Protein AF-0000000083186496 (afdb_homodimer)

Solvent-accessible surface area (backbone atoms only — not comparable to full-atom values): 21910 Å² total; per-residue (Å²): 126,83,76,63,70,71,80,80,73,53,70,45,54,69,71,58,57,73,64,55,59,89,79,51,44,40,28,28,29,39,44,45,30,18,66,26,91,51,46,47,94,76,71,43,64,32,57,42,41,36,50,32,27,37,33,46,44,29,27,33,32,50,53,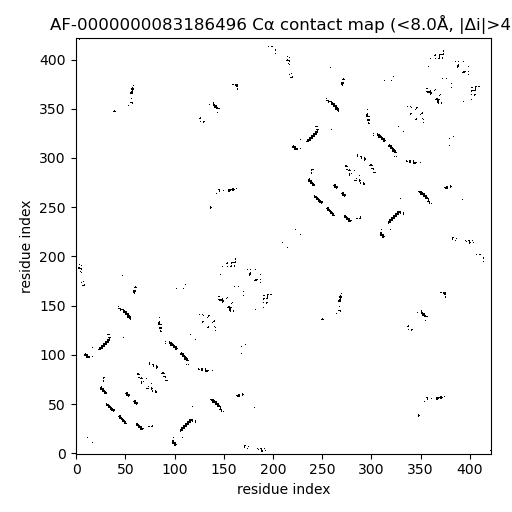47,45,76,34,60,69,92,81,31,54,70,48,57,31,29,32,53,49,34,42,44,34,40,36,95,58,80,64,50,77,89,28,56,70,49,31,30,58,40,79,63,102,54,45,32,39,43,32,37,29,47,46,82,40,52,50,68,56,49,49,49,33,56,53,36,22,70,68,26,80,28,43,78,46,62,32,22,26,53,31,48,49,46,69,36,66,40,93,84,63,36,34,9,30,12,31,39,65,43,36,38,51,43,87,59,36,58,54,51,50,55,49,50,33,40,77,68,66,74,40,57,63,67,58,51,18,49,31,51,50,44,16,51,53,49,49,52,52,53,49,52,53,55,55,57,69,74,100,126,84,77,63,71,71,80,80,75,52,71,46,52,68,71,59,57,73,66,55,58,89,78,50,46,42,30,29,29,41,44,44,30,19,66,26,92,50,45,48,95,75,70,43,64,32,57,42,40,35,50,33,29,36,32,44,45,29,26,33,32,50,54,46,44,77,36,60,68,91,80,32,54,70,46,57,34,30,29,53,49,33,43,46,35,39,36,95,58,80,64,52,77,88,27,56,70,50,30,31,59,40,79,62,101,55,42,32,39,44,34,37,27,49,45,81,41,52,50,69,54,49,50,49,33,56,52,36,22,70,70,26,80,28,44,77,45,60,31,22,25,54,30,46,52,45,69,34,68,40,93,84,63,36,33,9,30,13,31,39,64,40,38,39,51,43,88,59,35,60,53,51,48,55,49,50,33,41,77,69,65,73,41,59,63,68,58,52,17,49,29,52,50,45,15,50,54,49,51,51,52,52,50,51,54,55,56,56,71,74,101

Nearest PDB structures (foldseek):
  5zcj-assembly1_A  TM=9.853E-01  e=1.445E-38  Homo sapiens
  5z78-assembly1_B  TM=9.857E-01  e=3.869E-38  Mus musculus
  4zg0-assembly1_B  TM=9.815E-01  e=1.216E-36  Mus musculus
  5wji-assembly1_B  TM=9.285E-01  e=2.338E-25  Homo sapiens
  6b09-assembly1_B  TM=9.267E-01  e=5.205E-25  Homo sapiens

InterPro domains:
  IPR015797 NUDIX hydrolase-like domain superfamily [SSF55811] (15-184)
  IPR054754 U8 snoRNA-decapping enzyme NudT16 [PF22327] (26-183)
  IPR054754 U8 snoRNA-decapping enzyme NudT16 [PTHR31699] (7-205)

Foldseek 3Di:
DPLQFQDDFAFDDPVVVVPDDPQEWEKEFEKEKEQDQDADVRHHGQGMWIKWFQFPVRAIFGQITTDDPVVDDNQRRRQVSCCQAQNRDGDDPVQWDTWGWDDPPGTYIYTYGYDYDHPVVVVSSQVVRCVGPCDPPGTPHMDIARPTADPVLCPGNLVVLLGGHDDCRSSVVLVCCPVVVVDPRSSSSSSPVSNVVVNVVVVVVVVVVVD/DPLQFQDDFAFDDPVVVVPDDPQEWEKEFEKEKEQDQDADVRHHGQGMWIKWFQFPVRAIFGQITTDDPVVDDNQRRRQVSCCQAQNRDGDDPVQWDTWGWDDPPGTYIYTYGYDYDHPVVVVSSQVVRCVGPCDPPGTPHMDIARPTADPVRCPGNLVVLLGGHDDCRSSVVLVCCPVVVVDDRSSSSSSPVSNVVVNVVVVVVVVVVVD

Organism: Muntiacus reevesi (NCBI:txid9886)

Structure (mmCIF, N/CA/C/O backbone):
data_AF-0000000083186496-model_v1
#
loop_
_entity.id
_entity.type
_entity.pdbx_description
1 polymer 'Tudor-interacting repair regulator protein'
#
loop_
_atom_site.group_PDB
_atom_site.id
_atom_site.type_symbol
_atom_site.label_atom_id
_atom_site.label_alt_id
_atom_site.label_comp_id
_atom_site.label_asym_id
_atom_site.label_entity_id
_atom_site.label_seq_id
_atom_site.pdbx_PDB_ins_code
_atom_site.Cartn_x
_atom_site.Cartn_y
_atom_site.Cartn_z
_atom_site.occupancy
_atom_site.B_iso_or_equiv
_atom_site.auth_seq_id
_atom_site.auth_comp_id
_atom_site.auth_asym_id
_atom_site.auth_atom_id
_atom_site.pdbx_PDB_model_num
ATOM 1 N N . MET A 1 1 ? -22.266 0.46 -24.922 1 31.66 1 MET A N 1
ATOM 2 C CA . MET A 1 1 ? -20.891 0.647 -24.484 1 31.66 1 MET A CA 1
ATOM 3 C C . MET A 1 1 ? -20.25 -0.689 -24.141 1 31.66 1 MET A C 1
ATOM 5 O O . MET A 1 1 ? -20.781 -1.453 -23.328 1 31.66 1 MET A O 1
ATOM 9 N N . SER A 1 2 ? -19.562 -1.348 -24.953 1 40.28 2 SER A N 1
ATOM 10 C CA . SER A 1 2 ? -19.016 -2.688 -24.766 1 40.28 2 SER A CA 1
ATOM 11 C C . SER A 1 2 ? -18.406 -2.852 -23.375 1 40.28 2 SER A C 1
ATOM 13 O O . SER A 1 2 ? -17.672 -1.985 -22.906 1 40.28 2 SER A O 1
ATOM 15 N N . ALA A 1 3 ? -19.031 -3.529 -22.453 1 48.19 3 ALA A N 1
ATOM 16 C CA . ALA A 1 3 ? -18.609 -3.828 -21.078 1 48.19 3 ALA A CA 1
ATOM 17 C C . ALA A 1 3 ? -17.125 -4.168 -21.031 1 48.19 3 ALA A C 1
ATOM 19 O O . ALA A 1 3 ? -16.656 -5.07 -21.734 1 48.19 3 ALA A O 1
ATOM 20 N N . ALA A 1 4 ? -16.172 -3.338 -20.781 1 59.75 4 ALA A N 1
ATOM 21 C CA . ALA A 1 4 ? -14.742 -3.605 -20.719 1 59.75 4 ALA A CA 1
ATOM 22 C C . ALA A 1 4 ? -14.453 -4.871 -19.922 1 59.75 4 ALA A C 1
ATOM 24 O O . ALA A 1 4 ? -14.984 -5.059 -18.828 1 59.75 4 ALA A O 1
ATOM 25 N N . ALA A 1 5 ? -14.141 -5.984 -20.609 1 78 5 ALA A N 1
ATOM 26 C CA . ALA A 1 5 ? -13.812 -7.293 -20.062 1 78 5 ALA A CA 1
ATOM 27 C C . ALA A 1 5 ? -12.469 -7.262 -19.344 1 78 5 ALA A C 1
ATOM 29 O O . ALA A 1 5 ? -11.617 -6.422 -19.641 1 78 5 ALA A O 1
ATOM 30 N N . VAL A 1 6 ? -12.398 -7.98 -18.156 1 83.75 6 VAL A N 1
ATOM 31 C CA . VAL A 1 6 ? -11.125 -8.156 -17.469 1 83.75 6 VAL A CA 1
ATOM 32 C C . VAL A 1 6 ? -10.102 -8.781 -18.422 1 83.75 6 VAL A C 1
ATOM 34 O O . VAL A 1 6 ? -10.383 -9.789 -19.062 1 83.75 6 VAL A O 1
ATOM 37 N N . PRO A 1 7 ? -8.984 -8.062 -18.609 1 82.69 7 PRO A N 1
ATOM 38 C CA . PRO A 1 7 ? -7.961 -8.648 -19.469 1 82.69 7 PRO A CA 1
ATOM 39 C C . PRO A 1 7 ? -7.547 -10.055 -19.031 1 82.69 7 PRO A C 1
ATOM 41 O O . PRO A 1 7 ? -7.48 -10.336 -17.828 1 82.69 7 PRO A O 1
ATOM 44 N N . GLU A 1 8 ? -7.266 -10.898 -20.016 1 84.25 8 GLU A N 1
ATOM 45 C CA . GLU A 1 8 ? -6.902 -12.273 -19.719 1 84.25 8 GLU A CA 1
ATOM 46 C C . GLU A 1 8 ? -5.387 -12.469 -19.75 1 84.25 8 GLU A C 1
ATOM 48 O O . GLU A 1 8 ? -4.707 -11.914 -20.625 1 84.25 8 GLU A O 1
ATOM 53 N N . LEU A 1 9 ? -4.945 -13.188 -18.781 1 87.56 9 LEU A N 1
ATOM 54 C CA . LEU A 1 9 ? -3.543 -13.602 -18.766 1 87.56 9 LEU A CA 1
ATOM 55 C C . LEU A 1 9 ? -3.32 -14.828 -19.641 1 87.56 9 LEU A C 1
ATOM 57 O O . LEU A 1 9 ? -4.199 -15.688 -19.734 1 87.56 9 LEU A O 1
ATOM 61 N N . LYS A 1 10 ? -2.209 -14.836 -20.344 1 91 10 LYS A N 1
ATOM 62 C CA . LYS A 1 10 ? -1.869 -16.047 -21.062 1 91 10 LYS A CA 1
ATOM 63 C C . LYS A 1 10 ? -1.634 -17.219 -20.109 1 91 10 LYS A C 1
ATOM 65 O O . LYS A 1 10 ? -0.628 -17.25 -19.406 1 91 10 LYS A O 1
ATOM 70 N N . ARG A 1 11 ? -2.469 -18.188 -20.203 1 95.31 11 ARG A N 1
ATOM 71 C CA . ARG A 1 11 ? -2.441 -19.312 -19.266 1 95.31 11 ARG A CA 1
ATOM 72 C C . ARG A 1 11 ? -1.65 -20.484 -19.828 1 95.31 11 ARG A C 1
ATOM 74 O O . ARG A 1 11 ? -1.585 -20.672 -21.047 1 95.31 11 ARG A O 1
ATOM 81 N N . ILE A 1 12 ? -1.076 -21.172 -18.953 1 96.5 12 ILE A N 1
ATOM 82 C CA . ILE A 1 12 ? -0.384 -22.422 -19.25 1 96.5 12 ILE A CA 1
ATOM 83 C C . ILE A 1 12 ? -0.613 -23.422 -18.109 1 96.5 12 ILE A C 1
ATOM 85 O O . ILE A 1 12 ? -0.716 -23.031 -16.953 1 96.5 12 ILE A O 1
ATOM 89 N N . SER A 1 13 ? -0.752 -24.703 -18.5 1 97.25 13 SER A N 1
ATOM 90 C CA . SER A 1 13 ? -0.923 -25.688 -17.438 1 97.25 13 SER A CA 1
ATOM 91 C C . SER A 1 13 ? 0.366 -25.875 -16.641 1 97.25 13 SER A C 1
ATOM 93 O O . SER A 1 13 ? 1.457 -25.609 -17.156 1 97.25 13 SER A O 1
ATOM 95 N N . ARG A 1 14 ? 0.164 -26.359 -15.453 1 97.44 14 ARG A N 1
ATOM 96 C CA . ARG A 1 14 ? 1.329 -26.656 -14.625 1 97.44 14 ARG A CA 1
ATOM 97 C C . ARG A 1 14 ? 2.27 -27.625 -15.328 1 97.44 14 ARG A C 1
ATOM 99 O O . ARG A 1 14 ? 3.482 -27.422 -15.352 1 97.44 14 ARG A O 1
ATOM 106 N N . VAL A 1 15 ? 1.733 -28.625 -15.898 1 96.94 15 VAL A N 1
ATOM 107 C CA . VAL A 1 15 ? 2.51 -29.672 -16.547 1 96.94 15 VAL A CA 1
ATOM 108 C C . VAL A 1 15 ? 3.303 -29.078 -17.719 1 96.94 15 VAL A C 1
ATOM 110 O O . VAL A 1 15 ? 4.5 -29.328 -17.844 1 96.94 15 VAL A O 1
ATOM 113 N N . GLU A 1 16 ? 2.689 -28.297 -18.484 1 97.44 16 GLU A N 1
ATOM 114 C CA . GLU A 1 16 ? 3.361 -27.672 -19.625 1 97.44 16 GLU A CA 1
ATOM 115 C C . GLU A 1 16 ? 4.434 -26.688 -19.156 1 97.44 16 GLU A C 1
ATOM 117 O O . GLU A 1 16 ? 5.512 -26.625 -19.75 1 97.44 16 GLU A O 1
ATOM 122 N N . ALA A 1 17 ? 4.082 -25.984 -18.125 1 96.94 17 ALA A N 1
ATOM 123 C CA . ALA A 1 17 ? 5.031 -25.016 -17.578 1 96.94 17 ALA A CA 1
ATOM 124 C C . ALA A 1 17 ? 6.316 -25.703 -17.141 1 96.94 17 ALA A C 1
ATOM 126 O O . ALA A 1 17 ? 7.414 -25.203 -17.375 1 96.94 17 ALA A O 1
ATOM 127 N N . MET A 1 18 ? 6.176 -26.859 -16.547 1 95.75 18 MET A N 1
ATOM 128 C CA . MET A 1 18 ? 7.324 -27.562 -15.977 1 95.75 18 MET A CA 1
ATOM 129 C C . MET A 1 18 ? 8.172 -28.188 -17.078 1 95.75 18 MET A C 1
ATOM 131 O O . MET A 1 18 ? 9.312 -28.594 -16.828 1 95.75 18 MET A O 1
ATOM 135 N N . ARG A 1 19 ? 7.688 -28.141 -18.297 1 95.94 19 ARG A N 1
ATOM 136 C CA . ARG A 1 19 ? 8.406 -28.703 -19.422 1 95.94 19 ARG A CA 1
ATOM 137 C C . ARG A 1 19 ? 9.172 -27.641 -20.188 1 95.94 19 ARG A C 1
ATOM 139 O O . ARG A 1 19 ? 9.961 -27.953 -21.094 1 95.94 19 ARG A O 1
ATOM 146 N N . LEU A 1 20 ? 8.93 -26.469 -19.828 1 94.25 20 LEU A N 1
ATOM 147 C CA . LEU A 1 20 ? 9.609 -25.391 -20.516 1 94.25 20 LEU A CA 1
ATOM 148 C C . LEU A 1 20 ? 11.117 -25.422 -20.266 1 94.25 20 LEU A C 1
ATOM 150 O O . LEU A 1 20 ? 11.547 -25.781 -19.172 1 94.25 20 LEU A O 1
ATOM 154 N N . GLY A 1 21 ? 11.922 -24.953 -21.219 1 89.31 21 GLY A N 1
ATOM 155 C CA . GLY A 1 21 ? 13.375 -25.062 -21.172 1 89.31 21 GLY A CA 1
ATOM 156 C C . GLY A 1 21 ? 14.023 -23.984 -20.328 1 89.31 21 GLY A C 1
ATOM 157 O O . GLY A 1 21 ? 13.336 -23.234 -19.641 1 89.31 21 GLY A O 1
ATOM 158 N N . PRO A 1 22 ? 15.398 -24 -20.234 1 88.69 22 PRO A N 1
ATOM 159 C CA . PRO A 1 22 ? 16.172 -23.109 -19.359 1 88.69 22 PRO A CA 1
ATOM 160 C C . PRO A 1 22 ? 16 -21.641 -19.703 1 88.69 22 PRO A C 1
ATOM 162 O O . PRO A 1 22 ? 16.375 -20.766 -18.906 1 88.69 22 PRO A O 1
ATOM 165 N N . GLY A 1 23 ? 15.406 -21.281 -20.734 1 90.12 23 GLY A N 1
ATOM 166 C CA . GLY A 1 23 ? 15.164 -19.891 -21.078 1 90.12 23 GLY A CA 1
ATOM 167 C C . GLY A 1 23 ? 14.023 -19.266 -20.297 1 90.12 23 GLY A C 1
ATOM 168 O O . GLY A 1 23 ? 13.82 -18.047 -20.328 1 90.12 23 GLY A O 1
ATOM 169 N N . TRP A 1 24 ? 13.312 -20.109 -19.547 1 94.06 24 TRP A N 1
ATOM 170 C CA . TRP A 1 24 ? 12.18 -19.656 -18.75 1 94.06 24 TRP A CA 1
ATOM 171 C C . TRP A 1 24 ? 12.523 -19.656 -17.266 1 94.06 24 TRP A C 1
ATOM 173 O O . TRP A 1 24 ? 13.07 -20.625 -16.734 1 94.06 24 TRP A O 1
ATOM 183 N N . SER A 1 25 ? 12.273 -18.453 -16.609 1 95.44 25 SER A N 1
ATOM 184 C CA . SER A 1 25 ? 12.336 -18.391 -15.148 1 95.44 25 SER A CA 1
ATOM 185 C C . SER A 1 25 ? 10.969 -18.672 -14.523 1 95.44 25 SER A C 1
ATOM 187 O O . SER A 1 25 ? 9.938 -18.516 -15.18 1 95.44 25 SER A O 1
ATOM 189 N N . HIS A 1 26 ? 11.016 -19.141 -13.297 1 96.88 26 HIS A N 1
ATOM 190 C CA . HIS A 1 26 ? 9.781 -19.453 -12.602 1 96.88 26 HIS A CA 1
ATOM 191 C C . HIS A 1 26 ? 9.633 -18.625 -11.328 1 96.88 26 HIS A C 1
ATOM 193 O O . HIS A 1 26 ? 10.602 -18.453 -10.586 1 96.88 26 HIS A O 1
ATOM 199 N N . SER A 1 27 ? 8.531 -18.062 -11.164 1 96.88 27 SER A N 1
ATOM 200 C CA . SER A 1 27 ? 8.172 -17.406 -9.914 1 96.88 27 SER A CA 1
ATOM 201 C C . SER A 1 27 ? 6.895 -17.984 -9.32 1 96.88 27 SER A C 1
ATOM 203 O O . SER A 1 27 ? 6.008 -18.422 -10.055 1 96.88 27 SER A O 1
ATOM 205 N N . CYS A 1 28 ? 6.844 -18.062 -8 1 98 28 CYS A N 1
ATOM 206 C CA . CYS A 1 28 ? 5.684 -18.562 -7.273 1 98 28 CYS A CA 1
ATOM 207 C C . CYS A 1 28 ? 5.184 -17.516 -6.27 1 98 28 CYS A C 1
ATOM 209 O O . CYS A 1 28 ? 5.98 -16.906 -5.551 1 98 28 CYS A O 1
ATOM 211 N N . HIS A 1 29 ? 3.902 -17.375 -6.273 1 98.19 29 HIS A N 1
ATOM 212 C CA . HIS A 1 29 ? 3.281 -16.422 -5.352 1 98.19 29 HIS A CA 1
ATOM 213 C C . HIS A 1 29 ? 2.037 -17.031 -4.703 1 98.19 29 HIS A C 1
ATOM 215 O O . HIS A 1 29 ? 1.439 -17.953 -5.242 1 98.19 29 HIS A O 1
ATOM 221 N N . ALA A 1 30 ? 1.693 -16.5 -3.568 1 98.5 30 ALA A N 1
ATOM 222 C CA . ALA A 1 30 ? 0.579 -17.062 -2.805 1 98.5 30 ALA A CA 1
ATOM 223 C C . ALA A 1 30 ? -0.453 -15.984 -2.48 1 98.5 30 ALA A C 1
ATOM 225 O O . ALA A 1 30 ? -0.117 -14.945 -1.906 1 98.5 30 ALA A O 1
ATOM 226 N N . MET A 1 31 ? -1.624 -16.25 -2.885 1 98.81 31 MET A N 1
ATOM 227 C CA . MET A 1 31 ? -2.75 -15.461 -2.395 1 98.81 31 MET A CA 1
ATOM 228 C C . MET A 1 31 ? -3.367 -16.094 -1.155 1 98.81 31 MET A C 1
ATOM 230 O O . MET A 1 31 ? -4.008 -17.156 -1.248 1 98.81 31 MET A O 1
ATOM 234 N N . LEU A 1 32 ? -3.15 -15.484 -0.037 1 98.69 32 LEU A N 1
ATOM 235 C CA . LEU A 1 32 ? -3.787 -15.898 1.21 1 98.69 32 LEU A CA 1
ATOM 236 C C . LEU A 1 32 ? -5.051 -15.078 1.469 1 98.69 32 LEU A C 1
ATOM 238 O O . LEU A 1 32 ? -5.035 -13.852 1.367 1 98.69 32 LEU A O 1
ATOM 242 N N . TYR A 1 33 ? -6.121 -15.805 1.765 1 98.75 33 TYR A N 1
ATOM 243 C CA . TYR A 1 33 ? -7.379 -15.07 1.913 1 98.75 33 TYR A CA 1
ATOM 244 C C . TYR A 1 33 ? -8.289 -15.758 2.92 1 98.75 33 TYR A C 1
ATOM 246 O O . TYR A 1 33 ? -8.055 -16.906 3.299 1 98.75 33 TYR A O 1
ATOM 254 N N . ALA A 1 34 ? -9.211 -15.039 3.393 1 98.62 34 ALA A N 1
ATOM 255 C CA . ALA A 1 34 ? -10.188 -15.523 4.363 1 98.62 34 ALA A CA 1
ATOM 256 C C . ALA A 1 34 ? -11.555 -14.898 4.125 1 98.62 34 ALA A C 1
ATOM 258 O O . ALA A 1 34 ? -11.656 -13.742 3.727 1 98.62 34 ALA A O 1
ATOM 259 N N . ALA A 1 35 ? -12.586 -15.734 4.363 1 98.12 35 ALA A N 1
ATOM 260 C CA . ALA A 1 35 ? -13.914 -15.117 4.469 1 98.12 35 ALA A CA 1
ATOM 261 C C . ALA A 1 35 ? -13.953 -14.094 5.598 1 98.12 35 ALA A C 1
ATOM 263 O O . ALA A 1 35 ? -13.383 -14.32 6.672 1 98.12 35 ALA A O 1
ATOM 264 N N . ASN A 1 36 ? -14.508 -12.984 5.32 1 97.56 36 ASN A N 1
ATOM 265 C CA . ASN A 1 36 ? -14.609 -11.883 6.273 1 97.56 36 ASN A CA 1
ATOM 266 C C . ASN A 1 36 ? -16.047 -11.406 6.426 1 97.56 36 ASN A C 1
ATOM 268 O O . ASN A 1 36 ? -16.547 -10.656 5.586 1 97.56 36 ASN A O 1
ATOM 272 N N . PRO A 1 37 ? -16.703 -11.789 7.449 1 95.25 37 PRO A N 1
ATOM 273 C CA . PRO A 1 37 ? -18.109 -11.43 7.633 1 95.25 37 PRO A CA 1
ATOM 274 C C . PRO A 1 37 ? -18.297 -9.992 8.125 1 95.25 37 PRO A C 1
ATOM 276 O O . PRO A 1 37 ? -19.422 -9.539 8.312 1 95.25 37 PRO A O 1
ATOM 279 N N . GLY A 1 38 ? -17.266 -9.297 8.312 1 94 38 GLY A N 1
ATOM 280 C CA . GLY A 1 38 ? -17.344 -7.945 8.844 1 94 38 GLY A CA 1
ATOM 281 C C . GLY A 1 38 ? -17.969 -6.957 7.871 1 94 38 GLY A C 1
ATOM 282 O O . GLY A 1 38 ? -18.172 -7.281 6.699 1 94 38 GLY A O 1
ATOM 283 N N . GLN A 1 39 ? -18.312 -5.789 8.469 1 95.81 39 GLN A N 1
ATOM 284 C CA . GLN A 1 39 ? -18.844 -4.664 7.703 1 95.81 39 GLN A CA 1
ATOM 285 C C . GLN A 1 39 ? -18.047 -3.395 7.961 1 95.81 39 GLN A C 1
ATOM 287 O O . GLN A 1 39 ? -17.891 -2.975 9.109 1 95.81 39 GLN A O 1
ATOM 292 N N . LEU A 1 40 ? -17.625 -2.818 6.859 1 94.94 40 LEU A N 1
ATOM 293 C CA . LEU A 1 40 ? -17.016 -1.505 6.984 1 94.94 40 LEU A CA 1
ATOM 294 C C . LEU A 1 40 ? -18.031 -0.451 7.387 1 94.94 40 LEU A C 1
ATOM 296 O O . LEU A 1 40 ? -19.078 -0.326 6.75 1 94.94 40 LEU A O 1
ATOM 300 N N . PHE A 1 41 ? -17.734 0.288 8.406 1 93.25 41 PHE A N 1
ATOM 301 C CA . PHE A 1 41 ? -18.609 1.318 8.969 1 93.25 41 PHE A CA 1
ATOM 302 C C . PHE A 1 41 ? -19.969 0.739 9.336 1 93.25 41 PHE A C 1
ATOM 304 O O . PHE A 1 41 ? -20.969 1.454 9.336 1 93.25 41 PHE A O 1
ATOM 311 N N . GLY A 1 42 ? -20.094 -0.518 9.445 1 92.81 42 GLY A N 1
ATOM 312 C CA . GLY A 1 42 ? -21.344 -1.182 9.797 1 92.81 42 GLY A CA 1
ATOM 313 C C . GLY A 1 42 ? -22.297 -1.299 8.625 1 92.81 42 GLY A C 1
ATOM 314 O O . GLY A 1 42 ? -23.453 -1.709 8.805 1 92.81 42 GLY A O 1
ATOM 315 N N . ARG A 1 43 ? -21.828 -1.023 7.43 1 94.19 43 ARG A N 1
ATOM 316 C CA . ARG A 1 43 ? -22.781 -0.931 6.32 1 94.19 43 ARG A CA 1
ATOM 317 C C . ARG A 1 43 ? -22.266 -1.679 5.098 1 94.19 43 ARG A C 1
ATOM 319 O O . ARG A 1 43 ? -23.047 -2.295 4.367 1 94.19 43 ARG A O 1
ATOM 326 N N . ILE A 1 44 ? -21 -1.645 4.852 1 95.75 44 ILE A N 1
ATOM 327 C CA . ILE A 1 44 ? -20.453 -2.203 3.623 1 95.75 44 ILE A CA 1
ATOM 328 C C . ILE A 1 44 ? -19.875 -3.588 3.9 1 95.75 44 ILE A C 1
ATOM 330 O O . ILE A 1 44 ? -18.859 -3.717 4.598 1 95.75 44 ILE A O 1
ATOM 334 N N . PRO A 1 45 ? -20.484 -4.574 3.33 1 95.88 45 PRO A N 1
ATOM 335 C CA . PRO A 1 45 ? -19.953 -5.922 3.551 1 95.88 45 PRO A CA 1
ATOM 336 C C . PRO A 1 45 ? -18.516 -6.086 3.021 1 95.88 45 PRO A C 1
ATOM 338 O O . PRO A 1 45 ? -18.234 -5.723 1.877 1 95.88 45 PRO A O 1
ATOM 341 N N . MET A 1 46 ? -17.656 -6.691 3.797 1 95.88 46 MET A N 1
ATOM 342 C CA . MET A 1 46 ? -16.266 -6.863 3.402 1 95.88 46 MET A CA 1
ATOM 343 C C . MET A 1 46 ? -16.062 -8.195 2.684 1 95.88 46 MET A C 1
ATOM 345 O O . MET A 1 46 ? -15.164 -8.32 1.844 1 95.88 46 MET A O 1
ATOM 349 N N . ARG A 1 47 ? -16.844 -9.227 3.006 1 94.88 47 ARG A N 1
ATOM 350 C CA . ARG A 1 47 ? -16.984 -10.523 2.348 1 94.88 47 ARG A CA 1
ATOM 351 C C . ARG A 1 47 ? -15.719 -11.352 2.48 1 94.88 47 ARG A C 1
ATOM 353 O O . ARG A 1 47 ? -15.742 -12.445 3.047 1 94.88 47 ARG A O 1
ATOM 360 N N . PHE A 1 48 ? -14.555 -10.789 1.947 1 98.06 48 PHE A N 1
ATOM 361 C CA . PHE A 1 48 ? -13.281 -11.492 2.064 1 98.06 48 PHE A CA 1
ATOM 362 C C . PHE A 1 48 ? -12.156 -10.523 2.422 1 98.06 48 PHE A C 1
ATOM 364 O O . PHE A 1 48 ? -12.266 -9.32 2.182 1 98.06 48 PHE A O 1
ATOM 371 N N . SER A 1 49 ? -11.188 -11.07 3.045 1 98.31 49 SER A N 1
ATOM 372 C CA . SER A 1 49 ? -9.891 -10.414 3.18 1 98.31 49 SER A CA 1
ATOM 373 C C . SER A 1 49 ? -8.812 -11.141 2.375 1 98.31 49 SER A C 1
ATOM 375 O O . SER A 1 49 ? -8.711 -12.367 2.432 1 98.31 49 SER A O 1
ATOM 377 N N . VAL A 1 50 ? -8.102 -10.406 1.56 1 98.88 50 VAL A N 1
ATOM 378 C CA . VAL A 1 50 ? -6.977 -10.906 0.773 1 98.88 50 VAL A CA 1
ATOM 379 C C . VAL A 1 50 ? -5.707 -10.141 1.147 1 98.88 50 VAL A C 1
ATOM 381 O O . VAL A 1 50 ? -5.73 -8.914 1.297 1 98.88 50 VAL A O 1
ATOM 384 N N . LEU A 1 51 ? -4.594 -10.852 1.271 1 98.69 51 LEU A N 1
ATOM 385 C CA . LEU A 1 51 ? -3.348 -10.195 1.649 1 98.69 51 LEU A CA 1
ATOM 386 C C . LEU A 1 51 ? -2.469 -9.953 0.427 1 98.69 51 LEU A C 1
ATOM 388 O O . LEU A 1 51 ? -2.309 -10.836 -0.414 1 98.69 51 LEU A O 1
ATOM 392 N N . MET A 1 52 ? -1.942 -8.781 0.341 1 98.81 52 MET A N 1
ATOM 393 C CA . MET A 1 52 ? -0.832 -8.43 -0.537 1 98.81 52 MET A CA 1
ATOM 394 C C . MET A 1 52 ? 0.262 -7.699 0.235 1 98.81 52 MET A C 1
ATOM 396 O O . MET A 1 52 ? 0.118 -7.445 1.433 1 98.81 52 MET A O 1
ATOM 400 N N . GLN A 1 53 ? 1.339 -7.449 -0.402 1 98.5 53 GLN A N 1
ATOM 401 C CA . GLN A 1 53 ? 2.445 -6.773 0.265 1 98.5 53 GLN A CA 1
ATOM 402 C C . GLN A 1 53 ? 2.939 -5.586 -0.558 1 98.5 53 GLN A C 1
ATOM 404 O O . GLN A 1 53 ? 2.859 -5.602 -1.788 1 98.5 53 GLN A O 1
ATOM 409 N N . MET A 1 54 ? 3.338 -4.527 0.141 1 98.75 54 MET A N 1
ATOM 410 C CA . MET A 1 54 ? 4.215 -3.527 -0.46 1 98.75 54 MET A CA 1
ATOM 411 C C . MET A 1 54 ? 5.652 -4.031 -0.519 1 98.75 54 MET A C 1
ATOM 413 O O . MET A 1 54 ? 6.254 -4.332 0.515 1 98.75 54 MET A O 1
ATOM 417 N N . ARG A 1 55 ? 6.211 -4.164 -1.696 1 98.31 55 ARG A N 1
ATOM 418 C CA . ARG A 1 55 ? 7.543 -4.719 -1.896 1 98.31 55 ARG A CA 1
ATOM 419 C C . ARG A 1 55 ? 8.609 -3.633 -1.778 1 98.31 55 ARG A C 1
ATOM 421 O O . ARG A 1 55 ? 8.312 -2.443 -1.888 1 98.31 55 ARG A O 1
ATOM 428 N N . PHE A 1 56 ? 9.82 -4.098 -1.795 1 97.69 56 PHE A N 1
ATOM 429 C CA . PHE A 1 56 ? 10.969 -3.213 -1.66 1 97.69 56 PHE A CA 1
ATOM 430 C C . PHE A 1 56 ? 11.102 -2.307 -2.879 1 97.69 56 PHE A C 1
ATOM 432 O O . PHE A 1 56 ? 11.758 -1.265 -2.818 1 97.69 56 PHE A O 1
ATOM 439 N N . ASP A 1 57 ? 10.547 -2.713 -3.951 1 97.88 57 ASP A N 1
ATOM 440 C CA . ASP A 1 57 ? 10.68 -1.907 -5.16 1 97.88 57 ASP A CA 1
ATOM 441 C C . ASP A 1 57 ? 9.562 -0.875 -5.262 1 97.88 57 ASP A C 1
ATOM 443 O O . ASP A 1 57 ? 9.469 -0.144 -6.25 1 97.88 57 ASP A O 1
ATOM 447 N N . GLY A 1 58 ? 8.648 -0.846 -4.309 1 98.62 58 GLY A N 1
ATOM 448 C CA . GLY A 1 58 ? 7.621 0.181 -4.227 1 98.62 58 GLY A CA 1
ATOM 449 C C . GLY A 1 58 ? 6.316 -0.225 -4.883 1 98.62 58 GLY A C 1
ATOM 450 O O . GLY A 1 58 ? 5.414 0.6 -5.043 1 98.62 58 GLY A O 1
ATOM 451 N N . LEU A 1 59 ? 6.234 -1.487 -5.234 1 98.62 59 LEU A N 1
ATOM 452 C CA . LEU A 1 59 ? 5.059 -1.989 -5.941 1 98.62 59 LEU A CA 1
ATOM 453 C C . LEU A 1 59 ? 4.297 -2.992 -5.078 1 98.62 59 LEU A C 1
ATOM 455 O O . LEU A 1 59 ? 4.859 -3.578 -4.152 1 98.62 59 LEU A O 1
ATOM 459 N N . LEU A 1 60 ? 3.014 -3.168 -5.398 1 98.81 60 LEU A N 1
ATOM 460 C CA . LEU A 1 60 ? 2.191 -4.141 -4.688 1 98.81 60 LEU A CA 1
ATOM 461 C C . LEU A 1 60 ? 2.258 -5.508 -5.363 1 98.81 60 LEU A C 1
ATOM 463 O O . LEU A 1 60 ? 2.285 -5.594 -6.594 1 98.81 60 LEU A O 1
ATOM 467 N N . GLY A 1 61 ? 2.248 -6.527 -4.602 1 98.56 61 GLY A N 1
ATOM 468 C CA . GLY A 1 61 ? 2.219 -7.887 -5.117 1 98.56 61 GLY A CA 1
ATOM 469 C C . GLY A 1 61 ? 1.863 -8.922 -4.062 1 98.56 61 GLY A C 1
ATOM 470 O O . GLY A 1 61 ? 1.622 -8.57 -2.904 1 98.56 61 GLY A O 1
ATOM 471 N N . PHE A 1 62 ? 1.794 -10.172 -4.504 1 98.62 62 PHE A N 1
ATOM 472 C CA . PHE A 1 62 ? 1.585 -11.273 -3.576 1 98.62 62 PHE A CA 1
ATOM 473 C C . PHE A 1 62 ? 2.91 -11.742 -2.986 1 98.62 62 PHE A C 1
ATOM 475 O O . PHE A 1 62 ? 3.955 -11.633 -3.629 1 98.62 62 PHE A O 1
ATOM 482 N N . PRO A 1 63 ? 2.881 -12.25 -1.707 1 97.44 63 PRO A N 1
ATOM 483 C CA . PRO A 1 63 ? 4.102 -12.875 -1.188 1 97.44 63 PRO A CA 1
ATOM 484 C C . PRO A 1 63 ? 4.617 -14 -2.086 1 97.44 63 PRO A C 1
ATOM 486 O O . PRO A 1 63 ? 3.826 -14.75 -2.656 1 97.44 63 PRO A O 1
ATOM 489 N N . GLY A 1 64 ? 5.863 -14.109 -2.158 1 96.44 64 GLY A N 1
ATOM 490 C CA . GLY A 1 64 ? 6.52 -15.07 -3.031 1 96.44 64 GLY A CA 1
ATOM 491 C C . GLY A 1 64 ? 7.719 -14.492 -3.76 1 96.44 64 GLY A C 1
ATOM 492 O O . GLY A 1 64 ? 8.328 -13.531 -3.295 1 96.44 64 GLY A O 1
ATOM 493 N N . GLY A 1 65 ? 8.086 -15.156 -4.883 1 95.12 65 GLY A N 1
ATOM 494 C CA . GLY A 1 65 ? 9.234 -14.719 -5.664 1 95.12 65 GLY A CA 1
ATOM 495 C C . GLY A 1 65 ? 9.773 -15.789 -6.594 1 95.12 65 GLY A C 1
ATOM 496 O O . GLY A 1 65 ? 9.117 -16.812 -6.816 1 95.12 65 GLY A O 1
ATOM 497 N N . PHE A 1 66 ? 10.852 -15.438 -7.109 1 95.31 66 PHE A N 1
ATOM 498 C CA . PHE A 1 66 ? 11.461 -16.359 -8.055 1 95.31 66 PHE A CA 1
ATOM 499 C C . PHE A 1 66 ? 11.883 -17.641 -7.363 1 95.31 66 PHE A C 1
ATOM 501 O O . PHE A 1 66 ? 12.352 -17.625 -6.223 1 95.31 66 PHE A O 1
ATOM 508 N N . VAL A 1 67 ? 11.75 -18.703 -8.07 1 96.25 67 VAL A N 1
ATOM 509 C CA . VAL A 1 67 ? 12.141 -20.031 -7.602 1 96.25 67 VAL A CA 1
ATOM 510 C C . VAL A 1 67 ? 13.18 -20.625 -8.547 1 96.25 67 VAL A C 1
ATOM 512 O O . VAL A 1 67 ? 12.93 -20.781 -9.742 1 96.25 67 VAL A O 1
ATOM 515 N N . ASP A 1 68 ? 14.32 -20.969 -8.039 1 93.44 68 ASP A N 1
ATOM 516 C CA . ASP A 1 68 ? 15.336 -21.641 -8.828 1 93.44 68 ASP A CA 1
ATOM 517 C C . ASP A 1 68 ? 15.078 -23.141 -8.891 1 93.44 68 ASP A C 1
ATOM 519 O O . ASP A 1 68 ? 15.375 -23.875 -7.941 1 93.44 68 ASP A O 1
ATOM 523 N N . ARG A 1 69 ? 14.797 -23.641 -9.992 1 91.88 69 ARG A N 1
ATOM 524 C CA . ARG A 1 69 ? 14.344 -25.016 -10.164 1 91.88 69 ARG A CA 1
ATOM 525 C C . ARG A 1 69 ? 15.508 -25.984 -10.117 1 91.88 69 ARG A C 1
ATOM 527 O O . ARG A 1 69 ? 15.312 -27.203 -10.047 1 91.88 69 ARG A O 1
ATOM 534 N N . ARG A 1 70 ? 16.719 -25.469 -10.172 1 92.19 70 ARG A N 1
ATOM 535 C CA . ARG A 1 70 ? 17.875 -26.328 -10 1 92.19 70 ARG A CA 1
ATOM 536 C C . ARG A 1 70 ? 17.984 -26.828 -8.555 1 92.19 70 ARG A C 1
ATOM 538 O O . ARG A 1 70 ? 18.484 -27.922 -8.305 1 92.19 70 ARG A O 1
ATOM 545 N N . PHE A 1 71 ? 17.312 -26.016 -7.664 1 92.31 71 PHE A N 1
ATOM 546 C CA . PHE A 1 71 ? 17.562 -26.281 -6.254 1 92.31 71 PHE A CA 1
ATOM 547 C C . PHE A 1 71 ? 16.281 -26.672 -5.531 1 92.31 71 PHE A C 1
ATOM 549 O O . PHE A 1 71 ? 16.328 -27.328 -4.496 1 92.31 71 PHE A O 1
ATOM 556 N N . TRP A 1 72 ? 15.141 -26.281 -6.117 1 92.56 72 TRP A N 1
ATOM 557 C CA . TRP A 1 72 ? 13.891 -26.422 -5.379 1 92.56 72 TRP A CA 1
ATOM 558 C C . TRP A 1 72 ? 12.75 -26.828 -6.305 1 92.56 72 TRP A C 1
ATOM 560 O O . TRP A 1 72 ? 12.75 -26.484 -7.488 1 92.56 72 TRP A O 1
ATOM 570 N N . SER A 1 73 ? 11.797 -27.562 -5.695 1 96.31 73 SER A N 1
ATOM 571 C CA . SER A 1 73 ? 10.484 -27.609 -6.336 1 96.31 73 SER A CA 1
ATOM 572 C C . SER A 1 73 ? 9.789 -26.25 -6.254 1 96.31 73 SER A C 1
ATOM 574 O O . SER A 1 73 ? 10.211 -25.375 -5.5 1 96.31 73 SER A O 1
ATOM 576 N N . LEU A 1 74 ? 8.711 -26.094 -6.992 1 98.12 74 LEU A N 1
ATOM 577 C CA . LEU A 1 74 ? 7.941 -24.859 -6.922 1 98.12 74 LEU A CA 1
ATOM 578 C C . LEU A 1 74 ? 7.488 -24.578 -5.496 1 98.12 74 LEU A C 1
ATOM 580 O O . LEU A 1 74 ? 7.707 -23.484 -4.973 1 98.12 74 LEU A O 1
ATOM 584 N N . GLU A 1 75 ? 6.957 -25.578 -4.867 1 98.44 75 GLU A N 1
ATOM 585 C CA . GLU A 1 75 ? 6.398 -25.406 -3.527 1 98.44 75 GLU A CA 1
ATOM 586 C C . GLU A 1 75 ? 7.5 -25.219 -2.49 1 98.44 75 GLU A C 1
ATOM 588 O O . GLU A 1 75 ? 7.355 -24.422 -1.56 1 98.44 75 GLU A O 1
ATOM 593 N N . ASP A 1 76 ? 8.562 -25.953 -2.604 1 97.12 76 ASP A N 1
ATOM 594 C CA . ASP A 1 76 ? 9.68 -25.75 -1.681 1 97.12 76 ASP A CA 1
ATOM 595 C C . ASP A 1 76 ? 10.227 -24.328 -1.768 1 97.12 76 ASP A C 1
ATOM 597 O O . ASP A 1 76 ? 10.5 -23.703 -0.743 1 97.12 76 ASP A O 1
ATOM 601 N N . GLY A 1 77 ? 10.438 -23.906 -2.998 1 96.56 77 GLY A N 1
ATOM 602 C CA . GLY A 1 77 ? 10.898 -22.531 -3.188 1 96.56 77 GLY A CA 1
ATOM 603 C C . GLY A 1 77 ? 9.938 -21.5 -2.633 1 96.56 77 GLY A C 1
ATOM 604 O O . GLY A 1 77 ? 10.352 -20.562 -1.942 1 96.56 77 GLY A O 1
ATOM 605 N N . LEU A 1 78 ? 8.68 -21.688 -2.918 1 97.56 78 LEU A N 1
ATOM 606 C CA . LEU A 1 78 ? 7.652 -20.781 -2.422 1 97.56 78 LEU A CA 1
ATOM 607 C C . LEU A 1 78 ? 7.637 -20.75 -0.898 1 97.56 78 LEU A C 1
ATOM 609 O O . LEU A 1 78 ? 7.637 -19.688 -0.289 1 97.56 78 LEU A O 1
ATOM 613 N N . ASN A 1 79 ? 7.668 -21.906 -0.285 1 97.31 79 ASN A N 1
ATOM 614 C CA . ASN A 1 79 ? 7.57 -22.016 1.167 1 97.31 79 ASN A CA 1
ATOM 615 C C . ASN A 1 79 ? 8.805 -21.438 1.854 1 97.31 79 ASN A C 1
ATOM 617 O O . ASN A 1 79 ? 8.719 -20.922 2.967 1 97.31 79 ASN A O 1
ATOM 621 N N . ARG A 1 80 ? 9.906 -21.547 1.208 1 94 80 ARG A N 1
ATOM 622 C CA . ARG A 1 80 ? 11.102 -20.922 1.747 1 94 80 ARG A CA 1
ATOM 623 C C . ARG A 1 80 ? 10.93 -19.406 1.831 1 94 80 ARG A C 1
ATOM 625 O O . ARG A 1 80 ? 11.242 -18.797 2.857 1 94 80 ARG A O 1
ATOM 632 N N . VAL A 1 81 ? 10.469 -18.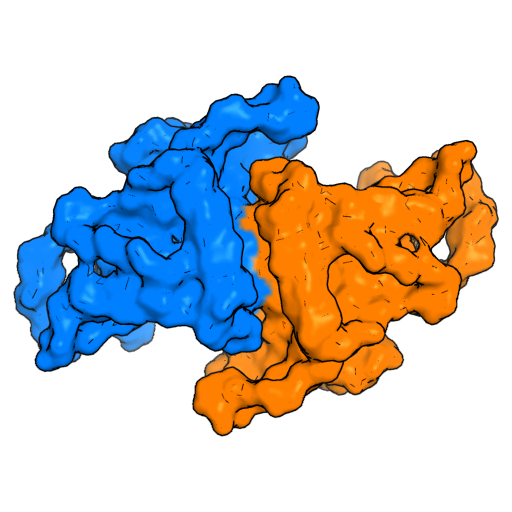812 0.756 1 92.81 81 VAL A N 1
ATOM 633 C CA . VAL A 1 81 ? 10.273 -17.359 0.704 1 92.81 81 VAL A CA 1
ATOM 634 C C . VAL A 1 81 ? 9.195 -16.953 1.709 1 92.81 81 VAL A C 1
ATOM 636 O O . VAL A 1 81 ? 9.367 -15.969 2.439 1 92.81 81 VAL A O 1
ATOM 639 N N . LEU A 1 82 ? 8.094 -17.672 1.761 1 95.5 82 LEU A N 1
ATOM 640 C CA . LEU A 1 82 ? 7.02 -17.359 2.697 1 95.5 82 LEU A CA 1
ATOM 641 C C . LEU A 1 82 ? 7.512 -17.453 4.137 1 95.5 82 LEU A C 1
ATOM 643 O O . LEU A 1 82 ? 7.113 -16.656 4.984 1 95.5 82 LEU A O 1
ATOM 647 N N . GLY A 1 83 ? 8.359 -18.375 4.375 1 93.31 83 GLY A N 1
ATOM 648 C CA . GLY A 1 83 ? 8.883 -18.594 5.715 1 93.31 83 GLY A CA 1
ATOM 649 C C . GLY A 1 83 ? 9.719 -17.438 6.227 1 93.31 83 GLY A C 1
ATOM 650 O O . GLY A 1 83 ? 9.789 -17.188 7.434 1 93.31 83 GLY A O 1
ATOM 651 N N . LEU A 1 84 ? 10.281 -16.688 5.34 1 89.94 84 LEU A N 1
ATOM 652 C CA . LEU A 1 84 ? 11.133 -15.555 5.695 1 89.94 84 LEU A CA 1
ATOM 653 C C . LEU A 1 84 ? 10.297 -14.336 6.059 1 89.94 84 LEU A C 1
ATOM 655 O O . LEU A 1 84 ? 10.766 -13.445 6.773 1 89.94 84 LEU A O 1
ATOM 659 N N . GLY A 1 85 ? 9.039 -14.344 5.598 1 91.56 85 GLY A N 1
ATOM 660 C CA . GLY A 1 85 ? 8.289 -13.109 5.75 1 91.56 85 GLY A CA 1
ATOM 661 C C . GLY A 1 85 ? 6.969 -13.305 6.477 1 91.56 85 GLY A C 1
ATOM 662 O O . GLY A 1 85 ? 6.418 -12.359 7.043 1 91.56 85 GLY A O 1
ATOM 663 N N . LEU A 1 86 ? 6.43 -14.453 6.445 1 93.75 86 LEU A N 1
ATOM 664 C CA . LEU A 1 86 ? 5.055 -14.617 6.898 1 93.75 86 LEU A CA 1
ATOM 665 C C . LEU A 1 86 ? 4.969 -15.664 8.016 1 93.75 86 LEU A C 1
ATOM 667 O O . LEU A 1 86 ? 3.904 -15.852 8.609 1 93.75 86 LEU A O 1
ATOM 671 N N . GLY A 1 87 ? 5.973 -16.359 8.312 1 84.94 87 GLY A N 1
ATOM 672 C CA . GLY A 1 87 ? 5.926 -17.375 9.344 1 84.94 87 GLY A CA 1
ATOM 673 C C . GLY A 1 87 ? 5.734 -18.781 8.797 1 84.94 87 GLY A C 1
ATOM 674 O O . GLY A 1 87 ? 6.25 -19.109 7.723 1 84.94 87 GLY A O 1
ATOM 675 N N . CYS A 1 88 ? 4.969 -19.609 9.633 1 80.44 88 CYS A N 1
ATOM 676 C CA . CYS A 1 88 ? 4.992 -21.031 9.375 1 80.44 88 CYS A CA 1
ATOM 677 C C . CYS A 1 88 ? 3.809 -21.453 8.508 1 80.44 88 CYS A C 1
ATOM 679 O O . CYS A 1 88 ? 2.973 -22.25 8.938 1 80.44 88 CYS A O 1
ATOM 681 N N . LEU A 1 89 ? 3.65 -20.859 7.438 1 87.75 89 LEU A N 1
ATOM 682 C CA . LEU A 1 89 ? 2.668 -21.281 6.445 1 87.75 89 LEU A CA 1
ATOM 683 C C . LEU A 1 89 ? 3.314 -22.172 5.383 1 87.75 89 LEU A C 1
ATOM 685 O O . LEU A 1 89 ? 4.383 -21.844 4.859 1 87.75 89 LEU A O 1
ATOM 689 N N . ARG A 1 90 ? 2.711 -23.344 5.172 1 94.81 90 ARG A N 1
ATOM 690 C CA . ARG A 1 90 ? 3.246 -24.25 4.168 1 94.81 90 ARG A CA 1
ATOM 691 C C . ARG A 1 90 ? 2.203 -24.562 3.1 1 94.81 90 ARG A C 1
ATOM 693 O O . ARG A 1 90 ? 1.144 -25.109 3.4 1 94.81 90 ARG A O 1
ATOM 700 N N . LEU A 1 91 ? 2.496 -24.219 1.88 1 97.81 91 LEU A N 1
ATOM 701 C CA . LEU A 1 91 ? 1.616 -24.5 0.749 1 97.81 91 LEU A CA 1
ATOM 702 C C . LEU A 1 91 ? 2.068 -25.75 0.002 1 97.81 91 LEU A C 1
ATOM 704 O O . LEU A 1 91 ? 3.248 -26.109 0.037 1 97.81 91 LEU A O 1
ATOM 708 N N . THR A 1 92 ? 1.11 -26.422 -0.587 1 98.06 92 THR A N 1
ATOM 709 C CA . THR A 1 92 ? 1.352 -27.625 -1.359 1 98.06 92 THR A CA 1
ATOM 710 C C . THR A 1 92 ? 0.749 -27.516 -2.758 1 98.06 92 THR A C 1
ATOM 712 O O . THR A 1 92 ? 0.166 -26.484 -3.102 1 98.06 92 THR A O 1
ATOM 715 N N . GLU A 1 93 ? 0.934 -28.547 -3.547 1 97.5 93 GLU A N 1
ATOM 716 C CA . GLU A 1 93 ? 0.364 -28.578 -4.891 1 97.5 93 GLU A CA 1
ATOM 717 C C . GLU A 1 93 ? -1.154 -28.438 -4.848 1 97.5 93 GLU A C 1
ATOM 719 O O . GLU A 1 93 ? -1.766 -27.953 -5.809 1 97.5 93 GLU A O 1
ATOM 724 N N . ALA A 1 94 ? -1.762 -28.828 -3.758 1 97.62 94 ALA A N 1
ATOM 725 C CA . ALA A 1 94 ? -3.211 -28.719 -3.605 1 97.62 94 ALA A CA 1
ATOM 726 C C . ALA A 1 94 ? -3.652 -27.25 -3.615 1 97.62 94 ALA A C 1
ATOM 728 O O . ALA A 1 94 ? -4.824 -26.953 -3.861 1 97.62 94 ALA A O 1
ATOM 729 N N . ASP A 1 95 ? -2.729 -26.375 -3.354 1 98.56 95 ASP A N 1
ATOM 730 C CA . ASP A 1 95 ? -3.033 -24.953 -3.299 1 98.56 95 ASP A CA 1
ATOM 731 C C . ASP A 1 95 ? -2.779 -24.281 -4.648 1 98.56 95 ASP A C 1
ATOM 733 O O . ASP A 1 95 ? -3.031 -23.094 -4.812 1 98.56 95 ASP A O 1
ATOM 737 N N . TYR A 1 96 ? -2.297 -25.094 -5.59 1 98.62 96 TYR A N 1
ATOM 738 C CA . TYR A 1 96 ? -1.968 -24.547 -6.898 1 98.62 96 TYR A CA 1
ATOM 739 C C . TYR A 1 96 ? -3.221 -24.047 -7.613 1 98.62 96 TYR A C 1
ATOM 741 O O . TYR A 1 96 ? -4.211 -24.781 -7.723 1 98.62 96 TYR A O 1
ATOM 749 N N . LEU A 1 97 ? -3.174 -22.828 -8.102 1 98.19 97 LEU A N 1
ATOM 750 C CA . LEU A 1 97 ? -4.359 -22.266 -8.734 1 98.19 97 LEU A CA 1
ATOM 751 C C . LEU A 1 97 ? -4.16 -22.141 -10.242 1 98.19 97 LEU A C 1
ATOM 753 O O . LEU A 1 97 ? -4.996 -22.625 -11.023 1 98.19 97 LEU A O 1
ATOM 757 N N . SER A 1 98 ? -3.037 -21.453 -10.633 1 96.88 98 SER A N 1
ATOM 758 C CA . SER A 1 98 ? -2.842 -21.25 -12.07 1 96.88 98 SER A CA 1
ATOM 759 C C . SER A 1 98 ? -1.412 -20.812 -12.367 1 96.88 98 SER A C 1
ATOM 761 O O . SER A 1 98 ? -0.65 -20.484 -11.461 1 96.88 98 SER A O 1
ATOM 763 N N . SER A 1 99 ? -1.081 -20.875 -13.586 1 97.5 99 SER A N 1
ATOM 764 C CA . SER A 1 99 ? 0.185 -20.328 -14.07 1 97.5 99 SER A CA 1
ATOM 765 C C . SER A 1 99 ? -0.014 -19.5 -15.336 1 97.5 99 SER A C 1
ATOM 767 O O . SER A 1 99 ? -0.862 -19.828 -16.172 1 97.5 99 SER A O 1
ATOM 769 N N . HIS A 1 100 ? 0.811 -18.5 -15.43 1 96.25 100 HIS A N 1
ATOM 770 C CA . HIS A 1 100 ? 0.69 -17.547 -16.531 1 96.25 100 HIS A CA 1
ATOM 771 C C . HIS A 1 100 ? 2.057 -17.188 -17.109 1 96.25 100 HIS A C 1
ATOM 773 O O . HIS A 1 100 ? 3.043 -17.109 -16.375 1 96.25 100 HIS A O 1
ATOM 779 N N . LEU A 1 101 ? 2.047 -16.969 -18.406 1 94.31 101 LEU A N 1
ATOM 780 C CA . LEU A 1 101 ? 3.277 -16.578 -19.078 1 94.31 101 LEU A CA 1
ATOM 781 C C . LEU A 1 101 ? 3.389 -15.055 -19.172 1 94.31 101 LEU A C 1
ATOM 783 O O . LEU A 1 101 ? 2.393 -14.367 -19.422 1 94.31 101 LEU A O 1
ATOM 787 N N . THR A 1 102 ? 4.5 -14.625 -18.891 1 88 102 THR A N 1
ATOM 788 C CA . THR A 1 102 ? 4.812 -13.227 -19.172 1 88 102 THR A CA 1
ATOM 789 C C . THR A 1 102 ? 5.965 -13.117 -20.172 1 88 102 THR A C 1
ATOM 791 O O . THR A 1 102 ? 6.984 -13.797 -20.016 1 88 102 THR A O 1
ATOM 794 N N . GLU A 1 103 ? 5.734 -12.43 -21.297 1 76.19 103 GLU A N 1
ATOM 795 C CA . GLU A 1 103 ? 6.754 -12.367 -22.344 1 76.19 103 GLU A CA 1
ATOM 796 C C . GLU A 1 103 ? 7.488 -11.023 -22.312 1 76.19 103 GLU A C 1
ATOM 798 O O . GLU A 1 103 ? 8.102 -10.625 -23.312 1 76.19 103 GLU A O 1
ATOM 803 N N . GLY A 1 104 ? 7.539 -10.289 -21.281 1 67.31 104 GLY A N 1
ATOM 804 C CA . GLY A 1 104 ? 8.328 -9.07 -21.234 1 67.31 104 GLY A CA 1
ATOM 805 C C . GLY A 1 104 ? 9.805 -9.297 -21.5 1 67.31 104 GLY A C 1
ATOM 806 O O . GLY A 1 104 ? 10.164 -10.195 -22.266 1 67.31 104 GLY A O 1
ATOM 807 N N . PRO A 1 105 ? 10.719 -8.383 -21.047 1 71.56 105 PRO A N 1
ATOM 808 C CA . PRO A 1 105 ? 12.148 -8.57 -21.312 1 71.56 105 PRO A CA 1
ATOM 809 C C . PRO A 1 105 ? 12.656 -9.938 -20.875 1 71.56 105 PRO A C 1
ATOM 811 O O . PRO A 1 105 ? 13.609 -10.469 -21.453 1 71.56 105 PRO A O 1
ATOM 814 N N . HIS A 1 106 ? 12.008 -10.461 -19.891 1 83.12 106 HIS A N 1
ATOM 815 C CA . HIS A 1 106 ? 12.336 -11.812 -19.438 1 83.12 106 HIS A CA 1
ATOM 816 C C . HIS A 1 106 ? 11.125 -12.734 -19.531 1 83.12 106 HIS A C 1
ATOM 818 O O . HIS A 1 106 ? 9.984 -12.297 -19.328 1 83.12 106 HIS A O 1
ATOM 824 N N . ARG A 1 107 ? 11.43 -13.961 -19.984 1 92.44 107 ARG A N 1
ATOM 825 C CA . ARG A 1 107 ? 10.375 -14.977 -20.016 1 92.44 107 ARG A CA 1
ATOM 826 C C . ARG A 1 107 ? 10.164 -15.586 -18.625 1 92.44 107 ARG A C 1
ATOM 828 O O . ARG A 1 107 ? 11.086 -16.188 -18.062 1 92.44 107 ARG A O 1
ATOM 835 N N . VAL A 1 108 ? 9 -15.359 -18.125 1 95.5 108 VAL A N 1
ATOM 836 C CA . VAL A 1 108 ? 8.727 -15.836 -16.766 1 95.5 108 VAL A CA 1
ATOM 837 C C . VAL A 1 108 ? 7.398 -16.594 -16.75 1 95.5 108 VAL A C 1
ATOM 839 O O . VAL A 1 108 ? 6.426 -16.172 -17.375 1 95.5 108 VAL A O 1
ATOM 842 N N . VAL A 1 109 ? 7.414 -17.75 -16.141 1 97.06 109 VAL A N 1
ATOM 843 C CA . VAL A 1 109 ? 6.172 -18.406 -15.75 1 97.06 109 VAL A CA 1
ATOM 844 C C . VAL A 1 109 ? 5.805 -18.016 -14.32 1 97.06 109 VAL A C 1
ATOM 846 O O . VAL A 1 109 ? 6.516 -18.344 -13.367 1 97.06 109 VAL A O 1
ATOM 849 N N . ALA A 1 110 ? 4.723 -17.328 -14.195 1 97.12 110 ALA A N 1
ATOM 850 C CA . ALA A 1 110 ? 4.246 -16.906 -12.883 1 97.12 110 ALA A CA 1
ATOM 851 C C . ALA A 1 110 ? 3.189 -17.859 -12.344 1 97.12 110 ALA A C 1
ATOM 853 O O . ALA A 1 110 ? 2.074 -17.922 -12.867 1 97.12 110 ALA A O 1
ATOM 854 N N . HIS A 1 111 ? 3.543 -18.594 -11.312 1 98.31 111 HIS A N 1
ATOM 855 C CA . HIS A 1 111 ? 2.631 -19.531 -10.672 1 98.31 111 HIS A CA 1
ATOM 856 C C . HIS A 1 111 ? 1.903 -18.875 -9.5 1 98.31 111 HIS A C 1
ATOM 858 O O . HIS A 1 111 ? 2.529 -18.234 -8.656 1 98.31 111 HIS A O 1
ATOM 864 N N . LEU A 1 112 ? 0.645 -19.109 -9.484 1 98.62 112 LEU A N 1
ATOM 865 C CA . LEU A 1 112 ? -0.158 -18.562 -8.383 1 98.62 112 LEU A CA 1
ATOM 866 C C . LEU A 1 112 ? -0.761 -19.703 -7.555 1 98.62 112 LEU A C 1
ATOM 868 O O . LEU A 1 112 ? -1.349 -20.625 -8.102 1 98.62 112 LEU A O 1
ATOM 872 N N . TYR A 1 113 ? -0.528 -19.641 -6.344 1 98.75 113 TYR A N 1
ATOM 873 C CA . TYR A 1 113 ? -1.163 -20.516 -5.355 1 98.75 113 TYR A CA 1
ATOM 874 C C . TYR A 1 113 ? -2.201 -19.734 -4.547 1 98.75 113 TYR A C 1
ATOM 876 O O . TYR A 1 113 ? -2.064 -18.531 -4.336 1 98.75 113 TYR A O 1
ATOM 884 N N . ALA A 1 114 ? -3.238 -20.391 -4.109 1 98.75 114 ALA A N 1
ATOM 885 C CA . ALA A 1 114 ? -4.266 -19.766 -3.283 1 98.75 114 ALA A CA 1
ATOM 886 C C . ALA A 1 114 ? -4.629 -20.656 -2.092 1 98.75 114 ALA A C 1
ATOM 888 O O . ALA A 1 114 ? -4.875 -21.844 -2.25 1 98.75 114 ALA A O 1
ATOM 889 N N . ARG A 1 115 ? -4.594 -20.062 -0.925 1 98.31 115 ARG A N 1
ATOM 890 C CA . ARG A 1 115 ? -4.949 -20.781 0.299 1 98.31 115 ARG A CA 1
ATOM 891 C C . ARG A 1 115 ? -5.957 -19.984 1.122 1 98.31 115 ARG A C 1
ATOM 893 O O . ARG A 1 115 ? -5.691 -18.844 1.507 1 98.31 115 ARG A O 1
ATOM 900 N N . GLN A 1 116 ? -7.094 -20.609 1.375 1 98.31 116 GLN A N 1
ATOM 901 C CA . GLN A 1 116 ? -8.078 -20 2.268 1 98.31 116 GLN A CA 1
ATOM 902 C C . GLN A 1 116 ? -7.758 -20.297 3.727 1 98.31 116 GLN A C 1
ATOM 904 O O . GLN A 1 116 ? -7.535 -21.453 4.09 1 98.31 116 GLN A O 1
ATOM 909 N N . LEU A 1 117 ? -7.707 -19.297 4.461 1 98 117 LEU A N 1
ATOM 910 C CA . LEU A 1 117 ? -7.523 -19.375 5.902 1 98 117 LEU A CA 1
ATOM 911 C C . LEU A 1 117 ? -8.766 -18.891 6.641 1 98 117 LEU A C 1
ATOM 913 O O . LEU A 1 117 ? -9.688 -18.344 6.023 1 98 117 LEU A O 1
ATOM 917 N N . THR A 1 118 ? -8.82 -19.219 7.961 1 97.88 118 THR A N 1
ATOM 918 C CA . THR A 1 118 ? -9.773 -18.469 8.773 1 97.88 118 THR A CA 1
ATOM 919 C C . THR A 1 118 ? -9.305 -17.031 8.953 1 97.88 118 THR A C 1
ATOM 921 O O . THR A 1 118 ? -8.125 -16.719 8.766 1 97.88 118 THR A O 1
ATOM 924 N N . LEU A 1 119 ? -10.195 -16.219 9.289 1 97.44 119 LEU A N 1
ATOM 925 C CA . LEU A 1 119 ? -9.828 -14.812 9.492 1 97.44 119 LEU A CA 1
ATOM 926 C C . LEU A 1 119 ? -8.805 -14.672 10.609 1 97.44 119 LEU A C 1
ATOM 928 O O . LEU A 1 119 ? -7.906 -13.836 10.531 1 97.44 119 LEU A O 1
ATOM 932 N N . GLU A 1 120 ? -8.922 -15.461 11.656 1 97.12 120 GLU A N 1
ATOM 933 C CA . GLU A 1 120 ? -7.973 -15.461 12.766 1 97.12 120 GLU A CA 1
ATOM 934 C C . GLU A 1 120 ? -6.582 -15.891 12.297 1 97.12 120 GLU A C 1
ATOM 936 O O . GLU A 1 120 ? -5.578 -15.312 12.711 1 97.12 120 GLU A O 1
ATOM 941 N N . GLN A 1 121 ? -6.594 -16.906 11.492 1 97.19 121 GLN A N 1
ATOM 942 C CA . GLN A 1 121 ? -5.324 -17.375 10.938 1 97.19 121 GLN A CA 1
ATOM 943 C C . GLN A 1 121 ? -4.691 -16.312 10.047 1 97.19 121 GLN A C 1
ATOM 945 O O . GLN A 1 121 ? -3.469 -16.141 10.055 1 97.19 121 GLN A O 1
ATOM 950 N N . LEU A 1 122 ? -5.508 -15.695 9.258 1 97.81 122 LEU A N 1
ATOM 951 C CA . LEU A 1 122 ? -5.012 -14.625 8.406 1 97.81 122 LEU A CA 1
ATOM 952 C C . LEU A 1 122 ? -4.414 -13.492 9.234 1 97.81 122 LEU A C 1
ATOM 954 O O . LEU A 1 122 ? -3.352 -12.969 8.898 1 97.81 122 LEU A O 1
ATOM 958 N N . HIS A 1 123 ? -5.09 -13.133 10.281 1 97.38 123 HIS A N 1
ATOM 959 C CA . HIS A 1 123 ? -4.598 -12.109 11.195 1 97.38 123 HIS A CA 1
ATOM 960 C C . HIS A 1 123 ? -3.285 -12.531 11.852 1 97.38 123 HIS A C 1
ATOM 962 O O . HIS A 1 123 ? -2.389 -11.711 12.039 1 97.38 123 HIS A O 1
ATOM 968 N N . ALA A 1 124 ? -3.154 -13.773 12.203 1 97.06 124 ALA A N 1
ATOM 969 C CA . ALA A 1 124 ? -1.915 -14.297 12.773 1 97.06 124 ALA A CA 1
ATOM 970 C C . ALA A 1 124 ? -0.759 -14.156 11.781 1 97.06 124 ALA A C 1
ATOM 972 O O . ALA A 1 124 ? 0.381 -13.914 12.188 1 97.06 124 ALA A O 1
ATOM 973 N N . VAL A 1 125 ? -1.03 -14.359 10.516 1 97.62 125 VAL A N 1
ATOM 974 C CA . VAL A 1 125 ? -0.023 -14.164 9.477 1 97.62 125 VAL A CA 1
ATOM 975 C C . VAL A 1 125 ? 0.439 -12.711 9.477 1 97.62 125 VAL A C 1
ATOM 977 O O . VAL A 1 125 ? 1.639 -12.43 9.406 1 97.62 125 VAL A O 1
ATOM 980 N N . GLU A 1 126 ? -0.495 -11.797 9.578 1 97.69 126 GLU A N 1
ATOM 981 C CA . GLU A 1 126 ? -0.164 -10.375 9.609 1 97.69 126 GLU A CA 1
ATOM 982 C C . GLU A 1 126 ? 0.713 -10.039 10.82 1 97.69 126 GLU A C 1
ATOM 984 O O . GLU A 1 126 ? 1.67 -9.273 10.703 1 97.69 126 GLU A O 1
ATOM 989 N N . ILE A 1 127 ? 0.367 -10.609 11.938 1 96.94 127 ILE A N 1
ATOM 990 C CA . ILE A 1 127 ? 1.152 -10.391 13.148 1 96.94 127 ILE A CA 1
ATOM 991 C C . ILE A 1 127 ? 2.557 -10.961 12.961 1 96.94 127 ILE A C 1
ATOM 993 O O . ILE A 1 127 ? 3.549 -10.305 13.281 1 96.94 127 ILE A O 1
ATOM 997 N N . SER A 1 128 ? 2.645 -12.133 12.445 1 96.62 128 SER A N 1
ATOM 998 C CA . SER A 1 128 ? 3.938 -12.766 12.219 1 96.62 128 SER A CA 1
ATOM 999 C C . SER A 1 128 ? 4.793 -11.953 11.25 1 96.62 128 SER A C 1
ATOM 1001 O O . SER A 1 128 ? 6.008 -11.859 11.422 1 96.62 128 SER A O 1
ATOM 1003 N N . ALA A 1 129 ? 4.176 -11.414 10.273 1 97.19 129 ALA A N 1
ATOM 1004 C CA . ALA A 1 129 ? 4.895 -10.688 9.234 1 97.19 129 ALA A CA 1
ATOM 1005 C C . ALA A 1 129 ? 5.625 -9.477 9.812 1 97.19 129 ALA A C 1
ATOM 1007 O O . ALA A 1 129 ? 6.762 -9.188 9.422 1 97.19 129 ALA A O 1
ATOM 1008 N N . VAL A 1 130 ? 5.008 -8.766 10.734 1 96.81 130 VAL A N 1
ATOM 1009 C CA . VAL A 1 130 ? 5.609 -7.555 11.281 1 96.81 130 VAL A CA 1
ATOM 1010 C C . VAL A 1 130 ? 6.801 -7.922 12.164 1 96.81 130 VAL A C 1
ATOM 1012 O O . VAL A 1 130 ? 7.648 -7.078 12.453 1 96.81 130 VAL A O 1
ATOM 1015 N N . HIS A 1 131 ? 6.891 -9.172 12.562 1 95.94 131 HIS A N 1
ATOM 1016 C CA . HIS A 1 131 ? 7.988 -9.648 13.398 1 95.94 131 HIS A CA 1
ATOM 1017 C C . HIS A 1 131 ? 9.031 -10.383 12.57 1 95.94 131 HIS A C 1
ATOM 1019 O O . HIS A 1 131 ? 10.039 -10.852 13.109 1 95.94 131 HIS A O 1
ATOM 1025 N N . SER A 1 132 ? 8.812 -10.492 11.359 1 94.94 132 SER A N 1
ATOM 1026 C CA . SER A 1 132 ? 9.656 -11.344 10.516 1 94.94 132 SER A CA 1
ATOM 1027 C C . SER A 1 132 ? 10.969 -10.648 10.172 1 94.94 132 SER A C 1
ATOM 1029 O O . SER A 1 132 ? 11.086 -9.422 10.297 1 94.94 132 SER A O 1
ATOM 1031 N N . ARG A 1 133 ? 11.844 -11.398 9.641 1 89.69 133 ARG A N 1
ATOM 1032 C CA . ARG A 1 133 ? 13.164 -10.914 9.258 1 89.69 133 ARG A CA 1
ATOM 1033 C C . ARG A 1 133 ? 13.078 -9.977 8.062 1 89.69 133 ARG A C 1
ATOM 1035 O O . ARG A 1 133 ? 13.852 -9.016 7.965 1 89.69 133 ARG A O 1
ATOM 1042 N N . ASP A 1 134 ? 12.172 -10.195 7.227 1 93.06 134 ASP A N 1
ATOM 1043 C CA . ASP A 1 134 ? 12.086 -9.461 5.973 1 93.06 134 ASP A CA 1
ATOM 1044 C C . ASP A 1 134 ? 11.359 -8.133 6.164 1 93.06 134 ASP A C 1
ATOM 1046 O O . ASP A 1 134 ? 11.414 -7.258 5.293 1 93.06 134 ASP A O 1
ATOM 1050 N N . HIS A 1 135 ? 10.633 -8 7.242 1 96.31 135 HIS A N 1
ATOM 1051 C CA . HIS A 1 135 ? 9.859 -6.785 7.453 1 96.31 135 HIS A CA 1
ATOM 1052 C C . HIS A 1 135 ? 10.773 -5.562 7.52 1 96.31 135 HIS A C 1
ATOM 1054 O O . HIS A 1 135 ? 11.742 -5.547 8.273 1 96.31 135 HIS A O 1
ATOM 1060 N N . GLY A 1 136 ? 10.508 -4.578 6.742 1 95.94 136 GLY A N 1
ATOM 1061 C CA . GLY A 1 136 ? 11.289 -3.354 6.707 1 95.94 136 GLY A CA 1
ATOM 1062 C C . GLY A 1 136 ? 12.469 -3.422 5.754 1 95.94 136 GLY A C 1
ATOM 1063 O O . GLY A 1 136 ? 13.195 -2.441 5.582 1 95.94 136 GLY A O 1
ATOM 1064 N N . LEU A 1 137 ? 12.641 -4.562 5.141 1 94.5 137 LEU A N 1
ATOM 1065 C CA . LEU A 1 137 ? 13.664 -4.77 4.125 1 94.5 137 LEU A CA 1
ATOM 1066 C C . LEU A 1 137 ? 13.039 -5.133 2.785 1 94.5 137 LEU A C 1
ATOM 1068 O O . LEU A 1 137 ? 12.5 -4.266 2.09 1 94.5 137 LEU A O 1
ATOM 1072 N N . GLU A 1 138 ? 12.836 -6.379 2.494 1 94.38 138 GLU A N 1
ATOM 1073 C CA . GLU A 1 138 ? 12.266 -6.801 1.219 1 94.38 138 GLU A CA 1
ATOM 1074 C C . GLU A 1 138 ? 10.75 -6.613 1.201 1 94.38 138 GLU A C 1
ATOM 1076 O O . GLU A 1 138 ? 10.141 -6.547 0.133 1 94.38 138 GLU A O 1
ATOM 1081 N N . VAL A 1 139 ? 10.203 -6.645 2.357 1 96.81 139 VAL A N 1
ATOM 1082 C CA . VAL A 1 139 ? 8.766 -6.434 2.523 1 96.81 139 VAL A CA 1
ATOM 1083 C C . VAL A 1 139 ? 8.523 -5.168 3.34 1 96.81 139 VAL A C 1
ATOM 1085 O O . VAL A 1 139 ? 8.914 -5.09 4.508 1 96.81 139 VAL A O 1
ATOM 1088 N N . LEU A 1 140 ? 7.805 -4.25 2.803 1 98.31 140 LEU A N 1
ATOM 1089 C CA . LEU A 1 140 ? 7.652 -2.947 3.447 1 98.31 140 LEU A CA 1
ATOM 1090 C C . LEU A 1 140 ? 6.316 -2.855 4.176 1 98.31 140 LEU A C 1
ATOM 1092 O O . LEU A 1 140 ? 5.996 -1.822 4.77 1 98.31 140 LEU A O 1
ATOM 1096 N N . GLY A 1 141 ? 5.516 -3.936 4.109 1 98.19 141 GLY A N 1
ATOM 1097 C CA . GLY A 1 141 ? 4.254 -4.035 4.828 1 98.19 141 GLY A CA 1
ATOM 1098 C C . GLY A 1 141 ? 3.232 -4.906 4.125 1 98.19 141 GLY A C 1
ATOM 1099 O O . GLY A 1 141 ? 3.207 -4.973 2.895 1 98.19 141 GLY A O 1
ATOM 1100 N N . LEU A 1 142 ? 2.389 -5.539 4.891 1 98.44 142 LEU A N 1
ATOM 1101 C CA . LEU A 1 142 ? 1.232 -6.238 4.34 1 98.44 142 LEU A CA 1
ATOM 1102 C C . LEU A 1 142 ? 0.008 -5.332 4.32 1 98.44 142 LEU A C 1
ATOM 1104 O O . LEU A 1 142 ? -0.17 -4.5 5.211 1 98.44 142 LEU A O 1
ATOM 1108 N N . VAL A 1 143 ? -0.79 -5.562 3.289 1 98.75 143 VAL A N 1
ATOM 1109 C CA . VAL A 1 143 ? -2.049 -4.832 3.223 1 98.75 143 VAL A CA 1
ATOM 1110 C C . VAL A 1 143 ? -3.186 -5.789 2.869 1 98.75 143 VAL A C 1
ATOM 111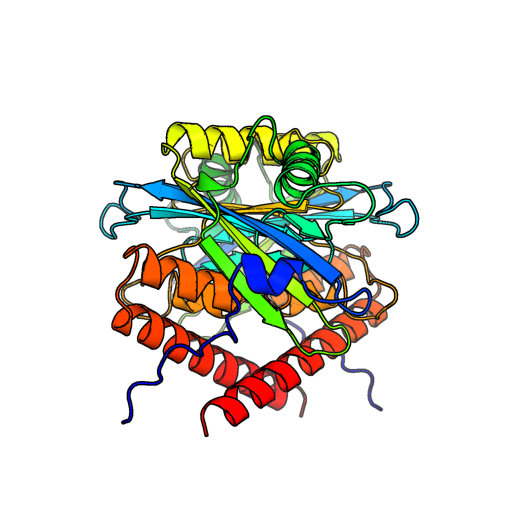2 O O . VAL A 1 143 ? -2.969 -6.797 2.191 1 98.75 143 VAL A O 1
ATOM 1115 N N . ARG A 1 144 ? -4.328 -5.457 3.346 1 98.81 144 ARG A N 1
ATOM 1116 C CA . ARG A 1 144 ? -5.539 -6.141 2.9 1 98.81 144 ARG A CA 1
ATOM 1117 C C . ARG A 1 144 ? -6.152 -5.434 1.696 1 98.81 144 ARG A C 1
ATOM 1119 O O . ARG A 1 144 ? -6.176 -4.203 1.637 1 98.81 144 ARG A O 1
ATOM 1126 N N . VAL A 1 145 ? -6.59 -6.211 0.799 1 98.81 145 VAL A N 1
ATOM 1127 C CA . VAL A 1 145 ? -7.234 -5.703 -0.409 1 98.81 145 VAL A CA 1
ATOM 1128 C C . VAL A 1 145 ? -8.711 -5.414 -0.128 1 98.81 145 VAL A C 1
ATOM 1130 O O . VAL A 1 145 ? -9.453 -6.305 0.296 1 98.81 145 VAL A O 1
ATOM 1133 N N . PRO A 1 146 ? -9.125 -4.129 -0.27 1 98.44 146 PRO A N 1
ATOM 1134 C CA . PRO A 1 146 ? -10.57 -3.896 -0.156 1 98.44 146 PRO A CA 1
ATOM 1135 C C . PRO A 1 146 ? -11.359 -4.516 -1.307 1 98.44 146 PRO A C 1
ATOM 1137 O O . PRO A 1 146 ? -11.203 -4.102 -2.459 1 98.44 146 PRO A O 1
ATOM 1140 N N . LEU A 1 147 ? -12.195 -5.449 -1.021 1 98.12 147 LEU A N 1
ATOM 1141 C CA . LEU A 1 147 ? -12.969 -6.145 -2.047 1 98.12 147 LEU A CA 1
ATOM 1142 C C . LEU A 1 147 ? -14.406 -5.648 -2.072 1 98.12 147 LEU A C 1
ATOM 1144 O O . LEU A 1 147 ? -15.344 -6.445 -2.174 1 98.12 147 LEU A O 1
ATOM 1148 N N . TYR A 1 148 ? -14.578 -4.41 -1.864 1 97.25 148 TYR A N 1
ATOM 1149 C CA . TYR A 1 148 ? -15.852 -3.709 -1.939 1 97.25 148 TYR A CA 1
ATOM 1150 C C . TYR A 1 148 ? -15.711 -2.408 -2.721 1 97.25 148 TYR A C 1
ATOM 1152 O O . TYR A 1 148 ? -14.602 -1.939 -2.967 1 97.25 148 TYR A O 1
ATOM 1160 N N . THR A 1 149 ? -16.812 -1.89 -3.098 1 96.31 149 THR A N 1
ATOM 1161 C CA . THR A 1 149 ? -16.891 -0.564 -3.703 1 96.31 149 THR A CA 1
ATOM 1162 C C . THR A 1 149 ? -17.797 0.352 -2.885 1 96.31 149 THR A C 1
ATOM 1164 O O . THR A 1 149 ? -18.906 -0.032 -2.516 1 96.31 149 THR A O 1
ATOM 1167 N N . GLN A 1 150 ? -17.297 1.471 -2.584 1 95.62 150 GLN A N 1
ATOM 1168 C CA . GLN A 1 150 ? -18.062 2.424 -1.783 1 95.62 150 GLN A CA 1
ATOM 1169 C C . GLN A 1 150 ? -19.125 3.129 -2.627 1 95.62 150 GLN A C 1
ATOM 1171 O O . GLN A 1 150 ? -19.203 2.92 -3.838 1 95.62 150 GLN A O 1
ATOM 1176 N N . LYS A 1 151 ? -19.891 3.943 -1.979 1 92.19 151 LYS A N 1
ATOM 1177 C CA . LYS A 1 151 ? -21.047 4.578 -2.613 1 92.19 151 LYS A CA 1
ATOM 1178 C C . LYS A 1 151 ? -20.609 5.504 -3.746 1 92.19 151 LYS A C 1
ATOM 1180 O O . LYS A 1 151 ? -21.328 5.664 -4.734 1 92.19 151 LYS A O 1
ATOM 1185 N N . ASP A 1 152 ? -19.484 6.047 -3.656 1 91.19 152 ASP A N 1
ATOM 1186 C CA . ASP A 1 152 ? -19 6.977 -4.672 1 91.19 152 ASP A CA 1
ATOM 1187 C C . ASP A 1 152 ? -18.531 6.227 -5.914 1 91.19 152 ASP A C 1
ATOM 1189 O O . ASP A 1 152 ? -18.016 6.84 -6.859 1 91.19 152 ASP A O 1
ATOM 1193 N N . ARG A 1 153 ? -18.5 4.879 -5.906 1 92.12 153 ARG A N 1
ATOM 1194 C CA . ARG A 1 153 ? -18.234 3.984 -7.023 1 92.12 153 ARG A CA 1
ATOM 1195 C C . ARG A 1 153 ? -16.734 3.887 -7.285 1 92.12 153 ARG A C 1
ATOM 1197 O O . ARG A 1 153 ? -16.297 3.193 -8.211 1 92.12 153 ARG A O 1
ATOM 1204 N N . VAL A 1 154 ? -15.914 4.582 -6.516 1 95.62 154 VAL A N 1
ATOM 1205 C CA . VAL A 1 154 ? -14.477 4.559 -6.773 1 95.62 154 VAL A CA 1
ATOM 1206 C C . VAL A 1 154 ? -13.734 4.09 -5.527 1 95.62 154 VAL A C 1
ATOM 1208 O O . VAL A 1 154 ? -12.664 3.486 -5.625 1 95.62 154 VAL A O 1
ATOM 1211 N N . GLY A 1 155 ? -14.328 4.438 -4.367 1 97.38 155 GLY A N 1
ATOM 1212 C CA . GLY A 1 155 ? -13.695 4.047 -3.121 1 97.38 155 GLY A CA 1
ATOM 1213 C C . GLY A 1 155 ? -13.656 2.545 -2.914 1 97.38 155 GLY A C 1
ATOM 1214 O O . GLY A 1 155 ? -14.625 1.848 -3.211 1 97.38 155 GLY A O 1
ATOM 1215 N N . GLY A 1 156 ? -12.578 2.039 -2.369 1 98.06 156 GLY A N 1
ATOM 1216 C CA . GLY A 1 156 ? -12.414 0.612 -2.143 1 98.06 156 GLY A CA 1
ATOM 1217 C C . GLY A 1 156 ? -11.609 -0.074 -3.229 1 98.06 156 GLY A C 1
ATOM 1218 O O . GLY A 1 156 ? -10.453 0.279 -3.465 1 98.06 156 GLY A O 1
ATOM 1219 N N . PHE A 1 157 ? -12.219 -1.018 -3.877 1 98.62 157 PHE A N 1
ATOM 1220 C CA . PHE A 1 157 ? -11.516 -1.909 -4.797 1 98.62 157 PHE A CA 1
ATOM 1221 C C . PHE A 1 157 ? -11.102 -1.166 -6.059 1 98.62 157 PHE A C 1
ATOM 1223 O O . PHE A 1 157 ? -9.969 -1.307 -6.523 1 98.62 157 PHE A O 1
ATOM 1230 N N . PRO A 1 158 ? -11.891 -0.271 -6.641 1 98.19 158 PRO A N 1
ATOM 1231 C CA . PRO A 1 158 ? -11.438 0.459 -7.824 1 98.19 158 PRO A CA 1
ATOM 1232 C C . PRO A 1 158 ? -10.203 1.322 -7.551 1 98.19 158 PRO A C 1
ATOM 1234 O O . PRO A 1 158 ? -9.25 1.304 -8.328 1 98.19 158 PRO A O 1
ATOM 1237 N N . ASN A 1 159 ? -10.281 2.029 -6.438 1 98.56 159 ASN A N 1
ATOM 1238 C CA . ASN A 1 159 ? -9.102 2.795 -6.047 1 98.56 159 ASN A CA 1
ATOM 1239 C C . ASN A 1 159 ? -7.887 1.895 -5.859 1 98.56 159 ASN A C 1
ATOM 1241 O O . ASN A 1 159 ? -6.785 2.234 -6.297 1 98.56 159 ASN A O 1
ATOM 1245 N N . PHE A 1 160 ? -8.109 0.809 -5.242 1 98.81 160 PHE A N 1
ATOM 1246 C CA . PHE A 1 160 ? -7.012 -0.114 -4.988 1 98.81 160 PHE A CA 1
ATOM 1247 C C . PHE A 1 160 ? -6.387 -0.586 -6.293 1 98.81 160 PHE A C 1
ATOM 1249 O O . PHE A 1 160 ? -5.16 -0.697 -6.398 1 98.81 160 PHE A O 1
ATOM 1256 N N . LEU A 1 161 ? -7.211 -0.772 -7.273 1 97.94 161 LEU A N 1
ATOM 1257 C CA . LEU A 1 161 ? -6.734 -1.244 -8.57 1 97.94 161 LEU A CA 1
ATOM 1258 C C . LEU A 1 161 ? -5.945 -0.156 -9.289 1 97.94 161 LEU A C 1
ATOM 1260 O O . LEU A 1 161 ? -5.25 -0.433 -10.273 1 97.94 161 LEU A O 1
ATOM 1264 N N . SER A 1 162 ? -6.008 1.027 -8.82 1 97 162 SER A N 1
ATOM 1265 C CA . SER A 1 162 ? -5.281 2.129 -9.445 1 97 162 SER A CA 1
ATOM 1266 C C . SER A 1 162 ? -3.873 2.256 -8.883 1 97 162 SER A C 1
ATOM 1268 O O . SER A 1 162 ? -3.096 3.107 -9.32 1 97 162 SER A O 1
ATOM 1270 N N . ASN A 1 163 ? -3.523 1.415 -7.926 1 97.81 163 ASN A N 1
ATOM 1271 C CA . ASN A 1 163 ? -2.152 1.396 -7.426 1 97.81 163 ASN A CA 1
ATOM 1272 C C . ASN A 1 163 ? -1.209 0.706 -8.406 1 97.81 163 ASN A C 1
ATOM 1274 O O . ASN A 1 163 ? -1.638 0.241 -9.461 1 97.81 163 ASN A O 1
ATOM 1278 N N . ALA A 1 164 ? 0.074 0.752 -8.062 1 97.25 164 ALA A N 1
ATOM 1279 C CA . ALA A 1 164 ? 1.095 0.151 -8.922 1 97.25 164 ALA A CA 1
ATOM 1280 C C . ALA A 1 164 ? 1.413 -1.273 -8.477 1 97.25 164 ALA A C 1
ATOM 1282 O O . ALA A 1 164 ? 1.763 -1.505 -7.312 1 97.25 164 ALA A O 1
ATOM 1283 N N . PHE A 1 165 ? 1.317 -2.197 -9.453 1 97.06 165 PHE A N 1
ATOM 1284 C CA . PHE A 1 165 ? 1.517 -3.609 -9.148 1 97.06 165 PHE A CA 1
ATOM 1285 C C . PHE A 1 165 ? 2.75 -4.148 -9.867 1 97.06 165 PHE A C 1
ATOM 1287 O O . PHE A 1 165 ? 3.121 -3.652 -10.93 1 97.06 165 PHE A O 1
ATOM 1294 N N . ILE A 1 166 ? 3.301 -5.113 -9.297 1 96.19 166 ILE A N 1
ATOM 1295 C CA . ILE A 1 166 ? 4.457 -5.766 -9.898 1 96.19 166 ILE A CA 1
ATOM 1296 C C . ILE A 1 166 ? 3.994 -6.777 -10.945 1 96.19 166 ILE A C 1
ATOM 1298 O O . ILE A 1 166 ? 3.16 -7.637 -10.656 1 96.19 166 ILE A O 1
ATOM 1302 N N . SER A 1 167 ? 4.488 -6.617 -12.148 1 91.19 167 SER A N 1
ATOM 1303 C CA . SER A 1 167 ? 4.332 -7.613 -13.203 1 91.19 167 SER A CA 1
ATOM 1304 C C . SER A 1 167 ? 2.865 -7.996 -13.383 1 91.19 167 SER A C 1
ATOM 1306 O O . SER A 1 167 ? 2.02 -7.133 -13.641 1 91.19 167 SER A O 1
ATOM 1308 N N . THR A 1 168 ? 2.492 -9.258 -13.039 1 92.06 168 THR A N 1
ATOM 1309 C CA . THR A 1 168 ? 1.164 -9.773 -13.359 1 92.06 168 THR A CA 1
ATOM 1310 C C . THR A 1 168 ? 0.276 -9.773 -12.117 1 92.06 168 THR A C 1
ATOM 1312 O O . THR A 1 168 ? -0.839 -10.297 -12.148 1 92.06 168 THR A O 1
ATOM 1315 N N . ALA A 1 169 ? 0.732 -9.188 -11.102 1 96.62 169 ALA A N 1
ATOM 1316 C CA . ALA A 1 169 ? 0.06 -9.344 -9.812 1 96.62 169 ALA A CA 1
ATOM 1317 C C . ALA A 1 169 ? -1.378 -8.836 -9.875 1 96.62 169 ALA A C 1
ATOM 1319 O O . ALA A 1 169 ? -2.285 -9.453 -9.312 1 96.62 169 ALA A O 1
ATOM 1320 N N . LYS A 1 170 ? -1.575 -7.699 -10.562 1 96.12 170 LYS A N 1
ATOM 1321 C CA 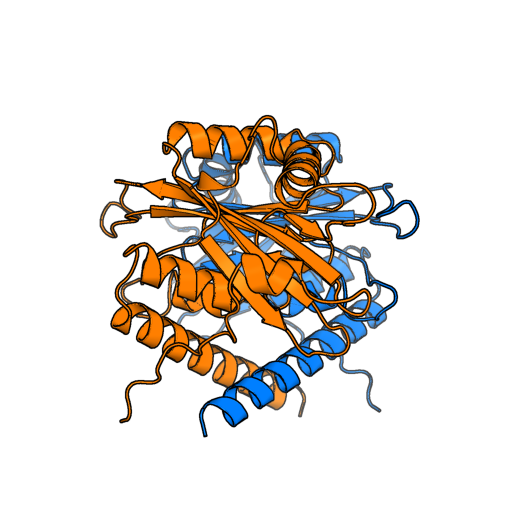. LYS A 1 170 ? -2.918 -7.137 -10.68 1 96.12 170 LYS A CA 1
ATOM 1322 C C . LYS A 1 170 ? -3.861 -8.109 -11.383 1 96.12 170 LYS A C 1
ATOM 1324 O O . LYS A 1 170 ? -4.973 -8.359 -10.914 1 96.12 170 LYS A O 1
ATOM 1329 N N . TYR A 1 171 ? -3.41 -8.656 -12.391 1 94.12 171 TYR A N 1
ATOM 1330 C CA . TYR A 1 171 ? -4.258 -9.523 -13.195 1 94.12 171 TYR A CA 1
ATOM 1331 C C . TYR A 1 171 ? -4.426 -10.891 -12.539 1 94.12 171 TYR A C 1
ATOM 1333 O O . TYR A 1 171 ? -5.477 -11.523 -12.664 1 94.12 171 TYR A O 1
ATOM 1341 N N . GLN A 1 172 ? -3.363 -11.32 -11.852 1 97.06 172 GLN A N 1
ATOM 1342 C CA . GLN A 1 172 ? -3.521 -12.531 -11.055 1 97.06 172 GLN A CA 1
ATOM 1343 C C . GLN A 1 172 ? -4.59 -12.344 -9.977 1 97.06 172 GLN A C 1
ATOM 1345 O O . GLN A 1 172 ? -5.355 -13.266 -9.688 1 97.06 172 GLN A O 1
ATOM 1350 N N . LEU A 1 173 ? -4.598 -11.195 -9.406 1 98.31 173 LEU A N 1
ATOM 1351 C CA . LEU A 1 173 ? -5.621 -10.891 -8.414 1 98.31 173 LEU A CA 1
ATOM 1352 C C . LEU A 1 173 ? -7.016 -10.977 -9.031 1 98.31 173 LEU A C 1
ATOM 1354 O O . LEU A 1 173 ? -7.887 -11.68 -8.508 1 98.31 173 LEU A O 1
ATOM 1358 N N . LEU A 1 174 ? -7.207 -10.305 -10.141 1 97.56 174 LEU A N 1
ATOM 1359 C CA . LEU A 1 174 ? -8.508 -10.297 -10.812 1 97.56 174 LEU A CA 1
ATOM 1360 C C . LEU A 1 174 ? -8.914 -11.711 -11.211 1 97.56 174 LEU A C 1
ATOM 1362 O O . LEU A 1 174 ? -10.062 -12.109 -11.008 1 97.56 174 LEU A O 1
ATOM 1366 N N . PHE A 1 175 ? -8.016 -12.422 -11.734 1 96.69 175 PHE A N 1
ATOM 1367 C CA . PHE A 1 175 ? -8.281 -13.789 -12.156 1 96.69 175 PHE A CA 1
ATOM 1368 C C . PHE A 1 175 ? -8.703 -14.648 -10.969 1 96.69 175 PHE A C 1
ATOM 1370 O O . PHE A 1 175 ? -9.695 -15.375 -11.047 1 96.69 175 PHE A O 1
ATOM 1377 N N . ALA A 1 176 ? -7.938 -14.594 -9.914 1 97.94 176 ALA A N 1
ATOM 1378 C CA . ALA A 1 176 ? -8.219 -15.414 -8.742 1 97.94 176 ALA A CA 1
ATOM 1379 C C . ALA A 1 176 ? -9.586 -15.086 -8.156 1 97.94 176 ALA A C 1
ATOM 1381 O O . ALA A 1 176 ? -10.336 -15.984 -7.766 1 97.94 176 ALA A O 1
ATOM 1382 N N . LEU A 1 177 ? -9.891 -13.805 -8.086 1 98.25 177 LEU A N 1
ATOM 1383 C CA . LEU A 1 177 ? -11.18 -13.391 -7.543 1 98.25 177 LEU A CA 1
ATOM 1384 C C . LEU A 1 177 ? -12.328 -13.961 -8.375 1 98.25 177 LEU A C 1
ATOM 1386 O O . LEU A 1 177 ? -13.367 -14.352 -7.828 1 98.25 177 LEU A O 1
ATOM 1390 N N . LYS A 1 178 ? -12.125 -13.977 -9.617 1 96.94 178 LYS A N 1
ATOM 1391 C CA . LYS A 1 178 ? -13.133 -14.508 -10.531 1 96.94 178 LYS A CA 1
ATOM 1392 C C . LYS A 1 178 ? -13.289 -16.016 -10.367 1 96.94 178 LYS A C 1
ATOM 1394 O O . LYS A 1 178 ? -14.398 -16.516 -10.133 1 96.94 178 LYS A O 1
ATOM 1399 N N . VAL A 1 179 ? -12.211 -16.781 -10.406 1 96.5 179 VAL A N 1
ATOM 1400 C CA . VAL A 1 179 ? -12.281 -18.234 -10.5 1 96.5 179 VAL A CA 1
ATOM 1401 C C . VAL A 1 179 ? -12.656 -18.812 -9.141 1 96.5 179 VAL A C 1
ATOM 1403 O O . VAL A 1 179 ? -13.195 -19.922 -9.062 1 96.5 179 VAL A O 1
ATOM 1406 N N . LEU A 1 180 ? -12.367 -18.109 -8.094 1 97.94 180 LEU A N 1
ATOM 1407 C CA . LEU A 1 180 ? -12.734 -18.578 -6.762 1 97.94 180 LEU A CA 1
ATOM 1408 C C . LEU A 1 180 ? -14.102 -18.047 -6.359 1 97.94 180 LEU A C 1
ATOM 1410 O O . LEU A 1 180 ? -14.523 -18.203 -5.211 1 97.94 180 LEU A O 1
ATOM 1414 N N . ASN A 1 181 ? -14.727 -17.344 -7.262 1 97 181 ASN A N 1
ATOM 1415 C CA . ASN A 1 181 ? -16.078 -16.828 -7.09 1 97 181 ASN A CA 1
ATOM 1416 C C . ASN A 1 181 ? -16.172 -15.867 -5.91 1 97 181 ASN A C 1
ATOM 1418 O O . ASN A 1 181 ? -17.141 -15.891 -5.156 1 97 181 ASN A O 1
ATOM 1422 N N . MET A 1 182 ? -15.133 -15.141 -5.738 1 97.81 182 MET A N 1
ATOM 1423 C CA . MET A 1 182 ? -15.117 -14.156 -4.66 1 97.81 182 MET A CA 1
ATOM 1424 C C . MET A 1 182 ? -15.75 -12.844 -5.109 1 97.81 182 MET A C 1
ATOM 1426 O O . MET A 1 182 ? -16.219 -12.055 -4.281 1 97.81 182 MET A O 1
ATOM 1430 N N . MET A 1 183 ? -15.688 -12.586 -6.387 1 96.62 183 MET A N 1
ATOM 1431 C CA . MET A 1 183 ? -16.312 -11.422 -7.004 1 96.62 183 MET A CA 1
ATOM 1432 C C . MET A 1 183 ? -16.781 -11.742 -8.422 1 96.62 183 MET A C 1
ATOM 1434 O O . MET A 1 183 ? -16.031 -12.312 -9.211 1 96.62 183 MET A O 1
ATOM 1438 N N . PRO A 1 184 ? -18.047 -11.297 -8.727 1 95.56 184 PRO A N 1
ATOM 1439 C CA . PRO A 1 184 ? -18.516 -11.539 -10.094 1 95.56 184 PRO A CA 1
ATOM 1440 C C . PRO A 1 184 ? -17.688 -10.797 -11.141 1 95.56 184 PRO A C 1
ATOM 1442 O O . PRO A 1 184 ? -17.203 -9.688 -10.883 1 95.56 184 PRO A O 1
ATOM 1445 N N . GLU A 1 185 ? -17.656 -11.414 -12.266 1 95.12 185 GLU A N 1
ATOM 1446 C CA . GLU A 1 185 ? -16.828 -10.875 -13.352 1 95.12 185 GLU A CA 1
ATOM 1447 C C . GLU A 1 185 ? -17.281 -9.461 -13.711 1 95.12 185 GLU A C 1
ATOM 1449 O O . GLU A 1 185 ? -16.438 -8.594 -13.992 1 95.12 185 GLU A O 1
ATOM 1454 N N . GLU A 1 186 ? -18.531 -9.25 -13.703 1 95.56 186 GLU A N 1
ATOM 1455 C CA . GLU A 1 186 ? -19.047 -7.934 -14.062 1 95.56 186 GLU A CA 1
ATOM 1456 C C . GLU A 1 186 ? -18.562 -6.863 -13.086 1 95.56 186 GLU A C 1
ATOM 1458 O O . GLU A 1 186 ? -18.234 -5.75 -13.5 1 95.56 186 GLU A O 1
ATOM 1463 N N . LYS A 1 187 ? -18.562 -7.219 -11.852 1 95.81 187 LYS A N 1
ATOM 1464 C CA . LYS A 1 187 ? -18.109 -6.281 -10.828 1 95.81 187 LYS A CA 1
ATOM 1465 C C . LYS A 1 187 ? -16.609 -6.02 -10.961 1 95.81 187 LYS A C 1
ATOM 1467 O O . LYS A 1 187 ? -16.141 -4.902 -10.727 1 95.81 187 LYS A O 1
ATOM 1472 N N . LEU A 1 188 ? -15.898 -7.035 -11.297 1 97.12 188 LEU A N 1
ATOM 1473 C CA . LEU A 1 188 ? -14.469 -6.875 -11.547 1 97.12 188 LEU A CA 1
ATOM 1474 C C . LEU A 1 188 ? -14.219 -5.934 -12.719 1 97.12 188 LEU A C 1
ATOM 1476 O O . LEU A 1 188 ? -13.367 -5.047 -12.641 1 97.12 188 LEU A O 1
ATOM 1480 N N . ALA A 1 189 ? -14.945 -6.117 -13.742 1 95.5 189 ALA A N 1
ATOM 1481 C CA . ALA A 1 189 ? -14.812 -5.285 -14.93 1 95.5 189 ALA A CA 1
ATOM 1482 C C . ALA A 1 189 ? -15.164 -3.83 -14.625 1 95.5 189 ALA A C 1
ATOM 1484 O O . ALA A 1 189 ? -14.492 -2.91 -15.094 1 95.5 189 ALA A O 1
ATOM 1485 N N . GLU A 1 190 ? -16.219 -3.699 -13.883 1 96.38 190 GLU A N 1
ATOM 1486 C CA . GLU A 1 190 ? -16.625 -2.357 -13.484 1 96.38 190 GLU A CA 1
ATOM 1487 C C . GLU A 1 190 ? -15.547 -1.666 -12.664 1 96.38 190 GLU A C 1
ATOM 1489 O O . GLU A 1 190 ? -15.25 -0.49 -12.883 1 96.38 190 GLU A O 1
ATOM 1494 N N . ALA A 1 191 ? -15.008 -2.367 -11.734 1 97.12 191 ALA A N 1
ATOM 1495 C CA . ALA A 1 191 ? -13.953 -1.811 -10.883 1 97.12 191 ALA A CA 1
ATOM 1496 C C . ALA A 1 191 ? -12.727 -1.437 -11.711 1 97.12 191 ALA A C 1
ATOM 1498 O O . ALA A 1 191 ? -12.125 -0.383 -11.492 1 97.12 191 ALA A O 1
ATOM 1499 N N . LEU A 1 192 ? -12.422 -2.297 -12.594 1 95.62 192 LEU A N 1
ATOM 1500 C CA . LEU A 1 192 ? -11.258 -2.045 -13.445 1 95.62 192 LEU A CA 1
ATOM 1501 C C . LEU A 1 192 ? -11.492 -0.822 -14.328 1 95.62 192 LEU A C 1
ATOM 1503 O O . LEU A 1 192 ? -10.586 -0.006 -14.516 1 95.62 192 LEU A O 1
ATOM 1507 N N . ALA A 1 193 ? -12.625 -0.73 -14.844 1 94.56 193 ALA A N 1
ATOM 1508 C CA . ALA A 1 193 ? -12.969 0.421 -15.68 1 94.56 193 ALA A CA 1
ATOM 1509 C C . ALA A 1 193 ? -12.891 1.718 -14.875 1 94.56 193 ALA A C 1
ATOM 1511 O O . ALA A 1 193 ? -12.359 2.721 -15.352 1 94.56 193 ALA A O 1
ATOM 1512 N N . ALA A 1 194 ? -13.453 1.694 -13.727 1 96.19 194 ALA A N 1
ATOM 1513 C CA . ALA A 1 194 ? -13.414 2.867 -12.859 1 96.19 194 ALA A CA 1
ATOM 1514 C C . ALA A 1 194 ? -11.977 3.254 -12.516 1 96.19 194 ALA A C 1
ATOM 1516 O O . ALA A 1 194 ? -11.625 4.438 -12.523 1 96.19 194 ALA A O 1
ATOM 1517 N N . ALA A 1 195 ? -11.188 2.279 -12.211 1 95.56 195 ALA A N 1
ATOM 1518 C CA . ALA A 1 195 ? -9.773 2.512 -11.914 1 95.56 195 ALA A CA 1
ATOM 1519 C C . ALA A 1 195 ? -9.062 3.164 -13.094 1 95.56 195 ALA A C 1
ATOM 1521 O O . ALA A 1 195 ? -8.297 4.113 -12.922 1 95.56 195 ALA A O 1
ATOM 1522 N N . THR A 1 196 ? -9.32 2.656 -14.266 1 93.19 196 THR A N 1
ATOM 1523 C CA . THR A 1 196 ? -8.68 3.16 -15.477 1 93.19 196 THR A CA 1
ATOM 1524 C C . THR A 1 196 ? -9.078 4.613 -15.734 1 93.19 196 THR A C 1
ATOM 1526 O O . THR A 1 196 ? -8.234 5.441 -16.078 1 93.19 196 THR A O 1
ATOM 1529 N N . GLU A 1 197 ? -10.289 4.863 -15.57 1 93.62 197 GLU A N 1
ATOM 1530 C CA . GLU A 1 197 ? -10.773 6.227 -15.766 1 93.62 197 GLU A CA 1
ATOM 1531 C C . GLU A 1 197 ? -10.125 7.188 -14.773 1 93.62 197 GLU A C 1
ATOM 1533 O O . GLU A 1 197 ? -9.773 8.312 -15.133 1 93.62 197 GLU A O 1
ATOM 1538 N N . LYS A 1 198 ? -10.055 6.734 -13.609 1 92.38 198 LYS A N 1
ATOM 1539 C CA . LYS A 1 198 ? -9.43 7.562 -12.578 1 92.38 198 LYS A CA 1
ATOM 1540 C C . LYS A 1 198 ? -7.965 7.836 -12.922 1 92.38 198 LYS A C 1
ATOM 1542 O O . LYS A 1 198 ? -7.48 8.953 -12.734 1 92.38 198 LYS A O 1
ATOM 1547 N N . GLN A 1 199 ? -7.293 6.84 -13.32 1 92.56 199 GLN A N 1
ATOM 1548 C CA . GLN A 1 199 ? -5.883 6.984 -13.672 1 92.56 199 GLN A CA 1
ATOM 1549 C C . GLN A 1 199 ? -5.707 7.938 -14.852 1 92.56 199 GLN A C 1
ATOM 1551 O O . GLN A 1 199 ? -4.766 8.734 -14.875 1 92.56 199 GLN A O 1
ATOM 1556 N N . LYS A 1 200 ? -6.586 7.84 -15.781 1 91.88 200 LYS A N 1
ATOM 1557 C CA . LYS A 1 200 ? -6.555 8.758 -16.922 1 91.88 200 LYS A CA 1
ATOM 1558 C C . LYS A 1 200 ? -6.707 10.211 -16.453 1 91.88 200 LYS A C 1
ATOM 1560 O O . LYS A 1 200 ? -5.934 11.078 -16.875 1 91.88 200 LYS A O 1
ATOM 1565 N N . LYS A 1 201 ? -7.594 10.43 -15.641 1 90.31 201 LYS A N 1
ATOM 1566 C CA . LYS A 1 201 ? -7.859 11.773 -15.141 1 90.31 201 LYS A CA 1
ATOM 1567 C C . LYS A 1 201 ? -6.68 12.297 -14.32 1 90.31 201 LYS A C 1
ATOM 1569 O O . LYS A 1 201 ? -6.328 13.477 -14.414 1 90.31 201 LYS A O 1
ATOM 1574 N N . ALA A 1 202 ? -6.188 11.438 -13.5 1 87.38 202 ALA A N 1
ATOM 1575 C CA . ALA A 1 202 ? -5.047 11.828 -12.672 1 87.38 202 ALA A CA 1
ATOM 1576 C C . ALA A 1 202 ? -3.852 12.219 -13.539 1 87.38 202 ALA A C 1
ATOM 1578 O O . ALA A 1 202 ? -3.162 13.203 -13.242 1 87.38 202 ALA A O 1
ATOM 1579 N N . LEU A 1 203 ? -3.633 11.484 -14.555 1 87 203 LEU A N 1
ATOM 1580 C CA . LEU A 1 203 ? -2.51 11.766 -15.445 1 87 203 LEU A CA 1
ATOM 1581 C C . LEU A 1 203 ? -2.734 13.062 -16.219 1 87 203 LEU A C 1
ATOM 1583 O O . LEU A 1 203 ? -1.797 13.836 -16.422 1 87 203 LEU A O 1
ATOM 1587 N N . GLU A 1 204 ? -3.885 13.273 -16.625 1 87.5 204 GLU A N 1
ATOM 1588 C CA . GLU A 1 204 ? -4.223 14.508 -17.328 1 87.5 204 GLU A CA 1
ATOM 1589 C C . GLU A 1 204 ? -3.963 15.727 -16.438 1 87.5 204 GLU A C 1
ATOM 1591 O O . GLU A 1 204 ? -3.416 16.734 -16.906 1 87.5 204 GLU A O 1
ATOM 1596 N N . LYS A 1 205 ? -4.324 15.617 -15.219 1 82 205 LYS A N 1
ATOM 1597 C CA . LYS A 1 205 ? -4.105 16.703 -14.273 1 82 205 LYS A CA 1
ATOM 1598 C C . LYS A 1 205 ? -2.617 16.969 -14.062 1 82 205 LYS A C 1
ATOM 1600 O O . LYS A 1 205 ? -2.188 18.109 -13.969 1 82 205 LYS A O 1
ATOM 1605 N N . LEU A 1 206 ? -1.912 15.922 -13.992 1 79.94 206 LEU A N 1
ATOM 1606 C CA . LEU A 1 206 ? -0.471 16.016 -13.789 1 79.94 206 LEU A CA 1
ATOM 1607 C C . LEU A 1 206 ? 0.202 16.688 -14.977 1 79.94 206 LEU A C 1
ATOM 1609 O O . LEU A 1 206 ? 1.114 17.5 -14.805 1 79.94 206 LEU A O 1
ATOM 1613 N N . LEU A 1 207 ? -0.265 16.422 -16.141 1 80.31 207 LEU A N 1
ATOM 1614 C CA . LEU A 1 207 ? 0.334 16.938 -17.359 1 80.31 207 LEU A CA 1
ATOM 1615 C C . LEU A 1 207 ? -0.054 18.406 -17.578 1 80.31 207 LEU A C 1
ATOM 1617 O O . LEU A 1 207 ? 0.702 19.172 -18.172 1 80.31 207 LEU A O 1
ATOM 1621 N N . GLN A 1 208 ? -1.178 18.797 -17.156 1 77.12 208 GLN A N 1
ATOM 1622 C CA . GLN A 1 208 ? -1.607 20.188 -17.266 1 77.12 208 GLN A CA 1
ATOM 1623 C C . GLN A 1 208 ? -0.833 21.078 -16.297 1 77.12 208 GLN A C 1
ATOM 1625 O O . GLN A 1 208 ? -0.537 22.234 -16.609 1 77.12 208 GLN A O 1
ATOM 1630 N N . SER A 1 209 ? -0.497 20.609 -15.164 1 68.62 209 SER A N 1
ATOM 1631 C CA . SER A 1 209 ? 0.233 21.391 -14.172 1 68.62 209 SER A CA 1
ATOM 1632 C C . SER A 1 209 ? 1.693 21.578 -14.57 1 68.62 209 SER A C 1
ATOM 1634 O O . SER A 1 209 ? 2.352 22.516 -14.141 1 68.62 209 SER A O 1
ATOM 1636 N N . SER A 1 210 ? 2.225 20.688 -15.312 1 61.84 210 SER A N 1
ATOM 1637 C CA . SER A 1 210 ? 3.613 20.781 -15.75 1 61.84 210 SER A CA 1
ATOM 1638 C C . SER A 1 210 ? 3.758 21.703 -16.953 1 61.84 210 SER A C 1
ATOM 1640 O O . SER A 1 210 ? 4.871 22.062 -17.344 1 61.84 210 SER A O 1
ATOM 1642 N N . SER A 1 211 ? 2.693 22.094 -17.656 1 54.53 211 SER A N 1
ATOM 1643 C CA . SER A 1 211 ? 2.773 23.016 -18.781 1 54.53 211 SER A CA 1
ATOM 1644 C C . SER A 1 211 ? 2.604 24.453 -18.328 1 54.53 211 SER A C 1
ATOM 1646 O O . SER A 1 211 ? 1.9 24.734 -17.359 1 54.53 211 SER A O 1
ATOM 1648 N N . MET B 1 1 ? 16.609 20.547 -20.734 1 31.39 1 MET B N 1
ATOM 1649 C CA . MET B 1 1 ? 15.375 19.891 -20.281 1 31.39 1 MET B CA 1
ATOM 1650 C C . MET B 1 1 ? 14.953 20.422 -18.922 1 31.39 1 MET B C 1
ATOM 1652 O O . MET B 1 1 ? 15.734 20.391 -17.969 1 31.39 1 MET B O 1
ATOM 1656 N N . SER B 1 2 ? 14.156 21.391 -18.781 1 40.22 2 SER B N 1
ATOM 1657 C CA . SER B 1 2 ? 13.797 22.062 -17.531 1 40.22 2 SER B CA 1
ATOM 1658 C C . SER B 1 2 ? 13.555 21.047 -16.422 1 40.22 2 SER B C 1
ATOM 1660 O O . SER B 1 2 ? 12.867 20.047 -16.609 1 40.22 2 SER B O 1
ATOM 1662 N N . ALA B 1 3 ? 14.445 20.859 -15.477 1 47.84 3 ALA B N 1
ATOM 1663 C CA . ALA B 1 3 ? 14.398 19.984 -14.312 1 47.84 3 ALA B CA 1
ATOM 1664 C C . ALA B 1 3 ? 13.008 19.984 -13.688 1 47.84 3 ALA B C 1
ATOM 1666 O O . ALA B 1 3 ? 12.484 21.047 -13.312 1 47.84 3 ALA B O 1
ATOM 1667 N N . ALA B 1 4 ? 12.055 19.156 -13.93 1 59.53 4 ALA B N 1
ATOM 1668 C CA . ALA B 1 4 ? 10.711 19.109 -13.359 1 59.53 4 ALA B CA 1
ATOM 1669 C C . ALA B 1 4 ? 10.742 19.312 -11.844 1 59.53 4 ALA B C 1
ATOM 1671 O O . ALA B 1 4 ? 11.547 18.672 -11.148 1 59.53 4 ALA B O 1
ATOM 1672 N N . ALA B 1 5 ? 10.391 20.5 -11.359 1 77.88 5 ALA B N 1
ATOM 1673 C CA . ALA B 1 5 ? 10.328 20.891 -9.953 1 77.88 5 ALA B CA 1
ATOM 1674 C C . ALA B 1 5 ? 9.195 20.172 -9.227 1 77.88 5 ALA B C 1
ATOM 1676 O O . ALA B 1 5 ? 8.219 19.75 -9.859 1 77.88 5 ALA B O 1
ATOM 1677 N N . VAL B 1 6 ? 9.469 19.75 -7.945 1 84.19 6 VAL B N 1
ATOM 1678 C CA . VAL B 1 6 ? 8.422 19.188 -7.098 1 84.19 6 VAL B CA 1
ATOM 1679 C C . VAL B 1 6 ? 7.266 20.188 -6.977 1 84.19 6 VAL B C 1
ATOM 1681 O O . VAL B 1 6 ? 7.48 21.359 -6.668 1 84.19 6 VAL B O 1
ATOM 1684 N N . PRO B 1 7 ? 6.078 19.75 -7.395 1 82.75 7 PRO B N 1
ATOM 1685 C CA . PRO B 1 7 ? 4.938 20.656 -7.25 1 82.75 7 PRO B CA 1
ATOM 1686 C C . PRO B 1 7 ? 4.77 21.172 -5.824 1 82.75 7 PRO B C 1
ATOM 1688 O O . PRO B 1 7 ? 5.008 20.438 -4.863 1 82.75 7 PRO B O 1
ATOM 1691 N N . GLU B 1 8 ? 4.332 22.422 -5.727 1 83.94 8 GLU B N 1
ATOM 1692 C CA . GLU B 1 8 ? 4.172 23.031 -4.406 1 83.94 8 GLU B CA 1
ATOM 1693 C C . GLU B 1 8 ? 2.705 23.062 -3.988 1 83.94 8 GLU B C 1
ATOM 1695 O O . GLU B 1 8 ? 1.824 23.328 -4.809 1 83.94 8 GLU B O 1
ATOM 1700 N N . LEU B 1 9 ? 2.533 22.734 -2.75 1 87 9 LEU B N 1
ATOM 1701 C CA . LEU B 1 9 ? 1.209 22.859 -2.152 1 87 9 LEU B CA 1
ATOM 1702 C C . LEU B 1 9 ? 0.952 24.297 -1.692 1 87 9 LEU B C 1
ATOM 1704 O O . LEU B 1 9 ? 1.878 24.984 -1.271 1 87 9 LEU B O 1
ATOM 1708 N N . LYS B 1 10 ? -0.285 24.734 -1.906 1 90.56 10 LYS B N 1
ATOM 1709 C CA . LYS B 1 10 ? -0.631 26.031 -1.339 1 90.56 10 LYS B CA 1
ATOM 1710 C C . LYS B 1 10 ? -0.526 26.016 0.184 1 90.56 10 LYS B C 1
ATOM 1712 O O . LYS B 1 10 ? -1.323 25.359 0.858 1 90.56 10 LYS B O 1
ATOM 1717 N N . ARG B 1 11 ? 0.346 26.812 0.69 1 95 11 ARG B N 1
ATOM 1718 C CA . ARG B 1 11 ? 0.641 26.797 2.119 1 95 11 ARG B CA 1
ATOM 1719 C C . ARG B 1 11 ? -0.124 27.906 2.848 1 95 11 ARG B C 1
ATOM 1721 O O . ARG B 1 11 ? -0.418 28.953 2.268 1 95 11 ARG B O 1
ATOM 1728 N N . ILE B 1 12 ? -0.424 27.594 4.043 1 96.38 12 ILE B N 1
ATOM 1729 C CA . ILE B 1 12 ? -1.029 28.547 4.965 1 96.38 12 ILE B CA 1
ATOM 1730 C C . ILE B 1 12 ? -0.457 28.344 6.367 1 96.38 12 ILE B C 1
ATOM 1732 O O . ILE B 1 12 ? -0.147 27.219 6.758 1 96.38 12 ILE B O 1
ATOM 1736 N N . SER B 1 13 ? -0.264 29.453 7.078 1 97.19 13 SER B N 1
ATOM 1737 C CA . SER B 1 13 ? 0.235 29.297 8.438 1 97.19 13 SER B CA 1
ATOM 1738 C C . SER B 1 13 ? -0.823 28.672 9.352 1 97.19 13 SER B C 1
ATOM 1740 O O . SER B 1 13 ? -2.02 28.766 9.07 1 97.19 13 SER B O 1
ATOM 1742 N N . ARG B 1 14 ? -0.312 28.094 10.406 1 97.44 14 ARG B N 1
ATOM 1743 C CA . ARG B 1 14 ? -1.232 27.531 11.383 1 97.44 14 ARG B CA 1
ATOM 1744 C C . ARG B 1 14 ? -2.195 28.594 11.906 1 97.44 14 ARG B C 1
ATOM 1746 O O . ARG B 1 14 ? -3.402 28.359 11.992 1 97.44 14 ARG B O 1
ATOM 1753 N N . VAL B 1 15 ? -1.691 29.719 12.203 1 97 15 VAL B N 1
ATOM 1754 C CA . VAL B 1 15 ? -2.479 30.797 12.781 1 97 15 VAL B CA 1
ATOM 1755 C C . VAL B 1 15 ? -3.562 31.234 11.789 1 97 15 VAL B C 1
ATOM 1757 O O . VAL B 1 15 ? -4.727 31.375 12.164 1 97 15 VAL B O 1
ATOM 1760 N N . GLU B 1 16 ? -3.229 31.391 10.594 1 97.44 16 GLU B N 1
ATOM 1761 C CA . GLU B 1 16 ? -4.191 31.797 9.57 1 97.44 16 GLU B CA 1
ATOM 1762 C C . GLU B 1 16 ? -5.234 30.703 9.336 1 97.44 16 GLU B C 1
ATOM 1764 O O . GLU B 1 16 ? -6.418 31 9.164 1 97.44 16 GLU B O 1
ATOM 1769 N N . ALA B 1 17 ? -4.742 29.5 9.344 1 96.94 17 ALA B N 1
ATOM 1770 C CA . ALA B 1 17 ? -5.645 28.375 9.141 1 96.94 17 ALA B CA 1
ATOM 1771 C C . ALA B 1 17 ? -6.727 28.328 10.219 1 96.94 17 ALA B C 1
ATOM 1773 O O . ALA B 1 17 ? -7.895 28.062 9.922 1 96.94 17 ALA B O 1
ATOM 1774 N N . MET B 1 18 ? -6.34 28.625 11.43 1 95.81 18 MET B N 1
ATOM 1775 C CA . MET B 1 18 ? -7.258 28.516 12.562 1 95.81 18 MET B CA 1
ATOM 1776 C C . MET B 1 18 ? -8.258 29.656 12.555 1 95.81 18 MET B C 1
ATOM 1778 O O . MET B 1 18 ? -9.266 29.609 13.266 1 95.81 18 MET B O 1
ATOM 1782 N N . ARG B 1 19 ? -8.055 30.609 11.672 1 95.94 19 ARG B N 1
ATOM 1783 C CA . ARG B 1 19 ? -8.945 31.766 11.586 1 95.94 19 ARG B CA 1
ATOM 1784 C C . ARG B 1 19 ? -9.961 31.594 10.461 1 95.94 19 ARG B C 1
ATOM 1786 O O . ARG B 1 19 ? -10.891 32.406 10.328 1 95.94 19 ARG B O 1
ATOM 1793 N N . LEU B 1 20 ? -9.781 30.594 9.734 1 94.25 20 LEU B N 1
ATOM 1794 C CA . LEU B 1 20 ? -10.703 30.359 8.633 1 94.25 20 LEU B CA 1
ATOM 1795 C C . LEU B 1 20 ? -12.102 30.031 9.148 1 94.25 20 LEU B C 1
ATOM 1797 O O . LEU B 1 20 ? -12.25 29.375 10.18 1 94.25 20 LEU B O 1
ATOM 1801 N N . GLY B 1 21 ? -13.133 30.391 8.383 1 89.38 21 GLY B N 1
ATOM 1802 C CA . GLY B 1 21 ? -14.523 30.266 8.805 1 89.38 21 GLY B CA 1
ATOM 1803 C C . GLY B 1 21 ? -15.078 28.875 8.641 1 89.38 21 GLY B C 1
ATOM 1804 O O . GLY B 1 21 ? -14.336 27.938 8.344 1 89.38 21 GLY B O 1
ATOM 1805 N N . PRO B 1 22 ? -16.391 28.656 9 1 88.75 22 PRO B N 1
ATOM 1806 C CA . PRO B 1 22 ? -17.047 27.344 9.039 1 88.75 22 PRO B CA 1
ATOM 1807 C C . PRO B 1 22 ? -17.109 26.688 7.66 1 88.75 22 PRO B C 1
ATOM 1809 O O . PRO B 1 22 ? -17.391 25.484 7.562 1 88.75 22 PRO B O 1
ATOM 1812 N N . GLY B 1 23 ? -16.797 27.328 6.637 1 90.12 23 GLY B N 1
ATOM 1813 C CA . GLY B 1 23 ? -16.781 26.734 5.312 1 90.12 23 GLY B CA 1
ATOM 1814 C C . GLY B 1 23 ? -15.57 25.859 5.062 1 90.12 23 GLY B C 1
ATOM 1815 O O . GLY B 1 23 ? -15.508 25.141 4.066 1 90.12 23 GLY B O 1
ATOM 1816 N N . TRP B 1 24 ? -14.625 25.891 6.016 1 94.06 24 TRP B N 1
ATOM 1817 C CA . TRP B 1 24 ? -13.398 25.109 5.898 1 94.06 24 TRP B CA 1
ATOM 1818 C C . TRP B 1 24 ? -13.406 23.938 6.875 1 94.06 24 TRP B C 1
ATOM 1820 O O . TRP B 1 24 ? -13.719 24.094 8.055 1 94.06 24 TRP B O 1
ATOM 1830 N N . SER B 1 25 ? -13.148 22.703 6.297 1 95.44 25 SER B N 1
ATOM 1831 C CA . SER B 1 25 ? -12.898 21.547 7.148 1 95.44 25 SER B CA 1
ATOM 1832 C C . SER B 1 25 ? -11.414 21.391 7.445 1 95.44 25 SER B C 1
ATOM 1834 O O . SER B 1 25 ? -10.57 21.891 6.703 1 95.44 25 SER B O 1
ATOM 1836 N N . HIS B 1 26 ? -11.141 20.734 8.562 1 96.94 26 HIS B N 1
ATOM 1837 C CA . HIS B 1 26 ? -9.75 20.531 8.953 1 96.94 26 HIS B CA 1
ATOM 1838 C C . HIS B 1 26 ? -9.422 19.047 9.062 1 96.94 26 HIS B C 1
ATOM 1840 O O . HIS B 1 26 ? -10.219 18.266 9.586 1 96.94 26 HIS B O 1
ATOM 1846 N N . SER B 1 27 ? -8.367 18.672 8.5 1 96.88 27 SER B N 1
ATOM 1847 C CA . SER B 1 27 ? -7.82 17.328 8.672 1 96.88 27 SER B CA 1
ATOM 1848 C C . SER B 1 27 ? -6.391 17.375 9.203 1 96.88 27 SER B C 1
ATOM 1850 O O . SER B 1 27 ? -5.645 18.312 8.906 1 96.88 27 SER B O 1
ATOM 1852 N N . CYS B 1 28 ? -6.047 16.422 10.055 1 98 28 CYS B N 1
ATOM 1853 C CA . CYS B 1 28 ? -4.715 16.312 10.633 1 98 28 CYS B CA 1
ATOM 1854 C C . CYS B 1 28 ? -4.117 14.938 10.352 1 98 28 CYS B C 1
ATOM 1856 O O . CYS B 1 28 ? -4.797 13.914 10.492 1 98 28 CYS B O 1
ATOM 1858 N N . HIS B 1 29 ? -2.881 14.969 9.953 1 98.19 29 HIS B N 1
ATOM 1859 C CA . HIS B 1 29 ? -2.174 13.727 9.656 1 98.19 29 HIS B CA 1
ATOM 1860 C C . HIS B 1 29 ? -0.766 13.742 10.242 1 98.19 29 HIS B C 1
ATOM 1862 O O . HIS B 1 29 ? -0.203 14.812 10.484 1 98.19 29 HIS B O 1
ATOM 1868 N N . ALA B 1 30 ? -0.246 12.586 10.469 1 98.5 30 ALA B N 1
ATOM 1869 C CA . ALA B 1 30 ? 1.059 12.469 11.117 1 98.5 30 ALA B CA 1
ATOM 1870 C C . ALA B 1 30 ? 2.02 11.641 10.266 1 98.5 30 ALA B C 1
ATOM 1872 O O . ALA B 1 30 ? 1.713 10.5 9.906 1 98.5 30 ALA B O 1
ATOM 1873 N N . MET B 1 31 ? 3.094 12.234 9.969 1 98.81 31 MET B N 1
ATOM 1874 C CA . MET B 1 31 ? 4.211 11.477 9.422 1 98.81 31 MET B CA 1
ATOM 1875 C C . MET B 1 31 ? 5.145 11 10.531 1 98.81 31 MET B C 1
ATOM 1877 O O . MET B 1 31 ? 5.852 11.805 11.133 1 98.81 31 MET B O 1
ATOM 1881 N N . LEU B 1 32 ? 5.109 9.742 10.789 1 98.69 32 LEU B N 1
ATOM 1882 C CA . LEU B 1 32 ? 6.039 9.117 11.727 1 98.69 32 LEU B CA 1
ATOM 1883 C C . LEU B 1 32 ? 7.238 8.523 10.992 1 98.69 32 LEU B C 1
ATOM 1885 O O . LEU B 1 32 ? 7.074 7.812 10 1 98.69 32 LEU B O 1
ATOM 1889 N N . TYR B 1 33 ? 8.422 8.867 11.492 1 98.75 33 TYR B N 1
ATOM 1890 C CA . TYR B 1 33 ? 9.594 8.422 10.75 1 98.75 33 TYR B CA 1
ATOM 1891 C C . TYR B 1 33 ? 10.773 8.18 11.695 1 98.75 33 TYR B C 1
ATOM 1893 O O . TYR B 1 33 ? 10.742 8.602 12.852 1 98.75 33 TYR B O 1
ATOM 1901 N N . ALA B 1 34 ? 11.695 7.453 11.227 1 98.62 34 ALA B N 1
ATOM 1902 C CA . ALA B 1 34 ? 12.898 7.125 11.984 1 98.62 34 ALA B CA 1
ATOM 1903 C C . ALA B 1 34 ? 14.117 7.047 11.062 1 98.62 34 ALA B C 1
ATOM 1905 O O . ALA B 1 34 ? 14.008 6.617 9.914 1 98.62 34 ALA B O 1
ATOM 1906 N N . ALA B 1 35 ? 15.25 7.508 11.625 1 98.12 35 ALA B N 1
ATOM 1907 C CA . ALA B 1 35 ? 16.484 7.172 10.938 1 98.12 35 ALA B CA 1
ATOM 1908 C C . ALA B 1 35 ? 16.672 5.66 10.836 1 98.12 35 ALA B C 1
ATOM 1910 O O . ALA B 1 35 ? 16.375 4.93 11.781 1 98.12 35 ALA B O 1
ATOM 1911 N N . ASN B 1 36 ? 17.031 5.219 9.688 1 97.56 36 ASN B N 1
ATOM 1912 C CA . ASN B 1 36 ? 17.219 3.797 9.414 1 97.56 36 ASN B CA 1
ATOM 1913 C C . ASN B 1 36 ? 18.594 3.521 8.828 1 97.56 36 ASN B C 1
ATOM 1915 O O . ASN B 1 36 ? 18.828 3.732 7.637 1 97.56 36 ASN B O 1
ATOM 1919 N N . PRO B 1 37 ? 19.5 3.053 9.602 1 95.25 37 PRO B N 1
ATOM 1920 C CA . PRO B 1 37 ? 20.875 2.824 9.133 1 95.25 37 PRO B CA 1
ATOM 1921 C C . PRO B 1 37 ? 21 1.554 8.297 1 95.25 37 PRO B C 1
ATOM 1923 O O . PRO B 1 37 ? 22.094 1.232 7.824 1 95.25 37 PRO B O 1
ATOM 1926 N N . GLY B 1 38 ? 19.984 0.854 8.109 1 94 38 GLY B N 1
ATOM 1927 C CA . GLY B 1 38 ? 20.031 -0.406 7.383 1 94 38 GLY B CA 1
ATOM 1928 C C . GLY B 1 38 ? 20.312 -0.234 5.902 1 94 38 GLY B C 1
ATOM 1929 O O . GLY B 1 38 ? 20.297 0.886 5.387 1 94 38 GLY B O 1
ATOM 1930 N N . GLN B 1 39 ? 20.672 -1.395 5.297 1 95.81 39 GLN B N 1
ATOM 1931 C CA . GLN B 1 39 ? 20.906 -1.474 3.859 1 95.81 39 GLN B CA 1
ATOM 1932 C C . GLN B 1 39 ? 20.047 -2.564 3.221 1 95.81 39 GLN B C 1
ATOM 1934 O O . GLN B 1 39 ? 20.109 -3.725 3.633 1 95.81 39 GLN B O 1
ATOM 1939 N N . LEU B 1 40 ? 19.359 -2.139 2.197 1 95 40 LEU B N 1
ATOM 1940 C CA . LEU B 1 40 ? 18.641 -3.135 1.407 1 95 40 LEU B CA 1
ATOM 1941 C C . LEU B 1 40 ? 19.609 -4.008 0.621 1 95 40 LEU B C 1
ATOM 1943 O O . LEU B 1 40 ? 20.484 -3.494 -0.089 1 95 40 LEU B O 1
ATOM 1947 N N . PHE B 1 41 ? 19.469 -5.285 0.743 1 93.38 41 PHE B N 1
ATOM 1948 C CA . PHE B 1 41 ? 20.328 -6.277 0.106 1 93.38 41 PHE B CA 1
ATOM 1949 C C . PHE B 1 41 ? 21.781 -6.055 0.479 1 93.38 41 PHE B C 1
ATOM 1951 O O . PHE B 1 41 ? 22.688 -6.414 -0.278 1 93.38 41 PHE B O 1
ATOM 1958 N N . GLY B 1 42 ? 22.078 -5.316 1.478 1 92.88 42 GLY B N 1
ATOM 1959 C CA . GLY B 1 42 ? 23.422 -5.035 1.927 1 92.88 42 GLY B CA 1
ATOM 1960 C C . GLY B 1 42 ? 24.125 -3.973 1.098 1 92.88 42 GLY B C 1
ATOM 1961 O O . GLY B 1 42 ? 25.312 -3.729 1.271 1 92.88 42 GLY B O 1
ATOM 1962 N N . ARG B 1 43 ? 23.375 -3.279 0.263 1 94.25 43 ARG B N 1
ATOM 1963 C CA . ARG B 1 43 ? 24.047 -2.395 -0.687 1 94.25 43 ARG B CA 1
ATOM 1964 C C . ARG B 1 43 ? 23.359 -1.038 -0.752 1 94.25 43 ARG B C 1
ATOM 1966 O O . ARG B 1 43 ? 24.016 -0.005 -0.899 1 94.25 43 ARG B O 1
ATOM 1973 N N . ILE B 1 44 ? 22.078 -1.007 -0.662 1 95.81 44 ILE B N 1
ATOM 1974 C CA . ILE B 1 44 ? 21.328 0.229 -0.864 1 95.81 44 ILE B CA 1
ATOM 1975 C C . ILE B 1 44 ? 20.969 0.841 0.488 1 95.81 44 ILE B C 1
ATOM 1977 O O . ILE B 1 44 ? 20.141 0.29 1.228 1 95.81 44 ILE B O 1
ATOM 1981 N N . PRO B 1 45 ? 21.531 1.975 0.768 1 95.94 45 PRO B N 1
ATOM 1982 C CA . PRO B 1 45 ? 21.203 2.611 2.045 1 95.94 45 PRO B CA 1
ATOM 1983 C C . PRO B 1 45 ? 19.719 2.971 2.156 1 95.94 45 PRO B C 1
ATOM 1985 O O . PRO B 1 45 ? 19.156 3.574 1.239 1 95.94 45 PRO B O 1
ATOM 1988 N N . MET B 1 46 ? 19.109 2.676 3.289 1 95.94 46 MET B N 1
ATOM 1989 C CA . MET B 1 46 ? 17.688 2.939 3.48 1 95.94 46 MET B CA 1
ATOM 1990 C C . MET B 1 46 ? 17.469 4.316 4.098 1 95.94 46 MET B C 1
ATOM 1992 O O . MET B 1 46 ? 16.422 4.938 3.889 1 95.94 46 MET B O 1
ATOM 1996 N N . ARG B 1 47 ? 18.406 4.824 4.898 1 95 47 ARG B N 1
ATOM 1997 C CA . ARG B 1 47 ? 18.547 6.172 5.449 1 95 47 ARG B CA 1
ATOM 1998 C C . ARG B 1 47 ? 17.422 6.465 6.445 1 95 47 ARG B C 1
ATOM 2000 O O . ARG B 1 47 ? 17.688 6.719 7.621 1 95 47 ARG B O 1
ATOM 2007 N N . PHE B 1 48 ? 16.109 6.402 5.953 1 98.12 48 PHE B N 1
ATOM 2008 C CA . PHE B 1 48 ? 14.984 6.629 6.844 1 98.12 48 PHE B CA 1
ATOM 2009 C C . PHE B 1 48 ? 13.867 5.625 6.566 1 98.12 48 PHE B C 1
ATOM 2011 O O . PHE B 1 48 ? 13.797 5.055 5.477 1 98.12 48 PHE B O 1
ATOM 2018 N N . SER B 1 49 ? 13.125 5.398 7.566 1 98.31 49 SER B N 1
ATOM 2019 C CA . SER B 1 49 ? 11.828 4.742 7.43 1 98.31 49 SER B CA 1
ATOM 2020 C C . SER B 1 49 ? 10.68 5.711 7.727 1 98.31 49 SER B C 1
ATOM 2022 O O . SER B 1 49 ? 10.727 6.441 8.719 1 98.31 49 SER B O 1
ATOM 2024 N N . VAL B 1 50 ? 9.742 5.785 6.824 1 98.88 50 VAL B N 1
ATOM 2025 C CA . VAL B 1 50 ? 8.531 6.586 6.965 1 98.88 50 VAL B CA 1
ATOM 2026 C C . VAL B 1 50 ? 7.297 5.684 6.891 1 98.88 50 VAL B C 1
ATOM 2028 O O . VAL B 1 50 ? 7.227 4.793 6.043 1 98.88 50 VAL B O 1
ATOM 2031 N N . LEU B 1 51 ? 6.32 5.926 7.754 1 98.69 51 LEU B N 1
ATOM 2032 C CA . LEU B 1 51 ? 5.125 5.086 7.758 1 98.69 51 LEU B CA 1
ATOM 2033 C C . LEU B 1 51 ? 3.98 5.77 7.016 1 98.69 51 LEU B C 1
ATOM 2035 O O . LEU B 1 51 ? 3.732 6.965 7.211 1 98.69 51 LEU B O 1
ATOM 2039 N N . MET B 1 52 ? 3.328 5.039 6.188 1 98.81 52 MET B N 1
ATOM 2040 C CA . MET B 1 52 ? 2.023 5.367 5.625 1 98.81 52 MET B CA 1
ATOM 2041 C C . MET B 1 52 ? 1.054 4.199 5.777 1 98.81 52 MET B C 1
ATOM 2043 O O . MET B 1 52 ? 1.428 3.139 6.281 1 98.81 52 MET B O 1
ATOM 2047 N N . GLN B 1 53 ? -0.161 4.422 5.422 1 98.5 53 GLN B N 1
ATOM 2048 C CA . GLN B 1 53 ? -1.174 3.381 5.551 1 98.5 53 GLN B CA 1
ATOM 2049 C C . GLN B 1 53 ? -1.935 3.188 4.242 1 98.5 53 GLN B C 1
ATOM 2051 O O . GLN B 1 53 ? -2.107 4.137 3.475 1 98.5 53 GLN B O 1
ATOM 2056 N N . MET B 1 54 ? -2.285 1.92 3.961 1 98.75 54 MET B N 1
ATOM 2057 C CA . MET B 1 54 ? -3.369 1.649 3.021 1 98.75 54 MET B CA 1
ATOM 2058 C C . MET B 1 54 ? -4.727 1.87 3.678 1 98.75 54 MET B C 1
ATOM 2060 O O . MET B 1 54 ? -5.055 1.215 4.668 1 98.75 54 MET B O 1
ATOM 2064 N N . ARG B 1 55 ? -5.508 2.793 3.188 1 98.25 55 ARG B N 1
ATOM 2065 C CA . ARG B 1 55 ? -6.789 3.166 3.779 1 98.25 55 ARG B CA 1
ATOM 2066 C C . ARG B 1 55 ? -7.91 2.271 3.26 1 98.25 55 ARG B C 1
ATOM 2068 O O . ARG B 1 55 ? -7.766 1.624 2.221 1 98.25 55 ARG B O 1
ATOM 2075 N N . PHE B 1 56 ? -9.039 2.461 3.863 1 97.69 56 PHE B N 1
ATOM 2076 C CA . PHE B 1 56 ? -10.219 1.677 3.52 1 97.69 56 PHE B CA 1
ATOM 2077 C C . PHE B 1 56 ? -10.703 2.014 2.113 1 97.69 56 PHE B C 1
ATOM 2079 O O . PHE B 1 56 ? -11.422 1.232 1.496 1 97.69 56 PHE B O 1
ATOM 2086 N N . ASP B 1 57 ? -10.359 3.148 1.651 1 97.81 57 ASP B N 1
ATOM 2087 C CA . ASP B 1 57 ? -10.828 3.541 0.328 1 97.81 57 ASP B CA 1
ATOM 2088 C C . ASP B 1 57 ? -9.867 3.072 -0.762 1 97.81 57 ASP B C 1
ATOM 2090 O O . ASP B 1 57 ? -10.07 3.367 -1.942 1 97.81 57 ASP B O 1
ATOM 2094 N N . GLY B 1 58 ? -8.781 2.426 -0.403 1 98.56 58 GLY B N 1
ATOM 2095 C CA . GLY B 1 58 ? -7.879 1.81 -1.358 1 98.56 58 GLY B CA 1
ATOM 2096 C C . GLY B 1 58 ? -6.707 2.701 -1.732 1 98.56 58 GLY B C 1
ATOM 2097 O O . GLY B 1 58 ? -5.953 2.387 -2.652 1 98.56 58 GLY B O 1
ATOM 2098 N N . LEU B 1 59 ? -6.574 3.783 -1.01 1 98.62 59 LEU B N 1
ATOM 2099 C CA . LEU B 1 59 ? -5.535 4.762 -1.313 1 98.62 59 LEU B CA 1
ATOM 2100 C C . LEU B 1 59 ? -4.504 4.824 -0.191 1 98.62 59 LEU B C 1
ATOM 2102 O O . LEU B 1 59 ? -4.789 4.434 0.942 1 98.62 59 LEU B O 1
ATOM 2106 N N . LEU B 1 60 ? -3.311 5.312 -0.531 1 98.81 60 LEU B N 1
ATOM 2107 C CA . LEU B 1 60 ? -2.258 5.477 0.465 1 98.81 60 LEU B CA 1
ATOM 2108 C C . LEU B 1 60 ? -2.33 6.855 1.108 1 98.81 60 LEU B C 1
ATOM 2110 O O . LEU B 1 60 ? -2.613 7.848 0.432 1 98.81 60 LEU B O 1
ATOM 2114 N N . GLY B 1 61 ? -2.053 6.926 2.352 1 98.56 61 GLY B N 1
ATOM 2115 C CA . GLY B 1 61 ? -1.996 8.188 3.07 1 98.56 61 GLY B CA 1
ATOM 2116 C C . GLY B 1 61 ? -1.313 8.078 4.418 1 98.56 61 GLY B C 1
ATOM 2117 O O . GLY B 1 61 ? -0.866 7 4.809 1 98.56 61 GLY B O 1
ATOM 2118 N N . PHE B 1 62 ? -1.211 9.227 5.09 1 98.62 62 PHE B N 1
ATOM 2119 C CA . PHE B 1 62 ? -0.69 9.25 6.453 1 98.62 62 PHE B CA 1
ATOM 2120 C C . PHE B 1 62 ? -1.797 8.961 7.461 1 98.62 62 PHE B C 1
ATOM 2122 O O . PHE B 1 62 ? -2.965 9.273 7.215 1 98.62 62 PHE B O 1
ATOM 2129 N N . PRO B 1 63 ? -1.435 8.32 8.625 1 97.38 63 PRO B N 1
ATOM 2130 C CA . PRO B 1 63 ? -2.438 8.203 9.68 1 97.38 63 PRO B CA 1
ATOM 2131 C C . PRO B 1 63 ? -3.02 9.555 10.094 1 97.38 63 PRO B C 1
ATOM 2133 O O . PRO B 1 63 ? -2.297 10.555 10.141 1 97.38 63 PRO B O 1
ATOM 2136 N N . GLY B 1 64 ? -4.223 9.547 10.422 1 96.38 64 GLY B N 1
ATOM 2137 C CA . GLY B 1 64 ? -4.949 10.766 10.758 1 96.38 64 GLY B CA 1
ATOM 2138 C C . GLY B 1 64 ? -6.328 10.828 10.125 1 96.38 64 GLY B C 1
ATOM 2139 O O . GLY B 1 64 ? -6.91 9.797 9.789 1 96.38 64 GLY B O 1
ATOM 2140 N N . GLY B 1 65 ? -6.871 12.07 10.023 1 95.06 65 GLY B N 1
ATOM 2141 C CA . GLY B 1 65 ? -8.195 12.266 9.461 1 95.06 65 GLY B CA 1
ATOM 2142 C C . GLY B 1 65 ? -8.812 13.602 9.82 1 95.06 65 GLY B C 1
ATOM 2143 O O . GLY B 1 65 ? -8.117 14.492 10.32 1 95.06 65 GLY B O 1
ATOM 2144 N N . PHE B 1 66 ? -10.008 13.664 9.469 1 95.31 66 PHE B N 1
ATOM 2145 C CA . PHE B 1 66 ? -10.719 14.914 9.727 1 95.31 66 PHE B CA 1
ATOM 2146 C C . PHE B 1 66 ? -10.836 15.164 11.227 1 95.31 66 PHE B C 1
ATOM 2148 O O . PHE B 1 66 ? -11.055 14.234 12 1 95.31 66 PHE B O 1
ATOM 2155 N N . VAL B 1 67 ? -10.75 16.391 11.578 1 96.19 67 VAL B N 1
ATOM 2156 C CA . VAL B 1 67 ? -10.898 16.844 12.961 1 96.19 67 VAL B CA 1
ATOM 2157 C C . VAL B 1 67 ? -12.055 17.844 13.055 1 96.19 67 VAL B C 1
ATOM 2159 O O . VAL B 1 67 ? -12.047 18.875 12.375 1 96.19 67 VAL B O 1
ATOM 2162 N N . ASP B 1 68 ? -13.016 17.562 13.867 1 93.44 68 ASP B N 1
ATOM 2163 C CA . ASP B 1 68 ? -14.109 18.5 14.117 1 93.44 68 ASP B CA 1
ATOM 2164 C C . ASP B 1 68 ? -13.719 19.531 15.172 1 93.44 68 ASP B C 1
ATOM 2166 O O . ASP B 1 68 ? -13.719 19.234 16.375 1 93.44 68 ASP B O 1
ATOM 2170 N N . ARG B 1 69 ? -13.633 20.703 14.812 1 92 69 ARG B N 1
ATOM 2171 C CA . ARG B 1 69 ? -13.086 21.766 15.656 1 92 69 ARG B CA 1
ATOM 2172 C C . ARG B 1 69 ? -14.102 22.234 16.688 1 92 69 ARG B C 1
ATOM 2174 O O . ARG B 1 69 ? -13.766 22.969 17.609 1 92 69 ARG B O 1
ATOM 2181 N N . ARG B 1 70 ? -15.344 21.828 16.516 1 92.19 70 ARG B N 1
ATOM 2182 C CA . ARG B 1 70 ? -16.344 22.125 17.531 1 92.19 70 ARG B CA 1
ATOM 2183 C C . ARG B 1 70 ? -16.078 21.328 18.812 1 92.19 70 ARG B C 1
ATOM 2185 O O . ARG B 1 70 ? -16.406 21.766 19.906 1 92.19 70 ARG B O 1
ATOM 2192 N N . PHE B 1 71 ? -15.32 20.188 18.578 1 92.44 71 PHE B N 1
ATOM 2193 C CA . PHE B 1 71 ? -15.242 19.25 19.688 1 92.44 71 PHE B CA 1
ATOM 2194 C C . PHE B 1 71 ? -13.797 19.078 20.156 1 92.44 71 PHE B C 1
ATOM 2196 O O . PHE B 1 71 ? -13.539 18.719 21.297 1 92.44 71 PHE B O 1
ATOM 2203 N N . TRP B 1 72 ? -12.844 19.406 19.266 1 92.81 72 TRP B N 1
ATOM 2204 C CA . TRP B 1 72 ? -11.453 19.062 19.547 1 92.81 72 TRP B CA 1
ATOM 2205 C C . TRP B 1 72 ? -10.508 20.141 19.047 1 92.81 72 TRP B C 1
ATOM 2207 O O . TRP B 1 72 ? -10.789 20.812 18.047 1 92.81 72 TRP B O 1
ATOM 2217 N N . SER B 1 73 ? -9.375 20.25 19.781 1 96.38 73 SER B N 1
ATOM 2218 C CA . SER B 1 73 ? -8.242 20.906 19.141 1 96.38 73 SER B CA 1
ATOM 2219 C C . SER B 1 73 ? -7.68 20.031 18.016 1 96.38 73 SER B C 1
ATOM 2221 O O . SER B 1 73 ? -8.016 18.859 17.891 1 96.38 73 SER B O 1
ATOM 2223 N N . LEU B 1 74 ? -6.805 20.609 17.219 1 98.12 74 LEU B N 1
ATOM 2224 C CA . LEU B 1 74 ? -6.164 19.844 16.141 1 98.12 74 LEU B CA 1
ATOM 2225 C C . LEU B 1 74 ? -5.445 18.625 16.703 1 98.12 74 LEU B C 1
ATOM 2227 O O . LEU B 1 74 ? -5.656 17.5 16.234 1 98.12 74 LEU B O 1
ATOM 2231 N N . GLU B 1 75 ? -4.684 18.844 17.75 1 98.44 75 GLU B N 1
ATOM 2232 C CA . GLU B 1 75 ? -3.873 17.766 18.312 1 98.44 75 GLU B CA 1
ATOM 2233 C C . GLU B 1 75 ? -4.738 16.734 19.047 1 98.44 75 GLU B C 1
ATOM 2235 O O . GLU B 1 75 ? -4.48 15.539 18.969 1 98.44 75 GLU B O 1
ATOM 2240 N N . ASP B 1 76 ? -5.734 17.172 19.75 1 97.12 76 ASP B N 1
ATOM 2241 C CA . ASP B 1 76 ? -6.633 16.234 20.406 1 97.12 76 ASP B CA 1
ATOM 2242 C C . ASP B 1 76 ? -7.328 15.336 19.391 1 97.12 76 ASP B C 1
ATOM 2244 O O . ASP B 1 76 ? -7.445 14.125 19.594 1 97.12 76 ASP B O 1
ATOM 2248 N N . GLY B 1 77 ? -7.836 15.984 18.359 1 96.62 77 GLY B N 1
ATOM 2249 C CA . GLY B 1 77 ? -8.461 15.211 17.297 1 96.62 77 GLY B CA 1
ATOM 2250 C C . GLY B 1 77 ? -7.52 14.227 16.641 1 96.62 77 GLY B C 1
ATOM 2251 O O . GLY B 1 77 ? -7.871 13.062 16.438 1 96.62 77 GLY B O 1
ATOM 2252 N N . LEU B 1 78 ? -6.34 14.688 16.328 1 97.56 78 LEU B N 1
ATOM 2253 C CA . LEU B 1 78 ? -5.328 13.828 15.727 1 97.56 78 LEU B CA 1
ATOM 2254 C C . LEU B 1 78 ? -4.988 12.656 16.641 1 97.56 78 LEU B C 1
ATOM 2256 O O . LEU B 1 78 ? -4.965 11.508 16.188 1 97.56 78 LEU B O 1
ATOM 2260 N N . ASN B 1 79 ? -4.758 12.922 17.891 1 97.31 79 ASN B N 1
ATOM 2261 C CA . ASN B 1 79 ? -4.34 11.898 18.844 1 97.31 79 ASN B CA 1
ATOM 2262 C C . ASN B 1 79 ? -5.453 10.883 19.094 1 97.31 79 ASN B C 1
ATOM 2264 O O . ASN B 1 79 ? -5.18 9.711 19.359 1 97.31 79 ASN B O 1
ATOM 2268 N N . ARG B 1 80 ? -6.648 11.336 19.016 1 94 80 ARG B N 1
ATOM 2269 C CA . ARG B 1 80 ? -7.762 10.398 19.125 1 94 80 ARG B CA 1
ATOM 2270 C C . ARG B 1 80 ? -7.738 9.383 17.984 1 94 80 ARG B C 1
ATOM 2272 O O . ARG B 1 80 ? -7.875 8.18 18.219 1 94 80 ARG B O 1
ATOM 2279 N N . VAL B 1 81 ? -7.586 9.867 16.781 1 92.62 81 VAL B N 1
ATOM 2280 C CA . VAL B 1 81 ? -7.555 9 15.602 1 92.62 81 VAL B CA 1
ATOM 2281 C C . VAL B 1 81 ? -6.34 8.078 15.664 1 92.62 81 VAL B C 1
ATOM 2283 O O . VAL B 1 81 ? -6.449 6.879 15.398 1 92.62 81 VAL B O 1
ATOM 2286 N N . LEU B 1 82 ? -5.18 8.609 16.016 1 95.44 82 LEU B N 1
ATOM 2287 C CA . LEU B 1 82 ? -3.965 7.809 16.109 1 95.44 82 LEU B CA 1
ATOM 2288 C C . LEU B 1 82 ? -4.121 6.719 17.172 1 95.44 82 LEU B C 1
ATOM 2290 O O . LEU B 1 82 ? -3.637 5.598 16.984 1 95.44 82 LEU B O 1
ATOM 2294 N N . GLY B 1 83 ? -4.797 7.043 18.203 1 93.12 83 GLY B N 1
ATOM 2295 C CA . GLY B 1 83 ? -4.984 6.109 19.297 1 93.12 83 GLY B CA 1
ATOM 2296 C C . GLY B 1 83 ? -5.809 4.895 18.922 1 93.12 83 GLY B C 1
ATOM 2297 O O . GLY B 1 83 ? -5.637 3.814 19.484 1 93.12 83 GLY B O 1
ATOM 2298 N N . LEU B 1 84 ? -6.629 5.027 17.938 1 89.69 84 LEU B N 1
ATOM 2299 C CA . LEU B 1 84 ? -7.496 3.949 17.469 1 89.69 84 LEU B CA 1
ATOM 2300 C C . LEU B 1 84 ? -6.727 2.973 16.594 1 89.69 84 LEU B C 1
ATOM 2302 O O . LEU B 1 84 ? -7.121 1.813 16.453 1 89.69 84 LEU B O 1
ATOM 2306 N N . GLY B 1 85 ? -5.617 3.459 16.047 1 91.38 85 GLY B N 1
ATOM 2307 C CA . GLY B 1 85 ? -4.98 2.629 15.031 1 91.38 85 GLY B CA 1
ATOM 2308 C C . GLY B 1 85 ? -3.521 2.338 15.328 1 91.38 85 GLY B C 1
ATOM 2309 O O . GLY B 1 85 ? -2.965 1.358 14.836 1 91.38 85 GLY B O 1
ATOM 2310 N N . LEU B 1 86 ? -2.889 3.148 16.062 1 93.62 86 LEU B N 1
ATOM 2311 C CA . LEU B 1 86 ? -1.438 3.047 16.156 1 93.62 86 LEU B CA 1
ATOM 2312 C C . LEU B 1 86 ? -1.002 2.871 17.609 1 93.62 86 LEU B C 1
ATOM 2314 O O . LEU B 1 86 ? 0.18 2.65 17.891 1 93.62 86 LEU B O 1
ATOM 2318 N N . GLY B 1 87 ? -1.834 2.992 18.547 1 84.88 87 GLY B N 1
ATOM 2319 C CA . GLY B 1 87 ? -1.456 2.857 19.953 1 84.88 87 GLY B CA 1
ATOM 2320 C C . GLY B 1 87 ? -1.247 4.191 20.641 1 84.88 87 GLY B C 1
ATOM 2321 O O . GLY B 1 87 ? -1.947 5.164 20.359 1 84.88 87 GLY B O 1
ATOM 2322 N N . CYS B 1 88 ? -0.248 4.156 21.609 1 80.81 88 CYS B N 1
ATOM 2323 C CA . CYS B 1 88 ? -0.173 5.27 22.547 1 80.81 88 CYS B CA 1
ATOM 2324 C C . CYS B 1 88 ? 0.833 6.312 22.078 1 80.81 88 CYS B C 1
ATOM 2326 O O . CYS B 1 88 ? 1.851 6.543 22.734 1 80.81 88 CYS B O 1
ATOM 2328 N N . LEU B 1 89 ? 0.678 6.785 20.953 1 87.69 89 LEU B N 1
ATOM 2329 C CA . LEU B 1 89 ? 1.462 7.906 20.438 1 87.69 89 LEU B CA 1
ATOM 2330 C C . LEU B 1 89 ? 0.701 9.219 20.609 1 87.69 89 LEU B C 1
ATOM 2332 O O . LEU B 1 89 ? -0.482 9.297 20.266 1 87.69 89 LEU B O 1
ATOM 2336 N N . ARG B 1 90 ? 1.363 10.188 21.234 1 94.75 90 ARG B N 1
ATOM 2337 C CA . ARG B 1 90 ? 0.722 11.484 21.438 1 94.75 90 ARG B CA 1
ATOM 2338 C C . ARG B 1 90 ? 1.538 12.602 20.797 1 94.75 90 ARG B C 1
ATOM 2340 O O . ARG B 1 90 ? 2.691 12.828 21.172 1 94.75 90 ARG B O 1
ATOM 2347 N N . LEU B 1 91 ? 0.953 13.289 19.844 1 97.81 91 LEU B N 1
ATOM 2348 C CA . LEU B 1 91 ? 1.592 14.414 19.172 1 97.81 91 LEU B CA 1
ATOM 2349 C C . LEU B 1 91 ? 1.116 15.734 19.766 1 97.81 91 LEU B C 1
ATOM 2351 O O . LEU B 1 91 ? 0.009 15.82 20.297 1 97.81 91 LEU B O 1
ATOM 2355 N N . THR B 1 92 ? 1.996 16.703 19.719 1 98.06 92 THR B N 1
ATOM 2356 C CA . THR B 1 92 ? 1.716 18.047 20.219 1 98.06 92 THR B CA 1
ATOM 2357 C C . THR B 1 92 ? 1.985 19.094 19.141 1 98.06 92 THR B C 1
ATOM 2359 O O . THR B 1 92 ? 2.377 18.766 18.031 1 98.06 92 THR B O 1
ATOM 2362 N N . GLU B 1 93 ? 1.727 20.344 19.5 1 97.56 93 GLU B N 1
ATOM 2363 C CA . GLU B 1 93 ? 1.991 21.438 18.578 1 97.56 93 GLU B CA 1
ATOM 2364 C C . GLU B 1 93 ? 3.461 21.469 18.156 1 97.56 93 GLU B C 1
ATOM 2366 O O . GLU B 1 93 ? 3.799 21.969 17.078 1 97.56 93 GLU B O 1
ATOM 2371 N N . ALA B 1 94 ? 4.328 20.969 18.984 1 97.69 94 ALA B N 1
ATOM 2372 C CA . ALA B 1 94 ? 5.758 20.922 18.688 1 97.69 94 ALA B CA 1
ATOM 2373 C C . ALA B 1 94 ? 6.035 20.047 17.469 1 97.69 94 ALA B C 1
ATOM 2375 O O . ALA B 1 94 ? 7.086 20.172 16.828 1 97.69 94 ALA B O 1
ATOM 2376 N N . ASP B 1 95 ? 5.113 19.188 17.172 1 98.56 95 ASP B N 1
ATOM 2377 C CA . ASP B 1 95 ? 5.273 18.266 16.047 1 98.56 95 ASP B CA 1
ATOM 2378 C C . ASP B 1 95 ? 4.668 18.844 14.773 1 98.56 95 ASP B C 1
ATOM 2380 O O . ASP B 1 95 ? 4.75 18.219 13.711 1 98.56 95 ASP B O 1
ATOM 2384 N N . TYR B 1 96 ? 4.078 20.031 14.914 1 98.62 96 TYR B N 1
ATOM 2385 C CA . TYR B 1 96 ? 3.414 20.641 13.766 1 98.62 96 TYR B CA 1
ATOM 2386 C C . TYR B 1 96 ? 4.422 21 12.68 1 98.62 96 TYR B C 1
ATOM 2388 O O . TYR B 1 96 ? 5.43 21.656 12.953 1 98.62 96 TYR B O 1
ATOM 2396 N N . LEU B 1 97 ? 4.156 20.562 11.461 1 98.12 97 LEU B N 1
ATOM 2397 C CA . LEU B 1 97 ? 5.109 20.812 10.383 1 98.12 97 LEU B CA 1
ATOM 2398 C C . LEU B 1 97 ? 4.578 21.875 9.422 1 98.12 97 LEU B C 1
ATOM 2400 O O . LEU B 1 97 ? 5.27 22.844 9.125 1 98.12 97 LEU B O 1
ATOM 2404 N N . SER B 1 98 ? 3.336 21.625 8.898 1 96.75 98 SER B N 1
ATOM 2405 C CA . SER B 1 98 ? 2.814 22.562 7.91 1 96.75 98 SER B CA 1
ATOM 2406 C C . SER B 1 98 ? 1.315 22.359 7.703 1 96.75 98 SER B C 1
ATOM 2408 O O . SER B 1 98 ? 0.739 21.391 8.18 1 96.75 98 SER B O 1
ATOM 2410 N N . SER B 1 99 ? 0.733 23.297 7.082 1 97.38 99 SER B N 1
ATOM 2411 C CA . SER B 1 99 ? -0.657 23.188 6.652 1 97.38 99 SER B CA 1
ATOM 2412 C C . SER B 1 99 ? -0.828 23.641 5.211 1 97.38 99 SER B C 1
ATOM 2414 O O . SER B 1 99 ? -0.152 24.578 4.766 1 97.38 99 SER B O 1
ATOM 2416 N N . HIS B 1 100 ? -1.758 22.984 4.562 1 96 100 HIS B N 1
ATOM 2417 C CA . HIS B 1 100 ? -1.979 23.234 3.143 1 96 100 HIS B CA 1
ATOM 2418 C C . HIS B 1 100 ? -3.467 23.312 2.822 1 96 100 HIS B C 1
ATOM 2420 O O . HIS B 1 100 ? -4.273 22.594 3.428 1 96 100 HIS B O 1
ATOM 2426 N N . LEU B 1 101 ? -3.758 24.156 1.844 1 94.06 101 LEU B N 1
ATOM 2427 C CA . LEU B 1 101 ? -5.141 24.297 1.4 1 94.06 101 LEU B CA 1
ATOM 2428 C C . LEU B 1 101 ? -5.426 23.391 0.21 1 94.06 101 LEU B C 1
ATOM 2430 O O . LEU B 1 101 ? -4.582 23.234 -0.673 1 94.06 101 LEU B O 1
ATOM 2434 N N . THR B 1 102 ? -6.492 22.781 0.297 1 87.81 102 THR B N 1
ATOM 2435 C CA . THR B 1 102 ? -7 22.062 -0.869 1 87.81 102 THR B CA 1
ATOM 2436 C C . THR B 1 102 ? -8.344 22.641 -1.312 1 87.81 102 THR B C 1
ATOM 2438 O O . THR B 1 102 ? -9.227 22.859 -0.487 1 87.81 102 THR B O 1
ATOM 2441 N N . GLU B 1 103 ? -8.43 23.094 -2.588 1 76.06 103 GLU B N 1
ATOM 2442 C CA . GLU B 1 103 ? -9.648 23.75 -3.051 1 76.06 103 GLU B CA 1
ATOM 2443 C C . GLU B 1 103 ? -10.492 22.812 -3.9 1 76.06 103 GLU B C 1
ATOM 2445 O O . GLU B 1 103 ? -11.336 23.25 -4.684 1 76.06 103 GLU B O 1
ATOM 2450 N N . GLY B 1 104 ? -10.453 21.547 -3.811 1 67.19 104 GLY B N 1
ATOM 2451 C CA . GLY B 1 104 ? -11.344 20.656 -4.535 1 67.19 104 GLY B CA 1
ATOM 2452 C C . GLY B 1 104 ? -12.805 20.859 -4.195 1 67.19 104 GLY B C 1
ATOM 2453 O O . GLY B 1 104 ? -13.227 21.984 -3.895 1 67.19 104 GLY B O 1
ATOM 2454 N N . PRO B 1 105 ? -13.695 19.859 -4.418 1 71.31 105 PRO B N 1
ATOM 2455 C CA . PRO B 1 105 ? -15.117 20.031 -4.105 1 71.31 105 PRO B CA 1
ATOM 2456 C C . PRO B 1 105 ? -15.352 20.5 -2.672 1 71.31 105 PRO B C 1
ATOM 2458 O O . PRO B 1 105 ? -16.344 21.188 -2.4 1 71.31 105 PRO B O 1
ATOM 2461 N N . HIS B 1 106 ? -14.461 20.141 -1.845 1 83.12 106 HIS B N 1
ATOM 2462 C CA . HIS B 1 106 ? -14.523 20.594 -0.463 1 83.12 106 HIS B CA 1
ATOM 2463 C C . HIS B 1 106 ? -13.266 21.391 -0.092 1 83.12 106 HIS B C 1
ATOM 2465 O O . HIS B 1 106 ? -12.172 21.078 -0.549 1 83.12 106 HIS B O 1
ATOM 2471 N N . ARG B 1 107 ? -13.531 22.484 0.645 1 92.38 107 ARG B N 1
ATOM 2472 C CA . ARG B 1 107 ? -12.406 23.266 1.166 1 92.38 107 ARG B CA 1
ATOM 2473 C C . ARG B 1 107 ? -11.836 22.609 2.426 1 92.38 107 ARG B C 1
ATOM 2475 O O . ARG B 1 107 ? -12.539 22.469 3.43 1 92.38 107 ARG B O 1
ATOM 2482 N N . VAL B 1 108 ? -10.625 22.203 2.316 1 95.44 108 VAL B N 1
ATOM 2483 C CA . VAL B 1 108 ? -10.008 21.5 3.438 1 95.44 108 VAL B CA 1
ATOM 2484 C C . VAL B 1 108 ? -8.641 22.109 3.74 1 95.44 108 VAL B C 1
ATOM 2486 O O . VAL B 1 108 ? -7.875 22.422 2.822 1 95.44 108 VAL B O 1
ATOM 2489 N N . VAL B 1 109 ? -8.398 22.391 4.996 1 97 109 VAL B N 1
ATOM 2490 C CA . VAL B 1 109 ? -7.039 22.625 5.461 1 97 109 VAL B CA 1
ATOM 2491 C C . VAL B 1 109 ? -6.414 21.312 5.945 1 97 109 VAL B C 1
ATOM 2493 O O . VAL B 1 109 ? -6.867 20.734 6.93 1 97 109 VAL B O 1
ATOM 2496 N N . ALA B 1 110 ? -5.406 20.891 5.262 1 97.06 110 ALA B N 1
ATOM 2497 C CA . ALA B 1 110 ? -4.703 19.672 5.637 1 97.06 110 ALA B CA 1
ATOM 2498 C C . ALA B 1 110 ? -3.459 19.984 6.469 1 97.06 110 ALA B C 1
ATOM 2500 O O . ALA B 1 110 ? -2.484 20.531 5.953 1 97.06 110 ALA B O 1
ATOM 2501 N N . HIS B 1 111 ? -3.504 19.641 7.734 1 98.31 111 HIS B N 1
ATOM 2502 C CA . HIS B 1 111 ? -2.383 19.844 8.648 1 98.31 111 HIS B CA 1
ATOM 2503 C C . HIS B 1 111 ? -1.488 18.609 8.703 1 98.31 111 HIS B C 1
ATOM 2505 O O . HIS B 1 111 ? -1.979 17.484 8.859 1 98.31 111 HIS B O 1
ATOM 2511 N N . LEU B 1 112 ? -0.236 18.859 8.609 1 98.56 112 LEU B N 1
ATOM 2512 C CA . LEU B 1 112 ? 0.727 17.766 8.695 1 98.56 112 LEU B CA 1
ATOM 2513 C C . LEU B 1 112 ? 1.604 17.922 9.938 1 98.56 112 LEU B C 1
ATOM 2515 O O . LEU B 1 112 ? 2.145 19 10.195 1 98.56 112 LEU B O 1
ATOM 2519 N N . TYR B 1 113 ? 1.64 16.938 10.688 1 98.75 113 TYR B N 1
ATOM 2520 C CA . TYR B 1 113 ? 2.561 16.797 11.805 1 98.75 113 TYR B CA 1
ATOM 2521 C C . TYR B 1 113 ? 3.664 15.789 11.484 1 98.75 113 TYR B C 1
ATOM 2523 O O . TYR B 1 113 ? 3.451 14.844 10.727 1 98.75 113 TYR B O 1
ATOM 2531 N N . ALA B 1 114 ? 4.824 15.984 12.023 1 98.75 114 ALA B N 1
ATOM 2532 C CA . ALA B 1 114 ? 5.938 15.055 11.828 1 98.75 114 ALA B CA 1
ATOM 2533 C C . ALA B 1 114 ? 6.637 14.75 13.148 1 98.75 114 ALA B C 1
ATOM 2535 O O . ALA B 1 114 ? 6.965 15.664 13.914 1 98.75 114 ALA B O 1
ATOM 2536 N N . ARG B 1 115 ? 6.797 13.492 13.422 1 98.25 115 ARG B N 1
ATOM 2537 C CA . ARG B 1 115 ? 7.477 13.047 14.633 1 98.25 115 ARG B CA 1
ATOM 2538 C C . ARG B 1 115 ? 8.547 12.016 14.312 1 98.25 115 ARG B C 1
ATOM 2540 O O . ARG B 1 115 ? 8.258 10.969 13.734 1 98.25 115 ARG B O 1
ATOM 2547 N N . GLN B 1 116 ? 9.781 12.336 14.703 1 98.31 116 GLN B N 1
ATOM 2548 C CA . GLN B 1 116 ? 10.859 11.359 14.57 1 98.31 116 GLN B CA 1
ATOM 2549 C C . GLN B 1 116 ? 10.898 10.414 15.766 1 98.31 116 GLN B C 1
ATOM 2551 O O . GLN B 1 116 ? 10.883 10.852 16.906 1 98.31 116 GLN B O 1
ATOM 2556 N N . LEU B 1 117 ? 10.898 9.211 15.438 1 98 117 LEU B N 1
ATOM 2557 C CA . LEU B 1 117 ? 11.039 8.141 16.422 1 98 117 LEU B CA 1
ATOM 2558 C C . LEU B 1 117 ? 12.359 7.395 16.234 1 98 117 LEU B C 1
ATOM 2560 O O . LEU B 1 117 ? 13.062 7.621 15.25 1 98 117 LEU B O 1
ATOM 2564 N N . THR B 1 118 ? 12.734 6.605 17.281 1 97.88 118 THR B N 1
ATOM 2565 C CA . THR B 1 118 ? 13.75 5.602 17 1 97.88 118 THR B CA 1
ATOM 2566 C C . THR B 1 118 ? 13.188 4.496 16.109 1 97.88 118 THR B C 1
ATOM 2568 O O . THR B 1 118 ? 11.969 4.32 16.031 1 97.88 118 THR B O 1
ATOM 2571 N N . LEU B 1 119 ? 14.039 3.805 15.508 1 97.44 119 LEU B N 1
ATOM 2572 C CA . LEU B 1 119 ? 13.586 2.721 14.641 1 97.44 119 LEU B CA 1
ATOM 2573 C C . LEU B 1 119 ? 12.82 1.673 15.438 1 97.44 119 LEU B C 1
ATOM 2575 O O . LEU B 1 119 ? 11.844 1.107 14.953 1 97.44 119 LEU B O 1
ATOM 2579 N N . GLU B 1 120 ? 13.234 1.394 16.656 1 97.19 120 GLU B N 1
ATOM 2580 C CA . GLU B 1 120 ? 12.555 0.456 17.547 1 97.19 120 GLU B CA 1
ATOM 2581 C C . GLU B 1 120 ? 11.148 0.943 17.891 1 97.19 120 GLU B C 1
ATOM 2583 O O . GLU B 1 120 ? 10.203 0.154 17.906 1 97.19 120 GLU B O 1
ATOM 2588 N N . GLN B 1 121 ? 11.094 2.217 18.156 1 97.25 121 GLN B N 1
ATOM 2589 C CA . GLN B 1 121 ? 9.789 2.803 18.453 1 97.25 121 GLN B CA 1
ATOM 2590 C C . GLN B 1 121 ? 8.875 2.742 17.234 1 97.25 121 GLN B C 1
ATOM 2592 O O . GLN B 1 121 ? 7.672 2.496 17.375 1 97.25 121 GLN B O 1
ATOM 2597 N N . LEU B 1 122 ? 9.43 3.025 16.109 1 97.81 122 LEU B N 1
ATOM 2598 C CA . LEU B 1 122 ? 8.648 2.943 14.883 1 97.81 122 LEU B CA 1
ATOM 2599 C C . LEU B 1 122 ? 8.133 1.525 14.656 1 97.81 122 LEU B C 1
ATOM 2601 O O . LEU B 1 122 ? 6.977 1.333 14.281 1 97.81 122 LEU B O 1
ATOM 2605 N N . HIS B 1 123 ? 8.984 0.561 14.875 1 97.44 123 HIS B N 1
ATOM 2606 C CA . HIS B 1 123 ? 8.594 -0.841 14.758 1 97.44 123 HIS B CA 1
ATOM 2607 C C . HIS B 1 123 ? 7.508 -1.198 15.766 1 97.44 123 HIS B C 1
ATOM 2609 O O . HIS B 1 123 ? 6.594 -1.967 15.445 1 97.44 123 HIS B O 1
ATOM 2615 N N . ALA B 1 124 ? 7.59 -0.693 16.953 1 97.12 124 ALA B N 1
ATOM 2616 C CA . ALA B 1 124 ? 6.562 -0.918 17.969 1 97.12 124 ALA B CA 1
ATOM 2617 C C . ALA B 1 124 ? 5.215 -0.373 17.516 1 97.12 124 ALA B C 1
ATOM 2619 O O . ALA B 1 124 ? 4.168 -0.955 17.812 1 97.12 124 ALA B O 1
ATOM 2620 N N . VAL B 1 125 ? 5.219 0.752 16.828 1 97.62 125 VAL B N 1
ATOM 2621 C CA . VAL B 1 125 ? 3.996 1.31 16.266 1 97.62 125 VAL B CA 1
ATOM 2622 C C . VAL B 1 125 ? 3.398 0.329 15.25 1 97.62 125 VAL B C 1
ATOM 2624 O O . VAL B 1 125 ? 2.191 0.082 15.258 1 97.62 125 VAL B O 1
ATOM 2627 N N . GLU B 1 126 ? 4.234 -0.226 14.414 1 97.69 126 GLU B N 1
ATOM 2628 C CA . GLU B 1 126 ? 3.773 -1.198 13.43 1 97.69 126 GLU B CA 1
ATOM 2629 C C . GLU B 1 126 ? 3.148 -2.416 14.102 1 97.69 126 GLU B C 1
ATOM 2631 O O . GLU B 1 126 ? 2.115 -2.918 13.656 1 97.69 126 GLU B O 1
ATOM 2636 N N . ILE B 1 127 ? 3.789 -2.875 15.148 1 97 127 ILE B N 1
ATOM 2637 C CA . ILE B 1 127 ? 3.27 -4.016 15.891 1 97 127 ILE B CA 1
ATOM 2638 C C . ILE B 1 127 ? 1.924 -3.654 16.516 1 97 127 ILE B C 1
ATOM 2640 O O . ILE B 1 127 ? 0.963 -4.422 16.422 1 97 127 ILE B O 1
ATOM 2644 N N . SER B 1 128 ? 1.854 -2.525 17.109 1 96.62 128 SER B N 1
ATOM 2645 C CA . SER B 1 128 ? 0.616 -2.08 17.734 1 96.62 128 SER B CA 1
ATOM 2646 C C . SER B 1 128 ? -0.509 -1.949 16.719 1 96.62 128 SER B C 1
ATOM 2648 O O . SER B 1 128 ? -1.662 -2.273 17 1 96.62 128 SER B O 1
ATOM 2650 N N . ALA B 1 129 ? -0.186 -1.48 15.57 1 97.12 129 ALA B N 1
ATOM 2651 C CA . ALA B 1 129 ? -1.184 -1.226 14.539 1 97.12 129 ALA B CA 1
ATOM 2652 C C . ALA B 1 129 ? -1.894 -2.514 14.133 1 97.12 129 ALA B C 1
ATOM 2654 O O . ALA B 1 129 ? -3.109 -2.521 13.922 1 97.12 129 ALA B O 1
ATOM 2655 N N . VAL B 1 130 ? -1.172 -3.617 14.008 1 96.81 130 VAL B N 1
ATOM 2656 C CA . VAL B 1 130 ? -1.762 -4.867 13.547 1 96.81 130 VAL B CA 1
ATOM 2657 C C . VAL B 1 130 ? -2.686 -5.43 14.625 1 96.81 130 VAL B C 1
ATOM 2659 O O . VAL B 1 130 ? -3.535 -6.281 14.344 1 96.81 130 VAL B O 1
ATOM 2662 N N . HIS B 1 131 ? -2.559 -4.938 15.844 1 95.94 131 HIS B N 1
ATOM 2663 C CA . HIS B 1 131 ? -3.393 -5.391 16.953 1 95.94 131 HIS B CA 1
ATOM 2664 C C . HIS B 1 131 ? -4.516 -4.395 17.234 1 95.94 131 HIS B C 1
ATOM 2666 O O . HIS B 1 131 ? -5.328 -4.613 18.141 1 95.94 131 HIS B O 1
ATOM 2672 N N . SER B 1 132 ? -4.551 -3.373 16.531 1 94.94 132 SER B N 1
ATOM 2673 C CA . SER B 1 132 ? -5.469 -2.283 16.859 1 94.94 132 SER B CA 1
ATOM 2674 C C . SER B 1 132 ? -6.887 -2.604 16.391 1 94.94 132 SER B C 1
ATOM 2676 O O . SER B 1 132 ? -7.09 -3.492 15.562 1 94.94 132 SER B O 1
ATOM 2678 N N . ARG B 1 133 ? -7.77 -1.802 16.844 1 89.44 133 ARG B N 1
ATOM 2679 C CA . ARG B 1 133 ? -9.188 -1.959 16.516 1 89.44 133 ARG B CA 1
ATOM 2680 C C . ARG B 1 133 ? -9.461 -1.632 15.055 1 89.44 133 ARG B C 1
ATOM 2682 O O . ARG B 1 133 ? -10.32 -2.246 14.422 1 89.44 133 ARG B O 1
ATOM 2689 N N . ASP B 1 134 ? -8.742 -0.765 14.516 1 93 134 ASP B N 1
ATOM 2690 C CA . ASP B 1 134 ? -9 -0.262 13.172 1 93 134 ASP B CA 1
ATOM 2691 C C . ASP B 1 134 ? -8.398 -1.186 12.109 1 93 134 ASP B C 1
ATOM 2693 O O . ASP B 1 134 ? -8.727 -1.083 10.93 1 93 134 ASP B O 1
ATOM 2697 N N . HIS B 1 135 ? -7.457 -2.016 12.516 1 96.31 135 HIS B N 1
ATOM 2698 C CA . HIS B 1 135 ? -6.793 -2.877 11.547 1 96.31 135 HIS B CA 1
ATOM 2699 C C . HIS B 1 135 ? -7.789 -3.801 10.859 1 96.31 135 HIS B C 1
ATOM 2701 O O . HIS B 1 135 ? -8.57 -4.488 11.516 1 96.31 135 HIS B O 1
ATOM 2707 N N . GLY B 1 136 ? -7.809 -3.799 9.57 1 95.88 136 GLY B N 1
ATOM 2708 C CA . GLY B 1 136 ? -8.703 -4.637 8.789 1 95.88 136 GLY B CA 1
ATOM 2709 C C . GLY B 1 136 ? -10.039 -3.982 8.516 1 95.88 136 GLY B C 1
ATOM 2710 O O . GLY B 1 136 ? -10.891 -4.555 7.82 1 95.88 136 GLY B O 1
ATOM 2711 N N . LEU B 1 137 ? -10.234 -2.809 9.055 1 94.44 137 LEU B N 1
ATOM 2712 C CA . LEU B 1 137 ? -11.422 -2.006 8.812 1 94.44 137 LEU B CA 1
ATOM 2713 C C . LEU B 1 137 ? -11.062 -0.686 8.141 1 94.44 137 LEU B C 1
ATOM 2715 O O . LEU B 1 137 ? -10.773 -0.656 6.941 1 94.44 137 LEU B O 1
ATOM 2719 N N . GLU B 1 138 ? -10.812 0.346 8.867 1 94.38 138 GLU B N 1
ATOM 2720 C CA . GLU B 1 138 ? -10.484 1.647 8.289 1 94.38 138 GLU B CA 1
ATOM 2721 C C . GLU B 1 138 ? -9.039 1.693 7.801 1 94.38 138 GLU B C 1
ATOM 2723 O O . GLU B 1 138 ? -8.688 2.52 6.957 1 94.38 138 GLU B O 1
ATOM 2728 N N . VAL B 1 139 ? -8.25 0.89 8.414 1 96.81 139 VAL B N 1
ATOM 2729 C CA . VAL B 1 139 ? -6.844 0.773 8.039 1 96.81 139 VAL B CA 1
ATOM 2730 C C . VAL B 1 139 ? -6.562 -0.636 7.52 1 96.81 139 VAL B C 1
ATOM 2732 O O . VAL B 1 139 ? -6.699 -1.614 8.258 1 96.81 139 VAL B O 1
ATOM 2735 N N . LEU B 1 140 ? -6.062 -0.742 6.34 1 98.31 140 LEU B N 1
ATOM 2736 C CA . LEU B 1 140 ? -5.91 -2.049 5.711 1 98.31 140 LEU B CA 1
ATOM 2737 C C . LEU B 1 140 ? -4.469 -2.531 5.797 1 98.31 140 LEU B C 1
ATOM 2739 O O . LEU B 1 140 ? -4.137 -3.609 5.301 1 98.31 140 LEU B O 1
ATOM 2743 N N . GLY B 1 141 ? -3.596 -1.711 6.402 1 98.19 141 GLY B N 1
ATOM 2744 C CA . GLY B 1 141 ? -2.209 -2.07 6.645 1 98.19 141 GLY B CA 1
ATOM 2745 C C . GLY B 1 141 ? -1.275 -0.874 6.652 1 98.19 141 GLY B C 1
ATOM 2746 O O . GLY B 1 141 ? -1.508 0.108 5.945 1 98.19 141 GLY B O 1
ATOM 2747 N N . LEU B 1 142 ? -0.227 -0.96 7.422 1 98.44 142 LEU B N 1
ATOM 2748 C CA . LEU B 1 142 ? 0.847 0.026 7.367 1 98.44 142 LEU B CA 1
ATOM 2749 C C . LEU B 1 142 ? 1.936 -0.408 6.391 1 98.44 142 LEU B C 1
ATOM 2751 O O . LEU B 1 142 ? 2.219 -1.602 6.262 1 98.44 142 LEU B O 1
ATOM 2755 N N . VAL B 1 143 ? 2.512 0.607 5.773 1 98.75 143 VAL B N 1
ATOM 2756 C CA . VAL B 1 143 ? 3.645 0.324 4.898 1 98.75 143 VAL B CA 1
ATOM 2757 C C . VAL B 1 143 ? 4.77 1.322 5.168 1 98.75 143 VAL B C 1
ATOM 2759 O O . VAL B 1 143 ? 4.516 2.461 5.57 1 98.75 143 VAL B O 1
ATOM 2762 N N . ARG B 1 144 ? 5.949 0.878 4.957 1 98.81 144 ARG B N 1
ATOM 2763 C CA . ARG B 1 144 ? 7.094 1.779 4.945 1 98.81 144 ARG B CA 1
ATOM 2764 C C . ARG B 1 144 ? 7.359 2.312 3.539 1 98.81 144 ARG B C 1
ATOM 2766 O O . ARG B 1 144 ? 7.242 1.574 2.559 1 98.81 144 ARG B O 1
ATOM 2773 N N . VAL B 1 145 ? 7.668 3.527 3.49 1 98.81 145 VAL B N 1
ATOM 2774 C CA . VAL B 1 145 ? 7.98 4.191 2.229 1 98.81 145 VAL B CA 1
ATOM 2775 C C . VAL B 1 145 ? 9.438 3.945 1.86 1 98.81 145 VAL B C 1
ATOM 2777 O O . VAL B 1 145 ? 10.344 4.266 2.635 1 98.81 145 VAL B O 1
ATOM 2780 N N . PRO B 1 146 ? 9.688 3.287 0.702 1 98.44 146 PRO B N 1
ATOM 2781 C CA . PRO B 1 146 ? 11.086 3.191 0.282 1 98.44 146 PRO B CA 1
ATOM 2782 C C . PRO B 1 146 ? 11.672 4.543 -0.12 1 98.44 146 PRO B C 1
ATOM 2784 O O . PRO B 1 146 ? 11.25 5.133 -1.116 1 98.4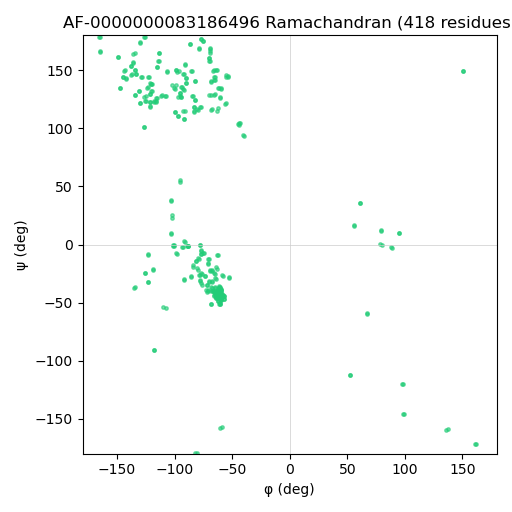4 146 PRO B O 1
ATOM 2787 N N . LEU B 1 147 ? 12.641 5.008 0.595 1 98.19 147 LEU B N 1
ATOM 2788 C CA . LEU B 1 147 ? 13.242 6.309 0.329 1 98.19 147 LEU B CA 1
ATOM 2789 C C . LEU B 1 1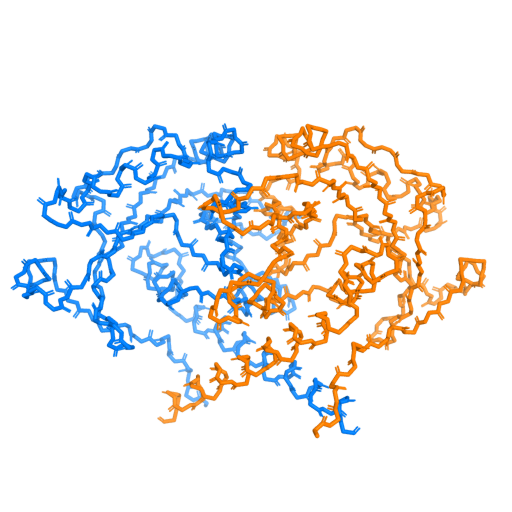47 ? 14.586 6.152 -0.376 1 98.19 147 LEU B C 1
ATOM 2791 O O . LEU B 1 147 ? 15.555 6.828 -0.026 1 98.19 147 LEU B O 1
ATOM 2795 N N . TYR B 1 148 ? 14.656 5.234 -1.242 1 97.31 148 TYR B N 1
ATOM 2796 C CA . TYR B 1 148 ? 15.805 4.969 -2.1 1 97.31 148 TYR B CA 1
ATOM 2797 C C . TYR B 1 148 ? 15.367 4.711 -3.535 1 97.31 148 TYR B C 1
ATOM 2799 O O . TYR B 1 148 ? 14.18 4.48 -3.799 1 97.31 148 TYR B O 1
ATOM 2807 N N . THR B 1 149 ? 16.297 4.781 -4.398 1 96.38 149 THR B N 1
ATOM 2808 C CA . THR B 1 149 ? 16.109 4.402 -5.793 1 96.38 149 THR B CA 1
ATOM 2809 C C . THR B 1 149 ? 17.078 3.283 -6.188 1 96.38 149 THR B C 1
ATOM 2811 O O . THR B 1 149 ? 18.266 3.363 -5.914 1 96.38 149 THR B O 1
ATOM 2814 N N . GLN B 1 150 ? 16.547 2.293 -6.746 1 95.75 150 GLN B N 1
ATOM 2815 C CA . GLN B 1 150 ? 17.359 1.15 -7.148 1 95.75 150 GLN B CA 1
ATOM 2816 C C . GLN B 1 150 ? 18.125 1.449 -8.43 1 95.75 150 GLN B C 1
ATOM 2818 O O . GLN B 1 150 ? 17.953 2.516 -9.023 1 95.75 150 GLN B O 1
ATOM 2823 N N . LYS B 1 151 ? 18.922 0.514 -8.836 1 92.31 151 LYS B N 1
ATOM 2824 C CA . LYS B 1 151 ? 19.844 0.711 -9.953 1 92.31 151 LYS B CA 1
ATOM 2825 C C . LYS B 1 151 ? 19.078 0.936 -11.258 1 92.31 151 LYS B C 1
ATOM 2827 O O . LYS B 1 151 ? 19.547 1.66 -12.141 1 92.31 151 LYS B O 1
ATOM 2832 N N . ASP B 1 152 ? 17.953 0.407 -11.375 1 91.31 152 ASP B N 1
ATOM 2833 C CA . ASP B 1 152 ? 17.172 0.538 -12.594 1 91.31 152 ASP B CA 1
ATOM 2834 C C . ASP B 1 152 ? 16.516 1.914 -12.68 1 91.31 152 ASP B C 1
ATOM 2836 O O . ASP B 1 152 ? 15.758 2.191 -13.617 1 91.31 152 ASP B O 1
ATOM 2840 N N . ARG B 1 153 ? 16.641 2.768 -11.641 1 92.19 153 ARG B N 1
ATOM 2841 C CA . ARG B 1 153 ? 16.219 4.164 -11.578 1 92.19 153 ARG B CA 1
ATOM 2842 C C . ARG B 1 153 ? 14.711 4.27 -11.344 1 92.19 153 ARG B C 1
ATOM 2844 O O . ARG B 1 153 ? 14.164 5.375 -11.297 1 92.19 153 ARG B O 1
ATOM 2851 N N . VAL B 1 154 ? 14.023 3.158 -11.219 1 95.69 154 VAL B N 1
ATOM 2852 C CA . VAL B 1 154 ? 12.578 3.215 -11.055 1 95.69 154 VAL B CA 1
ATOM 2853 C C . VAL B 1 154 ? 12.172 2.492 -9.773 1 95.69 154 VAL B C 1
ATOM 2855 O O . VAL B 1 154 ? 11.172 2.852 -9.141 1 95.69 154 VAL B O 1
ATOM 2858 N N . GLY B 1 155 ? 12.961 1.448 -9.461 1 97.44 155 GLY B N 1
ATOM 2859 C CA . GLY B 1 155 ? 12.648 0.682 -8.266 1 97.44 155 GLY B CA 1
ATOM 2860 C C . GLY B 1 155 ? 12.812 1.48 -6.988 1 97.44 155 GLY B C 1
ATOM 2861 O O . GLY B 1 155 ? 13.773 2.244 -6.848 1 97.44 155 GLY B O 1
ATOM 2862 N N . GLY B 1 156 ? 11.945 1.287 -6.039 1 98.06 156 GLY B N 1
ATOM 2863 C CA . GLY B 1 156 ? 11.984 2.008 -4.777 1 98.06 156 GLY B CA 1
ATOM 2864 C C . GLY B 1 156 ? 11.031 3.191 -4.738 1 98.06 156 GLY B C 1
ATOM 2865 O O . GLY B 1 156 ? 9.82 3.027 -4.895 1 98.06 156 GLY B O 1
ATOM 2866 N N . PHE B 1 157 ? 11.586 4.348 -4.543 1 98.62 157 PHE B N 1
ATOM 2867 C CA . PHE B 1 157 ? 10.797 5.547 -4.273 1 98.62 157 PHE B CA 1
ATOM 2868 C C . PHE B 1 157 ? 10.047 5.992 -5.52 1 98.62 157 PHE B C 1
ATOM 2870 O O . PHE B 1 157 ? 8.859 6.324 -5.449 1 98.62 157 PHE B O 1
ATOM 2877 N N . PRO B 1 158 ? 10.594 5.941 -6.727 1 98.19 158 PRO B N 1
ATOM 2878 C CA . PRO B 1 158 ? 9.82 6.332 -7.902 1 98.19 158 PRO B CA 1
ATOM 2879 C C . PRO B 1 158 ? 8.594 5.445 -8.125 1 98.19 158 PRO B C 1
ATOM 2881 O O . PRO B 1 158 ? 7.496 5.953 -8.375 1 98.19 158 PRO B O 1
ATOM 2884 N N . ASN B 1 159 ? 8.836 4.16 -8.008 1 98.56 159 ASN B N 1
ATOM 2885 C CA . ASN B 1 159 ? 7.695 3.25 -8.094 1 98.56 159 ASN B CA 1
ATOM 2886 C C . ASN B 1 159 ? 6.645 3.562 -7.031 1 98.56 159 ASN B C 1
ATOM 2888 O O . ASN B 1 159 ? 5.449 3.568 -7.32 1 98.56 159 ASN B O 1
ATOM 2892 N N . PHE B 1 160 ? 7.113 3.803 -5.875 1 98.81 160 PHE B N 1
ATOM 2893 C CA . PHE B 1 160 ? 6.195 4.086 -4.777 1 98.81 16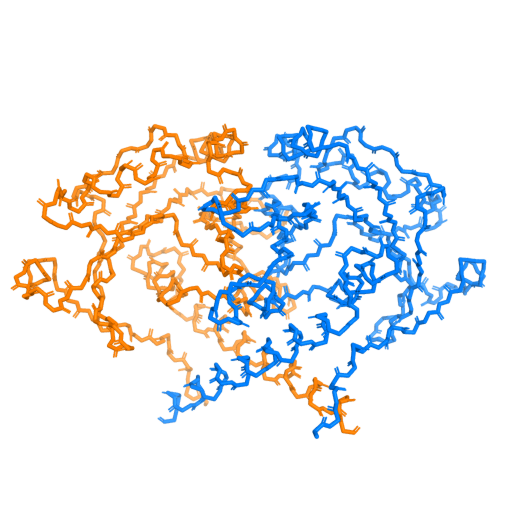0 PHE B CA 1
ATOM 2894 C C . PHE B 1 160 ? 5.355 5.32 -5.078 1 98.81 160 PHE B C 1
ATOM 2896 O O . PHE B 1 160 ? 4.156 5.348 -4.793 1 98.81 160 PHE B O 1
ATOM 2903 N N . LEU B 1 161 ? 5.973 6.281 -5.703 1 97.94 161 LEU B N 1
ATOM 2904 C CA . LEU B 1 161 ? 5.285 7.527 -6.027 1 97.94 161 LEU B CA 1
ATOM 2905 C C . LEU B 1 161 ? 4.246 7.301 -7.125 1 97.94 161 LEU B C 1
ATOM 2907 O O . LEU B 1 161 ? 3.391 8.156 -7.355 1 97.94 161 LEU B O 1
ATOM 2911 N N . SER B 1 162 ? 4.289 6.195 -7.758 1 97.06 162 SER B N 1
ATOM 2912 C CA . SER B 1 162 ? 3.336 5.902 -8.828 1 97.06 162 SER B CA 1
ATOM 2913 C C . SER B 1 162 ? 2.078 5.242 -8.273 1 97.06 162 SER B C 1
ATOM 2915 O O . SER B 1 162 ? 1.145 4.949 -9.023 1 97.06 162 SER B O 1
ATOM 2917 N N . ASN B 1 163 ? 2.029 5.008 -6.98 1 97.81 163 ASN B N 1
ATOM 2918 C CA . ASN B 1 163 ? 0.808 4.496 -6.363 1 97.81 163 ASN B CA 1
ATOM 2919 C C . ASN B 1 163 ? -0.251 5.586 -6.23 1 97.81 163 ASN B C 1
ATOM 2921 O O . ASN B 1 163 ? -0.019 6.734 -6.617 1 97.81 163 ASN B O 1
ATOM 2925 N N . ALA B 1 164 ? -1.426 5.164 -5.777 1 97.25 164 ALA B N 1
ATOM 2926 C CA . ALA B 1 164 ? -2.541 6.09 -5.617 1 97.25 164 ALA B CA 1
ATOM 2927 C C . ALA B 1 164 ? -2.607 6.625 -4.191 1 97.25 164 ALA B C 1
ATOM 2929 O O . ALA B 1 164 ? -2.676 5.852 -3.232 1 97.25 164 ALA B O 1
ATOM 2930 N N . PHE B 1 165 ? -2.633 7.969 -4.102 1 97.12 165 PHE B N 1
ATOM 2931 C CA . PHE B 1 165 ? -2.619 8.617 -2.797 1 97.12 165 PHE B CA 1
ATOM 2932 C C . PHE B 1 165 ? -3.92 9.375 -2.555 1 97.12 165 PHE B C 1
ATOM 2934 O O . PHE B 1 165 ? -4.562 9.836 -3.502 1 97.12 165 PHE B O 1
ATOM 2941 N N . ILE B 1 166 ? -4.227 9.492 -1.35 1 96.25 166 ILE B N 1
ATOM 2942 C CA . ILE B 1 166 ? -5.414 10.25 -0.97 1 96.25 166 ILE B CA 1
ATOM 2943 C C . ILE B 1 166 ? -5.09 11.742 -0.933 1 96.25 166 ILE B C 1
ATOM 2945 O O . ILE B 1 166 ? -4.129 12.156 -0.283 1 96.25 166 ILE B O 1
ATOM 2949 N N . SER B 1 167 ? -5.852 12.516 -1.688 1 91.25 167 SER B N 1
ATOM 2950 C CA . SER B 1 167 ? -5.828 13.969 -1.602 1 91.25 167 SER B CA 1
ATOM 2951 C C . SER B 1 167 ? -4.406 14.508 -1.731 1 91.25 167 SER B C 1
ATOM 2953 O O . SER B 1 167 ? -3.727 14.25 -2.727 1 91.25 167 SER B O 1
ATOM 2955 N N . THR B 1 168 ? -3.848 15.086 -0.625 1 92.06 168 THR B N 1
ATOM 2956 C CA . THR B 1 168 ? -2.578 15.797 -0.706 1 92.06 168 THR B CA 1
ATOM 2957 C C . THR B 1 168 ? -1.443 14.945 -0.146 1 92.06 168 THR B C 1
ATOM 2959 O O . THR B 1 168 ? -0.314 15.422 -0.004 1 92.06 168 THR B O 1
ATOM 2962 N N . ALA B 1 169 ? -1.714 13.742 0.104 1 96.62 169 ALA B N 1
ATOM 2963 C CA . ALA B 1 169 ? -0.765 12.922 0.857 1 96.62 169 ALA B CA 1
ATOM 2964 C C . ALA B 1 169 ? 0.564 12.805 0.117 1 96.62 169 ALA B C 1
ATOM 2966 O O . ALA B 1 169 ? 1.632 12.867 0.732 1 96.62 169 ALA B O 1
ATOM 2967 N N . LYS B 1 170 ? 0.488 12.633 -1.205 1 96.12 170 LYS B N 1
ATOM 2968 C CA . LYS B 1 170 ? 1.709 12.508 -1.996 1 96.12 170 LYS B CA 1
ATOM 2969 C C . LYS B 1 170 ? 2.562 13.766 -1.894 1 96.12 170 LYS B C 1
ATOM 2971 O O . LYS B 1 170 ? 3.773 13.688 -1.672 1 96.12 170 LYS B O 1
ATOM 2976 N N . TYR B 1 171 ? 1.96 14.836 -1.978 1 94.06 171 TYR B N 1
ATOM 2977 C CA . TYR B 1 171 ? 2.678 16.109 -1.979 1 94.06 171 TYR B CA 1
ATOM 2978 C C . TYR B 1 171 ? 3.148 16.469 -0.576 1 94.06 171 TYR B C 1
ATOM 2980 O O . TYR B 1 171 ? 4.211 17.078 -0.407 1 94.06 171 TYR B O 1
ATOM 2988 N N . GLN B 1 172 ? 2.322 16.094 0.401 1 96.88 172 GLN B N 1
ATOM 2989 C CA . GLN B 1 172 ? 2.781 16.266 1.775 1 96.88 172 GLN B CA 1
ATOM 2990 C C . GLN B 1 172 ? 4.035 15.438 2.045 1 96.88 172 GLN B C 1
ATOM 2992 O O . GLN B 1 172 ? 4.938 15.883 2.752 1 96.88 172 GLN B O 1
ATOM 2997 N N . LEU B 1 173 ? 4.043 14.281 1.502 1 98.25 173 LEU B N 1
ATOM 2998 C CA . LEU B 1 173 ? 5.223 13.43 1.643 1 98.25 173 LEU B CA 1
ATOM 2999 C C . LEU B 1 173 ? 6.449 14.102 1.033 1 98.25 173 LEU B C 1
ATOM 3001 O O . LEU B 1 173 ? 7.48 14.242 1.695 1 98.25 173 LEU B O 1
ATOM 3005 N N . LEU B 1 174 ? 6.312 14.547 -0.196 1 97.56 174 LEU B N 1
ATOM 3006 C CA . LEU B 1 174 ? 7.422 15.188 -0.891 1 97.56 174 LEU B CA 1
ATOM 3007 C C . LEU B 1 174 ? 7.883 16.438 -0.141 1 97.56 174 LEU B C 1
ATOM 3009 O O . LEU B 1 174 ? 9.086 16.656 0.035 1 97.56 174 LEU B O 1
ATOM 3013 N N . PHE B 1 175 ? 6.977 17.188 0.279 1 96.62 175 PHE B N 1
ATOM 3014 C CA . PHE B 1 175 ? 7.289 18.422 1.009 1 96.62 175 PHE B CA 1
ATOM 3015 C C . PHE B 1 175 ? 8.047 18.094 2.291 1 96.62 175 PHE B C 1
ATOM 3017 O O . PHE B 1 175 ? 9.078 18.719 2.576 1 96.62 175 PHE B O 1
ATOM 3024 N N . ALA B 1 176 ? 7.523 17.188 3.062 1 97.88 176 ALA B N 1
ATOM 3025 C CA . ALA B 1 176 ? 8.141 16.828 4.34 1 97.88 176 ALA B CA 1
ATOM 3026 C C . ALA B 1 176 ? 9.562 16.312 4.145 1 97.88 176 ALA B C 1
ATOM 3028 O O . ALA B 1 176 ? 10.469 16.672 4.898 1 97.88 176 ALA B O 1
ATOM 3029 N N . LEU B 1 177 ? 9.734 15.484 3.139 1 98.25 177 LEU B N 1
ATOM 3030 C CA . LEU B 1 177 ? 11.062 14.938 2.873 1 98.25 177 LEU B CA 1
ATOM 3031 C C . LEU B 1 177 ? 12.055 16.047 2.553 1 98.25 177 LEU B C 1
ATOM 3033 O O . LEU B 1 177 ? 13.219 15.984 2.949 1 98.25 177 LEU B O 1
ATOM 3037 N N . LYS B 1 178 ? 11.594 16.984 1.849 1 96.94 178 LYS B N 1
ATOM 3038 C CA . LYS B 1 178 ? 12.422 18.125 1.475 1 96.94 178 LYS B CA 1
ATOM 3039 C C . LYS B 1 178 ? 12.766 18.984 2.691 1 96.94 178 LYS B C 1
ATOM 3041 O O . LYS B 1 178 ? 13.945 19.234 2.971 1 96.94 178 LYS B O 1
ATOM 3046 N N . VAL B 1 179 ? 11.797 19.391 3.49 1 96.44 179 VAL B N 1
ATOM 3047 C CA . VAL B 1 179 ? 12 20.391 4.527 1 96.44 179 VAL B CA 1
ATOM 3048 C C . VAL B 1 179 ? 12.711 19.766 5.723 1 96.44 179 VAL B C 1
ATOM 3050 O O . VAL B 1 179 ? 13.367 20.469 6.496 1 96.44 179 VAL B O 1
ATOM 3053 N N . LEU B 1 180 ? 12.578 18.5 5.879 1 97.94 180 LEU B N 1
ATOM 3054 C CA . LEU B 1 180 ? 13.273 17.812 6.965 1 97.94 180 LEU B CA 1
ATOM 3055 C C . LEU B 1 180 ? 14.641 17.312 6.512 1 97.94 180 LEU B C 1
ATOM 3057 O O . LEU B 1 180 ? 15.305 16.578 7.242 1 97.94 180 LEU B O 1
ATOM 3061 N N . ASN B 1 181 ? 14.977 17.609 5.293 1 96.94 181 ASN B N 1
ATOM 3062 C CA . ASN B 1 181 ? 16.266 17.281 4.711 1 96.94 181 ASN B CA 1
ATOM 3063 C C . ASN B 1 181 ? 16.516 15.781 4.676 1 96.94 181 ASN B C 1
ATOM 3065 O O . ASN B 1 181 ? 17.625 15.32 4.938 1 96.94 181 ASN B O 1
ATOM 3069 N N . MET B 1 182 ? 15.477 15.078 4.449 1 97.81 182 MET B N 1
ATOM 3070 C CA . MET B 1 182 ? 15.586 13.625 4.359 1 97.81 182 MET B CA 1
ATOM 3071 C C . MET B 1 182 ? 15.969 13.195 2.949 1 97.81 182 MET B C 1
ATOM 3073 O O . MET B 1 182 ? 16.531 12.109 2.754 1 97.81 182 MET B O 1
ATOM 3077 N N . MET B 1 183 ? 15.609 13.992 1.988 1 96.62 183 MET B N 1
ATOM 3078 C CA . MET B 1 183 ? 15.969 13.781 0.59 1 96.62 183 MET B CA 1
ATOM 3079 C C . MET B 1 183 ? 16.156 15.109 -0.133 1 96.62 183 MET B C 1
ATOM 3081 O O . MET B 1 183 ? 15.312 16 -0.015 1 96.62 183 MET B O 1
ATOM 3085 N N . PRO B 1 184 ? 17.266 15.188 -0.928 1 95.56 184 PRO B N 1
ATOM 3086 C CA . PRO B 1 184 ? 17.453 16.422 -1.684 1 95.56 184 PRO B CA 1
ATOM 3087 C C . PRO B 1 184 ? 16.344 16.672 -2.707 1 95.56 184 PRO B C 1
ATOM 3089 O O . PRO B 1 184 ? 15.82 15.719 -3.291 1 95.56 184 PRO B O 1
ATOM 3092 N N . GLU B 1 185 ? 16.141 17.922 -2.922 1 95.19 185 GLU B N 1
ATOM 3093 C CA . GLU B 1 185 ? 15.055 18.312 -3.818 1 95.19 185 GLU B CA 1
ATOM 3094 C C . GLU B 1 185 ? 15.25 17.734 -5.215 1 95.19 185 GLU B C 1
ATOM 3096 O O . GLU B 1 185 ? 14.289 17.328 -5.863 1 95.19 185 GLU B O 1
ATOM 3101 N N . GLU B 1 186 ? 16.453 17.719 -5.637 1 95.62 186 GLU B N 1
ATOM 3102 C CA . GLU B 1 186 ? 16.75 17.203 -6.973 1 95.62 186 GLU B CA 1
ATOM 3103 C C . GLU B 1 186 ? 16.375 15.734 -7.09 1 95.62 186 GLU B C 1
ATOM 3105 O O . GLU B 1 186 ? 15.844 15.305 -8.117 1 95.62 186 GLU B O 1
ATOM 3110 N N . LYS B 1 187 ? 16.672 15.008 -6.055 1 95.88 187 LYS B N 1
ATOM 3111 C CA . LYS B 1 187 ? 16.344 13.586 -6.051 1 95.88 187 LYS B CA 1
ATOM 3112 C C . LYS B 1 187 ? 14.836 13.375 -6.004 1 95.88 187 LYS B C 1
ATOM 3114 O O . LYS B 1 187 ? 14.312 12.438 -6.613 1 95.88 187 LYS B O 1
ATOM 3119 N N . LEU B 1 188 ? 14.18 14.211 -5.285 1 97.19 188 LEU B N 1
ATOM 3120 C CA . LEU B 1 188 ? 12.727 14.156 -5.246 1 97.19 188 LEU B CA 1
ATOM 3121 C C . LEU B 1 188 ? 12.133 14.422 -6.625 1 97.19 188 LEU B C 1
ATOM 3123 O O . LEU B 1 188 ? 11.227 13.711 -7.066 1 97.19 188 LEU B O 1
ATOM 3127 N N . ALA B 1 189 ? 12.633 15.391 -7.266 1 95.62 189 ALA B N 1
ATOM 3128 C CA . ALA B 1 189 ? 12.164 15.758 -8.602 1 95.62 189 ALA B CA 1
ATOM 3129 C C . ALA B 1 189 ? 12.414 14.625 -9.602 1 95.62 189 ALA B C 1
ATOM 3131 O O . ALA B 1 189 ? 11.562 14.328 -10.438 1 95.62 189 ALA B O 1
ATOM 3132 N N . GLU B 1 190 ? 13.586 14.086 -9.484 1 96.44 190 GLU B N 1
ATOM 3133 C CA . GLU B 1 190 ? 13.93 12.969 -10.352 1 96.44 190 GLU B CA 1
ATOM 3134 C C . GLU B 1 190 ? 12.984 11.789 -10.141 1 96.44 190 GLU B C 1
ATOM 3136 O O . GLU B 1 190 ? 12.523 11.172 -11.102 1 96.44 190 GLU B O 1
ATOM 3141 N N . ALA B 1 191 ? 12.734 11.477 -8.914 1 97.19 191 ALA B N 1
ATOM 3142 C CA . ALA B 1 191 ? 11.836 10.367 -8.586 1 97.19 191 ALA B CA 1
ATOM 3143 C C . ALA B 1 191 ? 10.43 10.633 -9.109 1 97.19 191 ALA B C 1
ATOM 3145 O O . ALA B 1 191 ? 9.773 9.734 -9.648 1 97.19 191 ALA B O 1
ATOM 3146 N N . LEU B 1 192 ? 10.023 11.828 -8.93 1 95.69 192 LEU B N 1
ATOM 3147 C CA . LEU B 1 192 ? 8.695 12.203 -9.391 1 95.69 192 LEU B CA 1
ATOM 3148 C C . LEU B 1 192 ? 8.594 12.109 -10.906 1 95.69 192 LEU B C 1
ATOM 3150 O O . LEU B 1 192 ? 7.59 11.641 -11.445 1 95.69 192 LEU B O 1
ATOM 3154 N N . ALA B 1 193 ? 9.578 12.562 -11.539 1 94.56 193 ALA B N 1
ATOM 3155 C CA . ALA B 1 193 ? 9.602 12.492 -13 1 94.56 193 ALA B CA 1
ATOM 3156 C C . ALA B 1 193 ? 9.562 11.039 -13.477 1 94.56 193 ALA B C 1
ATOM 3158 O O . ALA B 1 193 ? 8.836 10.711 -14.414 1 94.56 193 ALA B O 1
ATOM 3159 N N . ALA B 1 194 ? 10.359 10.234 -12.875 1 96.19 194 ALA B N 1
ATOM 3160 C CA . ALA B 1 194 ? 10.383 8.812 -13.227 1 96.19 194 ALA B CA 1
ATOM 3161 C C . ALA B 1 194 ? 9.023 8.164 -13 1 96.19 194 ALA B C 1
ATOM 3163 O O . ALA B 1 194 ? 8.555 7.375 -1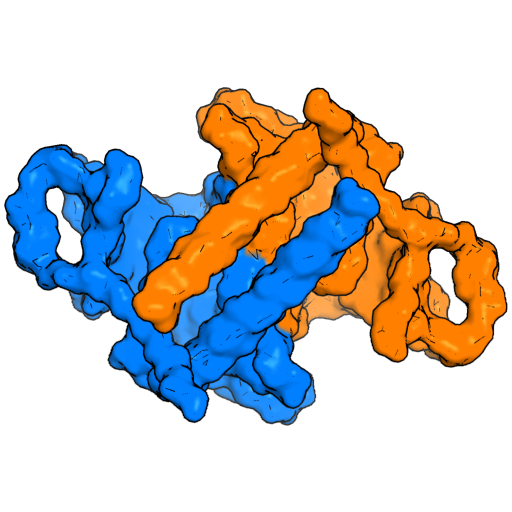3.82 1 96.19 194 ALA B O 1
ATOM 3164 N N . ALA B 1 195 ? 8.422 8.477 -11.891 1 95.62 195 ALA B N 1
ATOM 3165 C CA . ALA B 1 195 ? 7.09 7.961 -11.578 1 95.62 195 ALA B CA 1
ATOM 3166 C C . ALA B 1 195 ? 6.074 8.375 -12.641 1 95.62 195 ALA B C 1
ATOM 3168 O O . ALA B 1 195 ? 5.266 7.555 -13.086 1 95.62 195 ALA B O 1
ATOM 3169 N N . THR B 1 196 ? 6.125 9.609 -13.031 1 93.25 196 THR B N 1
ATOM 3170 C CA . THR B 1 196 ? 5.191 10.148 -14.023 1 93.25 196 THR B CA 1
ATOM 3171 C C . THR B 1 196 ? 5.367 9.445 -15.367 1 93.25 196 THR B C 1
ATOM 3173 O O . THR B 1 196 ? 4.383 9.094 -16.016 1 93.25 196 THR B O 1
ATOM 3176 N N . GLU B 1 197 ? 6.547 9.289 -15.727 1 93.69 197 GLU B N 1
ATOM 3177 C CA . GLU B 1 197 ? 6.832 8.602 -16.984 1 93.69 197 GLU B CA 1
ATOM 3178 C C . GLU B 1 197 ? 6.312 7.168 -16.969 1 93.69 197 GLU B C 1
ATOM 3180 O O . GLU B 1 197 ? 5.777 6.68 -17.953 1 93.69 197 GLU B O 1
ATOM 3185 N N . LYS B 1 198 ? 6.539 6.566 -15.883 1 92.44 198 LYS B N 1
ATOM 3186 C CA . LYS B 1 198 ? 6.059 5.195 -15.742 1 92.44 198 LYS B CA 1
ATOM 3187 C C . LYS B 1 198 ? 4.539 5.129 -15.836 1 92.44 198 LYS B C 1
ATOM 3189 O O . LYS B 1 198 ? 3.988 4.223 -16.469 1 92.44 198 LYS B O 1
ATOM 3194 N N . GLN B 1 199 ? 3.906 6.012 -15.18 1 92.62 199 GLN B N 1
ATOM 3195 C CA . GLN B 1 199 ? 2.449 6.051 -15.195 1 92.62 199 GLN B CA 1
ATOM 3196 C C . GLN B 1 199 ? 1.924 6.312 -16.609 1 92.62 199 GLN B C 1
ATOM 3198 O O . GLN B 1 199 ? 0.92 5.73 -17.016 1 92.62 199 GLN B O 1
ATOM 3203 N N . LYS B 1 200 ? 2.584 7.168 -17.297 1 91.88 200 LYS B N 1
ATOM 3204 C CA . LYS B 1 200 ? 2.209 7.438 -18.688 1 91.88 200 LYS B CA 1
ATOM 3205 C C . LYS B 1 200 ? 2.305 6.176 -19.531 1 91.88 200 LYS B C 1
ATOM 3207 O O . LYS B 1 200 ? 1.376 5.848 -20.281 1 91.88 200 LYS B O 1
ATOM 3212 N N . LYS B 1 201 ? 3.328 5.496 -19.391 1 90.25 201 LYS B N 1
ATOM 3213 C CA . LYS B 1 201 ? 3.551 4.281 -20.172 1 90.25 201 LYS B CA 1
ATOM 3214 C C . LYS B 1 201 ? 2.529 3.203 -19.812 1 90.25 201 LYS B C 1
ATOM 3216 O O . LYS B 1 201 ? 2.045 2.482 -20.688 1 90.25 201 LYS B O 1
ATOM 3221 N N . ALA B 1 202 ? 2.316 3.088 -18.547 1 87.38 202 ALA B N 1
ATOM 3222 C CA . ALA B 1 202 ? 1.352 2.094 -18.094 1 87.38 202 ALA B CA 1
ATOM 3223 C C . ALA B 1 202 ? -0.038 2.375 -18.656 1 87.38 202 ALA B C 1
ATOM 3225 O O . ALA B 1 202 ? -0.747 1.453 -19.062 1 87.38 202 ALA B O 1
ATOM 3226 N N . LEU B 1 203 ? -0.402 3.592 -18.656 1 86.88 203 LEU B N 1
ATOM 3227 C CA . LEU B 1 203 ? -1.713 3.979 -19.172 1 86.88 203 LEU B CA 1
ATOM 3228 C C . LEU B 1 203 ? -1.798 3.744 -20.688 1 86.88 203 LEU B C 1
ATOM 3230 O O . LEU B 1 203 ? -2.832 3.303 -21.188 1 86.88 203 LEU B O 1
ATOM 3234 N N . GLU B 1 204 ? -0.785 4.039 -21.344 1 87.5 204 GLU B N 1
ATOM 3235 C CA . GLU B 1 204 ? -0.736 3.801 -22.781 1 87.5 204 GLU B CA 1
ATOM 3236 C C . GLU B 1 204 ? -0.922 2.322 -23.109 1 87.5 204 GLU B C 1
ATOM 3238 O O . GLU B 1 204 ? -1.657 1.972 -24.031 1 87.5 204 GLU B O 1
ATOM 3243 N N . LYS B 1 205 ? -0.296 1.506 -22.344 1 82.12 205 LYS B N 1
ATOM 3244 C CA . LYS B 1 205 ? -0.415 0.065 -22.547 1 82.12 205 LYS B CA 1
ATOM 3245 C C . LYS B 1 205 ? -1.842 -0.41 -22.281 1 82.12 205 LYS B C 1
ATOM 3247 O O . LYS B 1 205 ? -2.355 -1.271 -23 1 82.12 205 LYS B O 1
ATOM 3252 N N . LEU B 1 206 ? -2.393 0.141 -21.297 1 80.12 206 LEU B N 1
ATOM 3253 C CA . LEU B 1 206 ? -3.758 -0.226 -20.938 1 80.12 206 LEU B CA 1
ATOM 3254 C C . LEU B 1 206 ? -4.738 0.177 -22.031 1 80.12 206 LEU B C 1
ATOM 3256 O O . LEU B 1 206 ? -5.672 -0.57 -22.344 1 80.12 206 LEU B O 1
ATOM 3260 N N . LEU B 1 207 ? -4.504 1.271 -22.641 1 80.62 207 LEU B N 1
ATOM 3261 C CA . LEU B 1 207 ? -5.406 1.802 -23.656 1 80.62 207 LEU B CA 1
ATOM 3262 C C . LEU B 1 207 ? -5.227 1.066 -24.984 1 80.62 207 LEU B C 1
ATOM 3264 O O . LEU B 1 207 ? -6.168 0.958 -25.766 1 80.62 207 LEU B O 1
ATOM 3268 N N . GLN B 1 208 ? -4.094 0.609 -25.266 1 77.75 208 GLN B N 1
ATOM 3269 C CA . GLN B 1 208 ? -3.844 -0.161 -26.484 1 77.75 208 GLN B CA 1
ATOM 3270 C C . GLN B 1 208 ? -4.48 -1.545 -26.391 1 77.75 208 GLN B C 1
ATOM 3272 O O . GLN B 1 208 ? -4.957 -2.078 -27.391 1 77.75 208 GLN B O 1
ATOM 3277 N N . SER B 1 209 ? -4.516 -2.143 -25.266 1 69.06 209 SER B N 1
ATOM 3278 C CA . SER B 1 209 ? -5.09 -3.473 -25.094 1 69.06 209 SER B CA 1
ATOM 3279 C C . SER B 1 209 ? -6.613 -3.426 -25.172 1 69.06 209 SER B C 1
ATOM 3281 O O . SER B 1 209 ? -7.258 -4.434 -25.469 1 69.06 209 SER B O 1
ATOM 3283 N N . SER B 1 210 ? -7.199 -2.354 -24.844 1 62.12 210 SER B N 1
ATOM 3284 C CA . SER B 1 210 ? -8.648 -2.213 -24.875 1 62.12 210 SER B CA 1
ATOM 3285 C C . SER B 1 210 ? -9.148 -1.905 -26.281 1 62.12 210 SER B C 1
ATOM 3287 O O . SER B 1 210 ? -10.352 -1.967 -26.562 1 62.12 210 SER B O 1
ATOM 3289 N N . SER B 1 211 ? -8.312 -1.521 -27.234 1 55.28 211 SER B N 1
ATOM 3290 C CA . SER B 1 211 ? -8.734 -1.262 -28.609 1 55.28 211 SER B CA 1
ATOM 3291 C C . SER B 1 211 ? -8.625 -2.518 -29.469 1 55.28 211 SER B C 1
ATOM 3293 O O . SER B 1 211 ? -7.746 -3.355 -29.234 1 55.28 211 SER B O 1
#

Secondary structure (DSSP, 8-state):
----PPPPP-EE-HHHHHT--TT-EEEEEEEEEEEEEEEETTTEEEEEEEEEEEETTS-EE-SEEEE-TTT--HHHHHHHHHHHHT-S----GGGEEEEEEE-SSS-EEEEEEEEEE-HHHHHHHHHHHHTSTTBTTTEEEEEEPP--B-TTSSTBHHHHHTS-B-TTHHHHHHHHHHHTTSS-HHHHHHHHHHHHHHHHHHHHHHHHHT-/----PPPPPPB--HHHHHT--TT-EEEEEEEEEEEEEEEETTTEEEEEEEEEEEETTS-EE-SEEEE-TTT--HHHHHHHHHHHHT-S----GGGEEEEEEE-SSS-EEEEEEEEEE-HHHHHHHHHHHHTSTTBTTTEEEEEE----B-TTSSTBHHHHHTS-B-TTHHHHHHHHHHHTTSS-HHHHHHHHHHHHHHHHHHHHHHHHHT-

pLDDT: mean 93.39, std 9.4, range [31.39, 98.88]

Radius of gyration: 21.2 Å; Cα contacts (8 Å, |Δi|>4): 833; chains: 2; bounding box: 47×62×51 Å

Sequence (422 aa):
MSAAAVPELKRISRVEAMRLGPGWSHSCHAMLYAANPGQLFGRIPMRFSVLMQMRFDGLLGFPGGFVDRRFWSLEDGLNRVLGLGLGCLRLTEADYLSSHLTEGPHRVVAHLYARQLTLEQLHAVEISAVHSRDHGLEVLGLVRVPLYTQKDRVGGFPNFLSNAFISTAKYQLLFALKVLNMMPEEKLAEALAAATEKQKKALEKLLQSSSMSAAAVPELKRISRVEAMRLGPGWSHSCHAMLYAANPGQLFGRIPMRFSVLMQMRFDGLLGFPGGFVDRRFWSLEDGLNRVLGLGLGCLRLTEADYLSSHLTEGPHRVVAHLYARQLTLEQLHAVEISAVHSRDHGLEVLGLVRVPLYTQKDRVGGFPNFLSNAFISTAKYQLLFALKVLNMMPEEKLAEALAAATEKQKKALEKLLQSSS